Protein 2NDD (pdb70)

Secondary structure (DSSP, 8-state):
--STTT--SS--HHHHHHHHHHTT-

Radius of gyration: 8.46 Å; Cα contacts (8 Å, |Δi|>4): 11; chains: 1; bounding box: 10×15×26 Å

Foldseek 3Di:
DQPCDVDDPPDRCPVNVVCVVVVVD

Nearest PDB structures (foldseek):
  2ndd-assembly1_A  TM=7.634E-01  e=2.029E-03  Heterometrus laoticus
  2ndd-assembly1_A  TM=1.042E+00  e=1.179E-03  Heterometrus laoticus
  2ndd-assembly1_A  TM=6.884E-01  e=2.073E-03  Heterometrus laoticus

Structure (mmCIF, N/CA/C/O backbone):
data_2NDD
#
_entry.id   2NDD
#
loop_
_atom_site.group_PDB
_atom_site.id
_atom_site.type_symbol
_atom_site.label_atom_id
_atom_site.label_alt_id
_atom_site.label_comp_id
_atom_site.label_asym_id
_atom_site.label_entity_id
_atom_site.label_seq_id
_atom_site.pdbx_PDB_ins_code
_atom_site.Cartn_x
_atom_site.Cartn_y
_atom_site.Cartn_z
_atom_site.occupancy
_atom_site.B_iso_or_equiv
_atom_site.auth_seq_id
_atom_site.auth_comp_id
_atom_site.auth_asym_id
_atom_site.auth_atom_id
_atom_site.pdbx_PDB_model_num
ATOM 1 N N . SER A 1 1 ? -2.326 8.607 -1.472 1.00 0.00 1 SER A N 1
ATOM 2 C CA . SER A 1 1 ? -1.170 9.396 -1.059 1.00 0.00 1 SER A CA 1
ATOM 3 C C . SER A 1 1 ? -0.133 8.508 -0.378 1.00 0.00 1 SER A C 1
ATOM 4 O O . SER A 1 1 ? 0.794 9.001 0.266 1.00 0.00 1 SER A O 1
ATOM 12 N N . CYS A 1 2 ? -0.295 7.198 -0.524 1.00 0.00 2 CYS A N 1
ATOM 13 C CA . CYS A 1 2 ? 0.633 6.251 0.082 1.00 0.00 2 CYS A CA 1
ATOM 14 C C . CYS A 1 2 ? 0.627 4.931 -0.683 1.00 0.00 2 CYS A C 1
ATOM 15 O O . CYS A 1 2 ? 1.624 4.210 -0.703 1.00 0.00 2 CYS A O 1
ATOM 22 N N . LYS A 1 3 ? -0.503 4.624 -1.312 1.00 0.00 3 LYS A N 1
ATOM 23 C CA . LYS A 1 3 ? -0.627 3.388 -2.076 1.00 0.00 3 LYS A CA 1
ATOM 24 C C . LYS A 1 3 ? -0.203 3.610 -3.525 1.00 0.00 3 LYS A C 1
ATOM 25 O O . LYS A 1 3 ? 0.599 2.851 -4.069 1.00 0.00 3 LYS A O 1
ATOM 44 N N . LYS A 1 4 ? -0.745 4.654 -4.141 1.00 0.00 4 LYS A N 1
ATOM 45 C CA . LYS A 1 4 ? -0.416 4.968 -5.527 1.00 0.00 4 LYS A CA 1
ATOM 46 C C . LYS A 1 4 ? 0.925 5.693 -5.611 1.00 0.00 4 LYS A C 1
ATOM 47 O O . LYS A 1 4 ? 1.571 5.704 -6.658 1.00 0.00 4 LYS A O 1
ATOM 66 N N . GLU A 1 5 ? 1.335 6.299 -4.501 1.00 0.00 5 GLU A N 1
ATOM 67 C CA . GLU A 1 5 ? 2.599 7.026 -4.462 1.00 0.00 5 GLU A CA 1
ATOM 68 C C . GLU A 1 5 ? 3.763 6.066 -4.240 1.00 0.00 5 GLU A C 1
ATOM 69 O O . GLU A 1 5 ? 4.872 6.486 -3.906 1.00 0.00 5 GLU A O 1
ATOM 81 N N . CYS A 1 6 ? 3.505 4.776 -4.428 1.00 0.00 6 CYS A N 1
ATOM 82 C CA . CYS A 1 6 ? 4.542 3.768 -4.246 1.00 0.00 6 CYS A CA 1
ATOM 83 C C . CYS A 1 6 ? 4.341 2.613 -5.223 1.00 0.00 6 CYS A C 1
ATOM 84 O O . CYS A 1 6 ? 5.304 2.088 -5.784 1.00 0.00 6 CYS A O 1
ATOM 91 N N . SER A 1 7 ? 3.086 2.224 -5.422 1.00 0.00 7 SER A N 1
ATOM 92 C CA . SER A 1 7 ? 2.770 1.132 -6.334 1.00 0.00 7 SER A CA 1
ATOM 93 C C . SER A 1 7 ? 3.599 1.242 -7.610 1.00 0.00 7 SER A C 1
ATOM 94 O O . SER A 1 7 ? 3.738 2.326 -8.178 1.00 0.00 7 SER A O 1
ATOM 102 N N . GLY A 1 8 ? 4.144 0.114 -8.054 1.00 0.00 8 GLY A N 1
ATOM 103 C CA . GLY A 1 8 ? 4.956 0.094 -9.265 1.00 0.00 8 GLY A CA 1
ATOM 104 C C . GLY A 1 8 ? 4.184 -0.521 -10.427 1.00 0.00 8 GLY A C 1
ATOM 105 O O . GLY A 1 8 ? 3.241 0.079 -10.944 1.00 0.00 8 GLY A O 1
ATOM 109 N N . SER A 1 9 ? 4.591 -1.722 -10.830 1.00 0.00 9 SER A N 1
ATOM 110 C CA . SER A 1 9 ? 3.930 -2.415 -11.932 1.00 0.00 9 SER A CA 1
ATOM 111 C C . SER A 1 9 ? 3.092 -3.577 -11.410 1.00 0.00 9 SER A C 1
ATOM 112 O O . SER A 1 9 ? 1.956 -3.777 -11.840 1.00 0.00 9 SER A O 1
ATOM 120 N N . ARG A 1 10 ? 3.659 -4.339 -10.481 1.00 0.00 10 ARG A N 1
ATOM 121 C CA . ARG A 1 10 ? 2.954 -5.479 -9.906 1.00 0.00 10 ARG A CA 1
ATOM 122 C C . ARG A 1 10 ? 3.145 -5.520 -8.394 1.00 0.00 10 ARG A C 1
ATOM 123 O O . ARG A 1 10 ? 2.641 -6.418 -7.719 1.00 0.00 10 ARG A O 1
ATOM 144 N N . ARG A 1 11 ? 3.876 -4.541 -7.868 1.00 0.00 11 ARG A N 1
ATOM 145 C CA . ARG A 1 11 ? 4.128 -4.474 -6.432 1.00 0.00 11 ARG A CA 1
ATOM 146 C C . ARG A 1 11 ? 3.265 -3.395 -5.787 1.00 0.00 11 ARG A C 1
ATOM 147 O O . ARG A 1 11 ? 3.133 -2.291 -6.317 1.00 0.00 11 ARG A O 1
ATOM 168 N N . THR A 1 12 ? 2.682 -3.724 -4.639 1.00 0.00 12 THR A N 1
ATOM 169 C CA . THR A 1 12 ? 1.834 -2.776 -3.924 1.00 0.00 12 THR A CA 1
ATOM 170 C C . THR A 1 12 ? 1.525 -3.286 -2.522 1.00 0.00 12 THR A C 1
ATOM 171 O O . THR A 1 12 ? 1.207 -2.505 -1.626 1.00 0.00 12 THR A O 1
ATOM 182 N N . LYS A 1 13 ? 1.623 -4.598 -2.340 1.00 0.00 13 LYS A N 1
ATOM 183 C CA . LYS A 1 13 ? 1.349 -5.200 -1.040 1.00 0.00 13 LYS A CA 1
ATOM 184 C C . LYS A 1 13 ? 2.295 -4.645 0.020 1.00 0.00 13 LYS A C 1
ATOM 185 O O . LYS A 1 13 ? 2.010 -4.713 1.215 1.00 0.00 13 LYS A O 1
ATOM 204 N N . LYS A 1 14 ? 3.419 -4.096 -0.424 1.00 0.00 14 LYS A N 1
ATOM 205 C CA . LYS A 1 14 ? 4.398 -3.534 0.499 1.00 0.00 14 LYS A CA 1
ATOM 206 C C . LYS A 1 14 ? 3.932 -2.177 1.015 1.00 0.00 14 LYS A C 1
ATOM 207 O O . LYS A 1 14 ? 3.678 -2.008 2.209 1.00 0.00 14 LYS A O 1
ATOM 226 N N . CYS A 1 15 ? 3.819 -1.213 0.109 1.00 0.00 15 CYS A N 1
ATOM 227 C CA . CYS A 1 15 ? 3.383 0.127 0.483 1.00 0.00 15 CYS A CA 1
ATOM 228 C C . CYS A 1 15 ? 1.947 0.097 0.997 1.00 0.00 15 CYS A C 1
ATOM 229 O O . CYS A 1 15 ? 1.577 0.875 1.877 1.00 0.00 15 CYS A O 1
ATOM 236 N N . MET A 1 16 ? 1.142 -0.805 0.444 1.00 0.00 16 MET A N 1
ATOM 237 C CA . MET A 1 16 ? -0.250 -0.926 0.856 1.00 0.00 16 MET A CA 1
ATOM 238 C C . MET A 1 16 ? -0.340 -1.331 2.324 1.00 0.00 16 MET A C 1
ATOM 239 O O . MET A 1 16 ? -1.006 -0.670 3.120 1.00 0.00 16 MET A O 1
ATOM 253 N N . GLN A 1 17 ? 0.335 -2.418 2.675 1.00 0.00 17 GLN A N 1
ATOM 254 C CA . GLN A 1 17 ? 0.322 -2.897 4.050 1.00 0.00 17 GLN A CA 1
ATOM 255 C C . GLN A 1 17 ? 0.810 -1.809 5.000 1.00 0.00 17 GLN A C 1
ATOM 256 O O . GLN A 1 17 ? 0.273 -1.640 6.094 1.00 0.00 17 GLN A O 1
ATOM 270 N N . LYS A 1 18 ? 1.831 -1.075 4.573 1.00 0.00 18 LYS A N 1
ATOM 271 C CA . LYS A 1 18 ? 2.385 -0.007 5.399 1.00 0.00 18 LYS A CA 1
ATOM 272 C C . LYS A 1 18 ? 1.336 1.070 5.658 1.00 0.00 18 LYS A C 1
ATOM 273 O O . LYS A 1 18 ? 1.203 1.562 6.778 1.00 0.00 18 LYS A O 1
ATOM 292 N N . CYS A 1 19 ? 0.593 1.432 4.620 1.00 0.00 19 CYS A N 1
ATOM 293 C CA . CYS A 1 19 ? -0.437 2.451 4.754 1.00 0.00 19 CYS A CA 1
ATOM 294 C C . CYS A 1 19 ? -1.625 1.904 5.535 1.00 0.00 19 CYS A C 1
ATOM 295 O O . CYS A 1 19 ? -2.294 2.638 6.263 1.00 0.00 19 CYS A O 1
ATOM 302 N N . ASN A 1 20 ? -1.877 0.611 5.378 1.00 0.00 20 ASN A N 1
ATOM 303 C CA . ASN A 1 20 ? -2.987 -0.029 6.074 1.00 0.00 20 ASN A CA 1
ATOM 304 C C . ASN A 1 20 ? -2.745 -0.034 7.579 1.00 0.00 20 ASN A C 1
ATOM 305 O O . ASN A 1 20 ? -3.666 0.185 8.365 1.00 0.00 20 ASN A O 1
ATOM 316 N N . ARG A 1 21 ? -1.502 -0.287 7.975 1.00 0.00 21 ARG A N 1
ATOM 317 C CA . ARG A 1 21 ? -1.154 -0.318 9.389 1.00 0.00 21 ARG A CA 1
ATOM 318 C C . ARG A 1 21 ? -1.137 1.092 9.969 1.00 0.00 21 ARG A C 1
ATOM 319 O O . ARG A 1 21 ? -1.638 1.327 11.069 1.00 0.00 21 ARG A O 1
ATOM 340 N N . GLU A 1 22 ? -0.559 2.028 9.225 1.00 0.00 22 GLU A N 1
ATOM 341 C CA . GLU A 1 22 ? -0.484 3.411 9.679 1.00 0.00 22 GLU A CA 1
ATOM 342 C C . GLU A 1 22 ? -1.883 4.001 9.838 1.00 0.00 22 GLU A C 1
ATOM 343 O O . GLU A 1 22 ? -2.133 4.797 10.743 1.00 0.00 22 GLU A O 1
ATOM 355 N N . HIS A 1 23 ? -2.790 3.603 8.952 1.00 0.00 23 HIS A N 1
ATOM 356 C CA . HIS A 1 23 ? -4.161 4.099 9.004 1.00 0.00 23 HIS A CA 1
ATOM 357 C C . HIS A 1 23 ? -4.972 3.319 10.032 1.00 0.00 23 HIS A C 1
ATOM 358 O O . HIS A 1 23 ? -6.183 3.504 10.154 1.00 0.00 23 HIS A O 1
ATOM 373 N N . GLY A 1 24 ? -4.297 2.445 10.771 1.00 0.00 24 GLY A N 1
ATOM 374 C CA . GLY A 1 24 ? -4.965 1.642 11.787 1.00 0.00 24 GLY A CA 1
ATOM 375 C C . GLY A 1 24 ? -5.113 2.425 13.087 1.00 0.00 24 GLY A C 1
ATOM 376 O O . GLY A 1 24 ? -5.456 1.861 14.127 1.00 0.00 24 GLY A O 1
ATOM 380 N N . HIS A 1 25 ? -4.851 3.726 13.020 1.00 0.00 25 HIS A N 1
ATOM 381 C CA . HIS A 1 25 ? -4.957 4.578 14.198 1.00 0.00 25 HIS A CA 1
ATOM 382 C C . HIS A 1 25 ? -6.368 4.520 14.776 1.00 0.00 25 HIS A C 1
ATOM 383 O O . HIS A 1 25 ? -6.743 3.535 15.412 1.00 0.00 25 HIS A O 1
ATOM 401 N N . SER A 1 1 ? -0.518 10.028 -0.009 1.00 0.00 1 SER A N 2
ATOM 402 C CA . SER A 1 1 ? 0.880 10.100 0.395 1.00 0.00 1 SER A CA 2
ATOM 403 C C . SER A 1 1 ? 1.595 8.787 0.090 1.00 0.00 1 SER A C 2
ATOM 404 O O . SER A 1 1 ? 2.743 8.781 -0.350 1.00 0.00 1 SER A O 2
ATOM 412 N N . CYS A 1 2 ? 0.905 7.676 0.330 1.00 0.00 2 CYS A N 2
ATOM 413 C CA . CYS A 1 2 ? 1.483 6.362 0.076 1.00 0.00 2 CYS A CA 2
ATOM 414 C C . CYS A 1 2 ? 0.415 5.393 -0.422 1.00 0.00 2 CYS A C 2
ATOM 415 O O . CYS A 1 2 ? 0.728 4.310 -0.915 1.00 0.00 2 CYS A O 2
ATOM 422 N N . LYS A 1 3 ? -0.846 5.790 -0.287 1.00 0.00 3 LYS A N 2
ATOM 423 C CA . LYS A 1 3 ? -1.953 4.948 -0.726 1.00 0.00 3 LYS A CA 2
ATOM 424 C C . LYS A 1 3 ? -1.975 4.844 -2.246 1.00 0.00 3 LYS A C 2
ATOM 425 O O . LYS A 1 3 ? -2.406 5.768 -2.936 1.00 0.00 3 LYS A O 2
ATOM 444 N N . LYS A 1 4 ? -1.511 3.711 -2.765 1.00 0.00 4 LYS A N 2
ATOM 445 C CA . LYS A 1 4 ? -1.483 3.497 -4.207 1.00 0.00 4 LYS A CA 2
ATOM 446 C C . LYS A 1 4 ? -0.379 4.330 -4.849 1.00 0.00 4 LYS A C 2
ATOM 447 O O . LYS A 1 4 ? 0.023 4.076 -5.986 1.00 0.00 4 LYS A O 2
ATOM 466 N N . GLU A 1 5 ? 0.111 5.321 -4.114 1.00 0.00 5 GLU A N 2
ATOM 467 C CA . GLU A 1 5 ? 1.173 6.183 -4.621 1.00 0.00 5 GLU A CA 2
ATOM 468 C C . GLU A 1 5 ? 2.515 5.460 -4.580 1.00 0.00 5 GLU A C 2
ATOM 469 O O . GLU A 1 5 ? 3.572 6.087 -4.636 1.00 0.00 5 GLU A O 2
ATOM 481 N N . CYS A 1 6 ? 2.464 4.135 -4.489 1.00 0.00 6 CYS A N 2
ATOM 482 C CA . CYS A 1 6 ? 3.683 3.335 -4.445 1.00 0.00 6 CYS A CA 2
ATOM 483 C C . CYS A 1 6 ? 3.533 2.086 -5.309 1.00 0.00 6 CYS A C 2
ATOM 484 O O . CYS A 1 6 ? 4.360 1.176 -5.253 1.00 0.00 6 CYS A O 2
ATOM 491 N N . SER A 1 7 ? 2.471 2.048 -6.107 1.00 0.00 7 SER A N 2
ATOM 492 C CA . SER A 1 7 ? 2.221 0.905 -6.977 1.00 0.00 7 SER A CA 2
ATOM 493 C C . SER A 1 7 ? 2.981 1.053 -8.289 1.00 0.00 7 SER A C 2
ATOM 494 O O . SER A 1 7 ? 2.983 2.125 -8.895 1.00 0.00 7 SER A O 2
ATOM 502 N N . GLY A 1 8 ? 3.623 -0.029 -8.722 1.00 0.00 8 GLY A N 2
ATOM 503 C CA . GLY A 1 8 ? 4.383 -0.009 -9.968 1.00 0.00 8 GLY A CA 2
ATOM 504 C C . GLY A 1 8 ? 3.837 -1.037 -10.952 1.00 0.00 8 GLY A C 2
ATOM 505 O O . GLY A 1 8 ? 2.860 -0.775 -11.655 1.00 0.00 8 GLY A O 2
ATOM 509 N N . SER A 1 9 ? 4.475 -2.204 -10.996 1.00 0.00 9 SER A N 2
ATOM 510 C CA . SER A 1 9 ? 4.044 -3.267 -11.898 1.00 0.00 9 SER A CA 2
ATOM 511 C C . SER A 1 9 ? 3.557 -4.476 -11.107 1.00 0.00 9 SER A C 2
ATOM 512 O O . SER A 1 9 ? 2.412 -4.901 -11.252 1.00 0.00 9 SER A O 2
ATOM 520 N N . ARG A 1 10 ? 4.434 -5.023 -10.272 1.00 0.00 10 ARG A N 2
ATOM 521 C CA . ARG A 1 10 ? 4.084 -6.184 -9.460 1.00 0.00 10 ARG A CA 2
ATOM 522 C C . ARG A 1 10 ? 4.438 -5.942 -7.997 1.00 0.00 10 ARG A C 2
ATOM 523 O O . ARG A 1 10 ? 4.691 -6.882 -7.246 1.00 0.00 10 ARG A O 2
ATOM 544 N N . ARG A 1 11 ? 4.454 -4.673 -7.600 1.00 0.00 11 ARG A N 2
ATOM 545 C CA . ARG A 1 11 ? 4.780 -4.317 -6.225 1.00 0.00 11 ARG A CA 2
ATOM 546 C C . ARG A 1 11 ? 3.900 -3.168 -5.746 1.00 0.00 11 ARG A C 2
ATOM 547 O O . ARG A 1 11 ? 3.825 -2.121 -6.389 1.00 0.00 11 ARG A O 2
ATOM 568 N N . THR A 1 12 ? 3.240 -3.369 -4.610 1.00 0.00 12 THR A N 2
ATOM 569 C CA . THR A 1 12 ? 2.369 -2.343 -4.053 1.00 0.00 12 THR A CA 2
ATOM 570 C C . THR A 1 12 ? 2.125 -2.592 -2.568 1.00 0.00 12 THR A C 2
ATOM 571 O O . THR A 1 12 ? 1.807 -1.670 -1.820 1.00 0.00 12 THR A O 2
ATOM 582 N N . LYS A 1 13 ? 2.277 -3.844 -2.151 1.00 0.00 13 LYS A N 2
ATOM 583 C CA . LYS A 1 13 ? 2.065 -4.203 -0.752 1.00 0.00 13 LYS A CA 2
ATOM 584 C C . LYS A 1 13 ? 3.240 -3.747 0.104 1.00 0.00 13 LYS A C 2
ATOM 585 O O . LYS A 1 13 ? 3.135 -3.674 1.329 1.00 0.00 13 LYS A O 2
ATOM 604 N N . LYS A 1 14 ? 4.356 -3.440 -0.547 1.00 0.00 14 LYS A N 2
ATOM 605 C CA . LYS A 1 14 ? 5.546 -2.990 0.166 1.00 0.00 14 LYS A CA 2
ATOM 606 C C . LYS A 1 14 ? 5.259 -1.696 0.920 1.00 0.00 14 LYS A C 2
ATOM 607 O O . LYS A 1 14 ? 5.925 -1.382 1.906 1.00 0.00 14 LYS A O 2
ATOM 626 N N . CYS A 1 15 ? 4.264 -0.950 0.449 1.00 0.00 15 CYS A N 2
ATOM 627 C CA . CYS A 1 15 ? 3.898 0.309 1.087 1.00 0.00 15 CYS A CA 2
ATOM 628 C C . CYS A 1 15 ? 2.411 0.326 1.426 1.00 0.00 15 CYS A C 2
ATOM 629 O O . CYS A 1 15 ? 2.008 0.835 2.471 1.00 0.00 15 CYS A O 2
ATOM 636 N N . MET A 1 16 ? 1.599 -0.231 0.533 1.00 0.00 16 MET A N 2
ATOM 637 C CA . MET A 1 16 ? 0.157 -0.271 0.747 1.00 0.00 16 MET A CA 2
ATOM 638 C C . MET A 1 16 ? -0.179 -1.077 1.996 1.00 0.00 16 MET A C 2
ATOM 639 O O . MET A 1 16 ? -1.160 -0.793 2.682 1.00 0.00 16 MET A O 2
ATOM 653 N N . GLN A 1 17 ? 0.644 -2.078 2.290 1.00 0.00 17 GLN A N 2
ATOM 654 C CA . GLN A 1 17 ? 0.423 -2.915 3.462 1.00 0.00 17 GLN A CA 2
ATOM 655 C C . GLN A 1 17 ? 0.869 -2.192 4.728 1.00 0.00 17 GLN A C 2
ATOM 656 O O . GLN A 1 17 ? 0.321 -2.416 5.807 1.00 0.00 17 GLN A O 2
ATOM 670 N N . LYS A 1 18 ? 1.868 -1.326 4.588 1.00 0.00 18 LYS A N 2
ATOM 671 C CA . LYS A 1 18 ? 2.382 -0.577 5.729 1.00 0.00 18 LYS A CA 2
ATOM 672 C C . LYS A 1 18 ? 1.460 0.591 6.062 1.00 0.00 18 LYS A C 2
ATOM 673 O O . LYS A 1 18 ? 1.313 0.966 7.226 1.00 0.00 18 LYS A O 2
ATOM 692 N N . CYS A 1 19 ? 0.837 1.158 5.035 1.00 0.00 19 CYS A N 2
ATOM 693 C CA . CYS A 1 19 ? -0.073 2.281 5.230 1.00 0.00 19 CYS A CA 2
ATOM 694 C C . CYS A 1 19 ? -1.448 1.783 5.666 1.00 0.00 19 CYS A C 2
ATOM 695 O O . CYS A 1 19 ? -2.103 2.397 6.507 1.00 0.00 19 CYS A O 2
ATOM 702 N N . ASN A 1 20 ? -1.880 0.667 5.088 1.00 0.00 20 ASN A N 2
ATOM 703 C CA . ASN A 1 20 ? -3.179 0.097 5.425 1.00 0.00 20 ASN A CA 2
ATOM 704 C C . ASN A 1 20 ? -3.343 -0.005 6.938 1.00 0.00 20 ASN A C 2
ATOM 705 O O . ASN A 1 20 ? -4.444 0.157 7.465 1.00 0.00 20 ASN A O 2
ATOM 716 N N . ARG A 1 21 ? -2.241 -0.276 7.631 1.00 0.00 21 ARG A N 2
ATOM 717 C CA . ARG A 1 21 ? -2.275 -0.397 9.084 1.00 0.00 21 ARG A CA 2
ATOM 718 C C . ARG A 1 21 ? -2.089 0.965 9.741 1.00 0.00 21 ARG A C 2
ATOM 719 O O . ARG A 1 21 ? -2.923 1.404 10.532 1.00 0.00 21 ARG A O 2
ATOM 740 N N . GLU A 1 22 ? -0.989 1.631 9.409 1.00 0.00 22 GLU A N 2
ATOM 741 C CA . GLU A 1 22 ? -0.703 2.946 9.972 1.00 0.00 22 GLU A CA 2
ATOM 742 C C . GLU A 1 22 ? -1.902 3.873 9.804 1.00 0.00 22 GLU A C 2
ATOM 743 O O . GLU A 1 22 ? -2.228 4.651 10.700 1.00 0.00 22 GLU A O 2
ATOM 755 N N . HIS A 1 23 ? -2.553 3.786 8.650 1.00 0.00 23 HIS A N 2
ATOM 756 C CA . HIS A 1 23 ? -3.713 4.624 8.372 1.00 0.00 23 HIS A CA 2
ATOM 757 C C . HIS A 1 23 ? -4.986 3.976 8.908 1.00 0.00 23 HIS A C 2
ATOM 758 O O . HIS A 1 23 ? -6.088 4.477 8.689 1.00 0.00 23 HIS A O 2
ATOM 773 N N . GLY A 1 24 ? -4.824 2.860 9.609 1.00 0.00 24 GLY A N 2
ATOM 774 C CA . GLY A 1 24 ? -5.967 2.150 10.171 1.00 0.00 24 GLY A CA 2
ATOM 775 C C . GLY A 1 24 ? -6.342 2.713 11.536 1.00 0.00 24 GLY A C 2
ATOM 776 O O . GLY A 1 24 ? -7.454 2.501 12.021 1.00 0.00 24 GLY A O 2
ATOM 780 N N . HIS A 1 25 ? -5.407 3.428 12.154 1.00 0.00 25 HIS A N 2
ATOM 781 C CA . HIS A 1 25 ? -5.650 4.014 13.467 1.00 0.00 25 HIS A CA 2
ATOM 782 C C . HIS A 1 25 ? -7.057 4.595 13.544 1.00 0.00 25 HIS A C 2
ATOM 783 O O . HIS A 1 25 ? -7.568 5.127 12.559 1.00 0.00 25 HIS A O 2
ATOM 801 N N . SER A 1 1 ? -2.454 8.403 -2.444 1.00 0.00 1 SER A N 3
ATOM 802 C CA . SER A 1 1 ? -2.007 9.142 -1.269 1.00 0.00 1 SER A CA 3
ATOM 803 C C . SER A 1 1 ? -0.877 8.398 -0.566 1.00 0.00 1 SER A C 3
ATOM 804 O O . SER A 1 1 ? -0.030 9.009 0.087 1.00 0.00 1 SER A O 3
ATOM 812 N N . CYS A 1 2 ? -0.869 7.077 -0.704 1.00 0.00 2 CYS A N 3
ATOM 813 C CA . CYS A 1 2 ? 0.164 6.260 -0.078 1.00 0.00 2 CYS A CA 3
ATOM 814 C C . CYS A 1 2 ? 0.284 4.914 -0.787 1.00 0.00 2 CYS A C 3
ATOM 815 O O . CYS A 1 2 ? 1.312 4.242 -0.694 1.00 0.00 2 CYS A O 3
ATOM 822 N N . LYS A 1 3 ? -0.772 4.527 -1.495 1.00 0.00 3 LYS A N 3
ATOM 823 C CA . LYS A 1 3 ? -0.773 3.258 -2.214 1.00 0.00 3 LYS A CA 3
ATOM 824 C C . LYS A 1 3 ? -0.066 3.402 -3.556 1.00 0.00 3 LYS A C 3
ATOM 825 O O . LYS A 1 3 ? 0.895 2.687 -3.844 1.00 0.00 3 LYS A O 3
ATOM 844 N N . LYS A 1 4 ? -0.547 4.330 -4.377 1.00 0.00 4 LYS A N 3
ATOM 845 C CA . LYS A 1 4 ? 0.048 4.559 -5.689 1.00 0.00 4 LYS A CA 3
ATOM 846 C C . LYS A 1 4 ? 1.284 5.443 -5.571 1.00 0.00 4 LYS A C 3
ATOM 847 O O . LYS A 1 4 ? 2.021 5.628 -6.539 1.00 0.00 4 LYS A O 3
ATOM 866 N N . GLU A 1 5 ? 1.504 5.987 -4.378 1.00 0.00 5 GLU A N 3
ATOM 867 C CA . GLU A 1 5 ? 2.657 6.850 -4.145 1.00 0.00 5 GLU A CA 3
ATOM 868 C C . GLU A 1 5 ? 3.839 6.037 -3.628 1.00 0.00 5 GLU A C 3
ATOM 869 O O . GLU A 1 5 ? 4.795 6.590 -3.086 1.00 0.00 5 GLU A O 3
ATOM 881 N N . CYS A 1 6 ? 3.767 4.721 -3.802 1.00 0.00 6 CYS A N 3
ATOM 882 C CA . CYS A 1 6 ? 4.837 3.840 -3.346 1.00 0.00 6 CYS A CA 3
ATOM 883 C C . CYS A 1 6 ? 4.903 2.586 -4.210 1.00 0.00 6 CYS A C 3
ATOM 884 O O . CYS A 1 6 ? 5.964 1.980 -4.360 1.00 0.00 6 CYS A O 3
ATOM 891 N N . SER A 1 7 ? 3.764 2.203 -4.777 1.00 0.00 7 SER A N 3
ATOM 892 C CA . SER A 1 7 ? 3.706 1.020 -5.628 1.00 0.00 7 SER A CA 3
ATOM 893 C C . SER A 1 7 ? 4.926 0.958 -6.544 1.00 0.00 7 SER A C 3
ATOM 894 O O . SER A 1 7 ? 5.542 1.981 -6.842 1.00 0.00 7 SER A O 3
ATOM 902 N N . GLY A 1 8 ? 5.267 -0.248 -6.985 1.00 0.00 8 GLY A N 3
ATOM 903 C CA . GLY A 1 8 ? 6.415 -0.431 -7.866 1.00 0.00 8 GLY A CA 3
ATOM 904 C C . GLY A 1 8 ? 6.007 -0.282 -9.328 1.00 0.00 8 GLY A C 3
ATOM 905 O O . GLY A 1 8 ? 5.909 0.831 -9.844 1.00 0.00 8 GLY A O 3
ATOM 909 N N . SER A 1 9 ? 5.773 -1.410 -9.990 1.00 0.00 9 SER A N 3
ATOM 910 C CA . SER A 1 9 ? 5.376 -1.393 -11.394 1.00 0.00 9 SER A CA 3
ATOM 911 C C . SER A 1 9 ? 4.044 -2.112 -11.583 1.00 0.00 9 SER A C 3
ATOM 912 O O . SER A 1 9 ? 3.375 -1.941 -12.602 1.00 0.00 9 SER A O 3
ATOM 920 N N . ARG A 1 10 ? 3.666 -2.916 -10.594 1.00 0.00 10 ARG A N 3
ATOM 921 C CA . ARG A 1 10 ? 2.410 -3.655 -10.662 1.00 0.00 10 ARG A CA 3
ATOM 922 C C . ARG A 1 10 ? 2.043 -4.212 -9.290 1.00 0.00 10 ARG A C 3
ATOM 923 O O . ARG A 1 10 ? 0.918 -4.667 -9.075 1.00 0.00 10 ARG A O 3
ATOM 944 N N . ARG A 1 11 ? 2.997 -4.173 -8.365 1.00 0.00 11 ARG A N 3
ATOM 945 C CA . ARG A 1 11 ? 2.759 -4.673 -7.017 1.00 0.00 11 ARG A CA 3
ATOM 946 C C . ARG A 1 11 ? 2.511 -3.517 -6.053 1.00 0.00 11 ARG A C 3
ATOM 947 O O . ARG A 1 11 ? 3.118 -2.453 -6.175 1.00 0.00 11 ARG A O 3
ATOM 968 N N . THR A 1 12 ? 1.615 -3.734 -5.095 1.00 0.00 12 THR A N 3
ATOM 969 C CA . THR A 1 12 ? 1.300 -2.704 -4.112 1.00 0.00 12 THR A CA 3
ATOM 970 C C . THR A 1 12 ? 0.950 -3.336 -2.768 1.00 0.00 12 THR A C 3
ATOM 971 O O . THR A 1 12 ? 1.169 -2.737 -1.715 1.00 0.00 12 THR A O 3
ATOM 982 N N . LYS A 1 13 ? 0.405 -4.547 -2.813 1.00 0.00 13 LYS A N 3
ATOM 983 C CA . LYS A 1 13 ? 0.027 -5.248 -1.592 1.00 0.00 13 LYS A CA 3
ATOM 984 C C . LYS A 1 13 ? 1.077 -5.041 -0.506 1.00 0.00 13 LYS A C 3
ATOM 985 O O . LYS A 1 13 ? 0.782 -5.146 0.684 1.00 0.00 13 LYS A O 3
ATOM 1004 N N . LYS A 1 14 ? 2.303 -4.747 -0.925 1.00 0.00 14 LYS A N 3
ATOM 1005 C CA . LYS A 1 14 ? 3.391 -4.531 0.021 1.00 0.00 14 LYS A CA 3
ATOM 1006 C C . LYS A 1 14 ? 3.206 -3.211 0.761 1.00 0.00 14 LYS A C 3
ATOM 1007 O O . LYS A 1 14 ? 2.948 -3.192 1.964 1.00 0.00 14 LYS A O 3
ATOM 1026 N N . CYS A 1 15 ? 3.337 -2.107 0.033 1.00 0.00 15 CYS A N 3
ATOM 1027 C CA . CYS A 1 15 ? 3.184 -0.786 0.631 1.00 0.00 15 CYS A CA 3
ATOM 1028 C C . CYS A 1 15 ? 1.756 -0.585 1.129 1.00 0.00 15 CYS A C 3
ATOM 1029 O O . CYS A 1 15 ? 1.530 0.067 2.149 1.00 0.00 15 CYS A O 3
ATOM 1036 N N . MET A 1 16 ? 0.797 -1.149 0.402 1.00 0.00 16 MET A N 3
ATOM 1037 C CA . MET A 1 16 ? -0.606 -1.022 0.778 1.00 0.00 16 MET A CA 3
ATOM 1038 C C . MET A 1 16 ? -0.824 -1.504 2.209 1.00 0.00 16 MET A C 3
ATOM 1039 O O . MET A 1 16 ? -1.259 -0.741 3.071 1.00 0.00 16 MET A O 3
ATOM 1053 N N . GLN A 1 17 ? -0.518 -2.774 2.453 1.00 0.00 17 GLN A N 3
ATOM 1054 C CA . GLN A 1 17 ? -0.690 -3.348 3.782 1.00 0.00 17 GLN A CA 3
ATOM 1055 C C . GLN A 1 17 ? 0.020 -2.500 4.830 1.00 0.00 17 GLN A C 3
ATOM 1056 O O . GLN A 1 17 ? -0.539 -2.206 5.887 1.00 0.00 17 GLN A O 3
ATOM 1070 N N . LYS A 1 18 ? 1.253 -2.110 4.530 1.00 0.00 18 LYS A N 3
ATOM 1071 C CA . LYS A 1 18 ? 2.032 -1.295 5.456 1.00 0.00 18 LYS A CA 3
ATOM 1072 C C . LYS A 1 18 ? 1.342 0.040 5.708 1.00 0.00 18 LYS A C 3
ATOM 1073 O O . LYS A 1 18 ? 1.244 0.495 6.847 1.00 0.00 18 LYS A O 3
ATOM 1092 N N . CYS A 1 19 ? 0.864 0.664 4.636 1.00 0.00 19 CYS A N 3
ATOM 1093 C CA . CYS A 1 19 ? 0.187 1.950 4.753 1.00 0.00 19 CYS A CA 3
ATOM 1094 C C . CYS A 1 19 ? -1.207 1.773 5.344 1.00 0.00 19 CYS A C 3
ATOM 1095 O O . CYS A 1 19 ? -1.784 2.711 5.894 1.00 0.00 19 CYS A O 3
ATOM 1102 N N . ASN A 1 20 ? -1.743 0.562 5.228 1.00 0.00 20 ASN A N 3
ATOM 1103 C CA . ASN A 1 20 ? -3.074 0.273 5.751 1.00 0.00 20 ASN A CA 3
ATOM 1104 C C . ASN A 1 20 ? -3.036 0.132 7.268 1.00 0.00 20 ASN A C 3
ATOM 1105 O O . ASN A 1 20 ? -3.921 0.620 7.970 1.00 0.00 20 ASN A O 3
ATOM 1116 N N . ARG A 1 21 ? -2.004 -0.538 7.769 1.00 0.00 21 ARG A N 3
ATOM 1117 C CA . ARG A 1 21 ? -1.859 -0.736 9.207 1.00 0.00 21 ARG A CA 3
ATOM 1118 C C . ARG A 1 21 ? -1.454 0.569 9.888 1.00 0.00 21 ARG A C 3
ATOM 1119 O O . ARG A 1 21 ? -1.944 0.892 10.970 1.00 0.00 21 ARG A O 3
ATOM 1140 N N . GLU A 1 22 ? -0.559 1.312 9.247 1.00 0.00 22 GLU A N 3
ATOM 1141 C CA . GLU A 1 22 ? -0.094 2.579 9.801 1.00 0.00 22 GLU A CA 3
ATOM 1142 C C . GLU A 1 22 ? -1.175 3.647 9.678 1.00 0.00 22 GLU A C 3
ATOM 1143 O O . GLU A 1 22 ? -0.988 4.785 10.109 1.00 0.00 22 GLU A O 3
ATOM 1155 N N . HIS A 1 23 ? -2.304 3.274 9.085 1.00 0.00 23 HIS A N 3
ATOM 1156 C CA . HIS A 1 23 ? -3.410 4.208 8.914 1.00 0.00 23 HIS A CA 3
ATOM 1157 C C . HIS A 1 23 ? -4.217 4.323 10.204 1.00 0.00 23 HIS A C 3
ATOM 1158 O O . HIS A 1 23 ? -5.111 5.161 10.316 1.00 0.00 23 HIS A O 3
ATOM 1173 N N . GLY A 1 24 ? -3.893 3.477 11.176 1.00 0.00 24 GLY A N 3
ATOM 1174 C CA . GLY A 1 24 ? -4.597 3.490 12.454 1.00 0.00 24 GLY A CA 3
ATOM 1175 C C . GLY A 1 24 ? -4.073 4.605 13.353 1.00 0.00 24 GLY A C 3
ATOM 1176 O O . GLY A 1 24 ? -4.313 4.606 14.560 1.00 0.00 24 GLY A O 3
ATOM 1180 N N . HIS A 1 25 ? -3.357 5.552 12.756 1.00 0.00 25 HIS A N 3
ATOM 1181 C CA . HIS A 1 25 ? -2.807 6.670 13.513 1.00 0.00 25 HIS A CA 3
ATOM 1182 C C . HIS A 1 25 ? -3.919 7.619 13.951 1.00 0.00 25 HIS A C 3
ATOM 1183 O O . HIS A 1 25 ? -4.941 7.738 13.275 1.00 0.00 25 HIS A O 3
ATOM 1201 N N . SER A 1 1 ? 0.193 10.115 -0.534 1.00 0.00 1 SER A N 4
ATOM 1202 C CA . SER A 1 1 ? 1.629 9.886 -0.414 1.00 0.00 1 SER A CA 4
ATOM 1203 C C . SER A 1 1 ? 1.930 8.391 -0.375 1.00 0.00 1 SER A C 4
ATOM 1204 O O . SER A 1 1 ? 3.081 7.977 -0.516 1.00 0.00 1 SER A O 4
ATOM 1212 N N . CYS A 1 2 ? 0.890 7.587 -0.181 1.00 0.00 2 CYS A N 4
ATOM 1213 C CA . CYS A 1 2 ? 1.056 6.139 -0.123 1.00 0.00 2 CYS A CA 4
ATOM 1214 C C . CYS A 1 2 ? -0.263 5.435 -0.421 1.00 0.00 2 CYS A C 4
ATOM 1215 O O . CYS A 1 2 ? -0.284 4.255 -0.770 1.00 0.00 2 CYS A O 4
ATOM 1222 N N . LYS A 1 3 ? -1.364 6.168 -0.281 1.00 0.00 3 LYS A N 4
ATOM 1223 C CA . LYS A 1 3 ? -2.683 5.602 -0.538 1.00 0.00 3 LYS A CA 4
ATOM 1224 C C . LYS A 1 3 ? -2.876 5.346 -2.029 1.00 0.00 3 LYS A C 4
ATOM 1225 O O . LYS A 1 3 ? -2.838 6.274 -2.838 1.00 0.00 3 LYS A O 4
ATOM 1244 N N . LYS A 1 4 ? -3.081 4.082 -2.385 1.00 0.00 4 LYS A N 4
ATOM 1245 C CA . LYS A 1 4 ? -3.277 3.716 -3.783 1.00 0.00 4 LYS A CA 4
ATOM 1246 C C . LYS A 1 4 ? -2.058 4.097 -4.615 1.00 0.00 4 LYS A C 4
ATOM 1247 O O . LYS A 1 4 ? -2.041 3.905 -5.831 1.00 0.00 4 LYS A O 4
ATOM 1266 N N . GLU A 1 5 ? -1.039 4.635 -3.950 1.00 0.00 5 GLU A N 4
ATOM 1267 C CA . GLU A 1 5 ? 0.182 5.040 -4.638 1.00 0.00 5 GLU A CA 4
ATOM 1268 C C . GLU A 1 5 ? 1.309 4.051 -4.352 1.00 0.00 5 GLU A C 4
ATOM 1269 O O . GLU A 1 5 ? 1.082 2.844 -4.277 1.00 0.00 5 GLU A O 4
ATOM 1281 N N . CYS A 1 6 ? 2.523 4.570 -4.192 1.00 0.00 6 CYS A N 4
ATOM 1282 C CA . CYS A 1 6 ? 3.675 3.723 -3.914 1.00 0.00 6 CYS A CA 4
ATOM 1283 C C . CYS A 1 6 ? 3.661 2.490 -4.811 1.00 0.00 6 CYS A C 4
ATOM 1284 O O . CYS A 1 6 ? 4.297 1.482 -4.505 1.00 0.00 6 CYS A O 4
ATOM 1291 N N . SER A 1 7 ? 2.930 2.577 -5.918 1.00 0.00 7 SER A N 4
ATOM 1292 C CA . SER A 1 7 ? 2.841 1.462 -6.852 1.00 0.00 7 SER A CA 4
ATOM 1293 C C . SER A 1 7 ? 4.060 1.430 -7.765 1.00 0.00 7 SER A C 4
ATOM 1294 O O . SER A 1 7 ? 4.523 2.473 -8.228 1.00 0.00 7 SER A O 4
ATOM 1302 N N . GLY A 1 8 ? 4.574 0.227 -8.021 1.00 0.00 8 GLY A N 4
ATOM 1303 C CA . GLY A 1 8 ? 5.741 0.070 -8.884 1.00 0.00 8 GLY A CA 4
ATOM 1304 C C . GLY A 1 8 ? 5.446 -0.897 -10.023 1.00 0.00 8 GLY A C 4
ATOM 1305 O O . GLY A 1 8 ? 4.546 -0.663 -10.828 1.00 0.00 8 GLY A O 4
ATOM 1309 N N . SER A 1 9 ? 6.209 -1.984 -10.082 1.00 0.00 9 SER A N 4
ATOM 1310 C CA . SER A 1 9 ? 6.021 -2.983 -11.127 1.00 0.00 9 SER A CA 4
ATOM 1311 C C . SER A 1 9 ? 5.332 -4.223 -10.566 1.00 0.00 9 SER A C 4
ATOM 1312 O O . SER A 1 9 ? 5.977 -5.087 -9.970 1.00 0.00 9 SER A O 4
ATOM 1320 N N . ARG A 1 10 ? 4.022 -4.304 -10.759 1.00 0.00 10 ARG A N 4
ATOM 1321 C CA . ARG A 1 10 ? 3.256 -5.444 -10.269 1.00 0.00 10 ARG A CA 4
ATOM 1322 C C . ARG A 1 10 ? 3.464 -5.626 -8.769 1.00 0.00 10 ARG A C 4
ATOM 1323 O O . ARG A 1 10 ? 3.315 -6.727 -8.239 1.00 0.00 10 ARG A O 4
ATOM 1344 N N . ARG A 1 11 ? 3.809 -4.537 -8.088 1.00 0.00 11 ARG A N 4
ATOM 1345 C CA . ARG A 1 11 ? 4.032 -4.587 -6.647 1.00 0.00 11 ARG A CA 4
ATOM 1346 C C . ARG A 1 11 ? 3.546 -3.302 -5.986 1.00 0.00 11 ARG A C 4
ATOM 1347 O O . ARG A 1 11 ? 3.847 -2.202 -6.450 1.00 0.00 11 ARG A O 4
ATOM 1368 N N . THR A 1 12 ? 2.796 -3.452 -4.900 1.00 0.00 12 THR A N 4
ATOM 1369 C CA . THR A 1 12 ? 2.274 -2.297 -4.181 1.00 0.00 12 THR A CA 4
ATOM 1370 C C . THR A 1 12 ? 1.843 -2.689 -2.773 1.00 0.00 12 THR A C 4
ATOM 1371 O O . THR A 1 12 ? 1.839 -1.860 -1.862 1.00 0.00 12 THR A O 4
ATOM 1382 N N . LYS A 1 13 ? 1.480 -3.957 -2.603 1.00 0.00 13 LYS A N 4
ATOM 1383 C CA . LYS A 1 13 ? 1.044 -4.448 -1.299 1.00 0.00 13 LYS A CA 4
ATOM 1384 C C . LYS A 1 13 ? 2.224 -4.541 -0.338 1.00 0.00 13 LYS A C 4
ATOM 1385 O O . LYS A 1 13 ? 2.071 -4.956 0.811 1.00 0.00 13 LYS A O 4
ATOM 1404 N N . LYS A 1 14 ? 3.399 -4.152 -0.815 1.00 0.00 14 LYS A N 4
ATOM 1405 C CA . LYS A 1 14 ? 4.601 -4.195 0.011 1.00 0.00 14 LYS A CA 4
ATOM 1406 C C . LYS A 1 14 ? 4.656 -2.989 0.943 1.00 0.00 14 LYS A C 4
ATOM 1407 O O . LYS A 1 14 ? 4.781 -3.136 2.159 1.00 0.00 14 LYS A O 4
ATOM 1426 N N . CYS A 1 15 ? 4.565 -1.797 0.365 1.00 0.00 15 CYS A N 4
ATOM 1427 C CA . CYS A 1 15 ? 4.608 -0.571 1.154 1.00 0.00 15 CYS A CA 4
ATOM 1428 C C . CYS A 1 15 ? 3.203 -0.151 1.572 1.00 0.00 15 CYS A C 4
ATOM 1429 O O . CYS A 1 15 ? 3.006 0.418 2.646 1.00 0.00 15 CYS A O 4
ATOM 1436 N N . MET A 1 16 ? 2.227 -0.435 0.717 1.00 0.00 16 MET A N 4
ATOM 1437 C CA . MET A 1 16 ? 0.845 -0.082 1.010 1.00 0.00 16 MET A CA 4
ATOM 1438 C C . MET A 1 16 ? 0.373 -0.782 2.280 1.00 0.00 16 MET A C 4
ATOM 1439 O O . MET A 1 16 ? -0.285 -0.179 3.125 1.00 0.00 16 MET A O 4
ATOM 1453 N N . GLN A 1 17 ? 0.719 -2.059 2.411 1.00 0.00 17 GLN A N 4
ATOM 1454 C CA . GLN A 1 17 ? 0.326 -2.830 3.585 1.00 0.00 17 GLN A CA 4
ATOM 1455 C C . GLN A 1 17 ? 0.628 -2.051 4.861 1.00 0.00 17 GLN A C 4
ATOM 1456 O O . GLN A 1 17 ? -0.279 -1.662 5.595 1.00 0.00 17 GLN A O 4
ATOM 1470 N N . LYS A 1 18 ? 1.908 -1.828 5.115 1.00 0.00 18 LYS A N 4
ATOM 1471 C CA . LYS A 1 18 ? 2.331 -1.093 6.304 1.00 0.00 18 LYS A CA 4
ATOM 1472 C C . LYS A 1 18 ? 1.606 0.246 6.386 1.00 0.00 18 LYS A C 4
ATOM 1473 O O . LYS A 1 18 ? 1.227 0.689 7.470 1.00 0.00 18 LYS A O 4
ATOM 1492 N N . CYS A 1 19 ? 1.418 0.881 5.237 1.00 0.00 19 CYS A N 4
ATOM 1493 C CA . CYS A 1 19 ? 0.739 2.171 5.190 1.00 0.00 19 CYS A CA 4
ATOM 1494 C C . CYS A 1 19 ? -0.755 1.998 5.433 1.00 0.00 19 CYS A C 4
ATOM 1495 O O . CYS A 1 19 ? -1.431 2.921 5.888 1.00 0.00 19 CYS A O 4
ATOM 1502 N N . ASN A 1 20 ? -1.266 0.811 5.124 1.00 0.00 20 ASN A N 4
ATOM 1503 C CA . ASN A 1 20 ? -2.687 0.530 5.310 1.00 0.00 20 ASN A CA 4
ATOM 1504 C C . ASN A 1 20 ? -3.007 0.328 6.787 1.00 0.00 20 ASN A C 4
ATOM 1505 O O . ASN A 1 20 ? -4.118 0.610 7.237 1.00 0.00 20 ASN A O 4
ATOM 1516 N N . ARG A 1 21 ? -2.028 -0.165 7.535 1.00 0.00 21 ARG A N 4
ATOM 1517 C CA . ARG A 1 21 ? -2.215 -0.402 8.963 1.00 0.00 21 ARG A CA 4
ATOM 1518 C C . ARG A 1 21 ? -1.917 0.862 9.762 1.00 0.00 21 ARG A C 4
ATOM 1519 O O . ARG A 1 21 ? -2.586 1.155 10.753 1.00 0.00 21 ARG A O 4
ATOM 1540 N N . GLU A 1 22 ? -0.908 1.607 9.324 1.00 0.00 22 GLU A N 4
ATOM 1541 C CA . GLU A 1 22 ? -0.528 2.839 10.007 1.00 0.00 22 GLU A CA 4
ATOM 1542 C C . GLU A 1 22 ? -1.622 3.892 9.867 1.00 0.00 22 GLU A C 4
ATOM 1543 O O . GLU A 1 22 ? -1.938 4.603 10.820 1.00 0.00 22 GLU A O 4
ATOM 1555 N N . HIS A 1 23 ? -2.197 3.984 8.674 1.00 0.00 23 HIS A N 4
ATOM 1556 C CA . HIS A 1 23 ? -3.255 4.955 8.419 1.00 0.00 23 HIS A CA 4
ATOM 1557 C C . HIS A 1 23 ? -4.623 4.349 8.717 1.00 0.00 23 HIS A C 4
ATOM 1558 O O . HIS A 1 23 ? -5.654 4.891 8.319 1.00 0.00 23 HIS A O 4
ATOM 1573 N N . GLY A 1 24 ? -4.624 3.221 9.419 1.00 0.00 24 GLY A N 4
ATOM 1574 C CA . GLY A 1 24 ? -5.872 2.549 9.765 1.00 0.00 24 GLY A CA 4
ATOM 1575 C C . GLY A 1 24 ? -6.368 2.993 11.137 1.00 0.00 24 GLY A C 4
ATOM 1576 O O . GLY A 1 24 ? -7.317 2.424 11.679 1.00 0.00 24 GLY A O 4
ATOM 1580 N N . HIS A 1 25 ? -5.722 4.013 11.693 1.00 0.00 25 HIS A N 4
ATOM 1581 C CA . HIS A 1 25 ? -6.109 4.526 13.002 1.00 0.00 25 HIS A CA 4
ATOM 1582 C C . HIS A 1 25 ? -7.599 4.850 13.029 1.00 0.00 25 HIS A C 4
ATOM 1583 O O . HIS A 1 25 ? -8.342 4.308 13.846 1.00 0.00 25 HIS A O 4
ATOM 1601 N N . SER A 1 1 ? -2.485 9.639 -0.522 1.00 0.00 1 SER A N 5
ATOM 1602 C CA . SER A 1 1 ? -1.296 9.808 -1.349 1.00 0.00 1 SER A CA 5
ATOM 1603 C C . SER A 1 1 ? -0.147 8.953 -0.820 1.00 0.00 1 SER A C 5
ATOM 1604 O O . SER A 1 1 ? 0.879 9.473 -0.383 1.00 0.00 1 SER A O 5
ATOM 1612 N N . CYS A 1 2 ? -0.327 7.638 -0.865 1.00 0.00 2 CYS A N 5
ATOM 1613 C CA . CYS A 1 2 ? 0.702 6.722 -0.388 1.00 0.00 2 CYS A CA 5
ATOM 1614 C C . CYS A 1 2 ? 0.563 5.365 -1.070 1.00 0.00 2 CYS A C 5
ATOM 1615 O O . CYS A 1 2 ? 1.537 4.622 -1.199 1.00 0.00 2 CYS A O 5
ATOM 1622 N N . LYS A 1 3 ? -0.653 5.047 -1.503 1.00 0.00 3 LYS A N 5
ATOM 1623 C CA . LYS A 1 3 ? -0.907 3.775 -2.170 1.00 0.00 3 LYS A CA 5
ATOM 1624 C C . LYS A 1 3 ? -0.455 3.830 -3.624 1.00 0.00 3 LYS A C 5
ATOM 1625 O O . LYS A 1 3 ? 0.344 3.004 -4.066 1.00 0.00 3 LYS A O 5
ATOM 1644 N N . LYS A 1 4 ? -0.973 4.806 -4.363 1.00 0.00 4 LYS A N 5
ATOM 1645 C CA . LYS A 1 4 ? -0.620 4.961 -5.770 1.00 0.00 4 LYS A CA 5
ATOM 1646 C C . LYS A 1 4 ? 0.646 5.799 -5.922 1.00 0.00 4 LYS A C 5
ATOM 1647 O O . LYS A 1 4 ? 1.091 6.070 -7.037 1.00 0.00 4 LYS A O 5
ATOM 1666 N N . GLU A 1 5 ? 1.219 6.208 -4.794 1.00 0.00 5 GLU A N 5
ATOM 1667 C CA . GLU A 1 5 ? 2.433 7.018 -4.815 1.00 0.00 5 GLU A CA 5
ATOM 1668 C C . GLU A 1 5 ? 3.652 6.175 -4.453 1.00 0.00 5 GLU A C 5
ATOM 1669 O O . GLU A 1 5 ? 4.766 6.689 -4.360 1.00 0.00 5 GLU A O 5
ATOM 1681 N N . CYS A 1 6 ? 3.431 4.878 -4.252 1.00 0.00 6 CYS A N 5
ATOM 1682 C CA . CYS A 1 6 ? 4.519 3.972 -3.901 1.00 0.00 6 CYS A CA 5
ATOM 1683 C C . CYS A 1 6 ? 4.453 2.704 -4.747 1.00 0.00 6 CYS A C 5
ATOM 1684 O O . CYS A 1 6 ? 5.482 2.165 -5.156 1.00 0.00 6 CYS A O 5
ATOM 1691 N N . SER A 1 7 ? 3.237 2.235 -5.007 1.00 0.00 7 SER A N 5
ATOM 1692 C CA . SER A 1 7 ? 3.050 1.029 -5.805 1.00 0.00 7 SER A CA 5
ATOM 1693 C C . SER A 1 7 ? 3.796 1.148 -7.131 1.00 0.00 7 SER A C 5
ATOM 1694 O O . SER A 1 7 ? 4.338 2.205 -7.453 1.00 0.00 7 SER A O 5
ATOM 1702 N N . GLY A 1 8 ? 3.816 0.057 -7.892 1.00 0.00 8 GLY A N 5
ATOM 1703 C CA . GLY A 1 8 ? 4.497 0.046 -9.183 1.00 0.00 8 GLY A CA 5
ATOM 1704 C C . GLY A 1 8 ? 3.572 -0.461 -10.283 1.00 0.00 8 GLY A C 5
ATOM 1705 O O . GLY A 1 8 ? 2.885 0.322 -10.940 1.00 0.00 8 GLY A O 5
ATOM 1709 N N . SER A 1 9 ? 3.558 -1.775 -10.479 1.00 0.00 9 SER A N 5
ATOM 1710 C CA . SER A 1 9 ? 2.713 -2.374 -11.504 1.00 0.00 9 SER A CA 5
ATOM 1711 C C . SER A 1 9 ? 2.314 -3.791 -11.107 1.00 0.00 9 SER A C 5
ATOM 1712 O O . SER A 1 9 ? 1.161 -4.188 -11.276 1.00 0.00 9 SER A O 5
ATOM 1720 N N . ARG A 1 10 ? 3.274 -4.546 -10.578 1.00 0.00 10 ARG A N 5
ATOM 1721 C CA . ARG A 1 10 ? 3.017 -5.920 -10.157 1.00 0.00 10 ARG A CA 5
ATOM 1722 C C . ARG A 1 10 ? 3.201 -6.059 -8.649 1.00 0.00 10 ARG A C 5
ATOM 1723 O O . ARG A 1 10 ? 3.181 -7.167 -8.112 1.00 0.00 10 ARG A O 5
ATOM 1744 N N . ARG A 1 11 ? 3.378 -4.929 -7.972 1.00 0.00 11 ARG A N 5
ATOM 1745 C CA . ARG A 1 11 ? 3.561 -4.937 -6.525 1.00 0.00 11 ARG A CA 5
ATOM 1746 C C . ARG A 1 11 ? 2.892 -3.719 -5.894 1.00 0.00 11 ARG A C 5
ATOM 1747 O O . ARG A 1 11 ? 2.709 -2.691 -6.547 1.00 0.00 11 ARG A O 5
ATOM 1768 N N . THR A 1 12 ? 2.532 -3.841 -4.622 1.00 0.00 12 THR A N 5
ATOM 1769 C CA . THR A 1 12 ? 1.886 -2.745 -3.909 1.00 0.00 12 THR A CA 5
ATOM 1770 C C . THR A 1 12 ? 1.846 -3.027 -2.411 1.00 0.00 12 THR A C 5
ATOM 1771 O O . THR A 1 12 ? 1.731 -2.107 -1.601 1.00 0.00 12 THR A O 5
ATOM 1782 N N . LYS A 1 13 ? 1.944 -4.303 -2.050 1.00 0.00 13 LYS A N 5
ATOM 1783 C CA . LYS A 1 13 ? 1.917 -4.696 -0.646 1.00 0.00 13 LYS A CA 5
ATOM 1784 C C . LYS A 1 13 ? 3.254 -4.392 0.023 1.00 0.00 13 LYS A C 5
ATOM 1785 O O . LYS A 1 13 ? 3.437 -4.654 1.212 1.00 0.00 13 LYS A O 5
ATOM 1804 N N . LYS A 1 14 ? 4.184 -3.840 -0.749 1.00 0.00 14 LYS A N 5
ATOM 1805 C CA . LYS A 1 14 ? 5.502 -3.508 -0.221 1.00 0.00 14 LYS A CA 5
ATOM 1806 C C . LYS A 1 14 ? 5.441 -2.247 0.634 1.00 0.00 14 LYS A C 5
ATOM 1807 O O . LYS A 1 14 ? 6.233 -2.078 1.562 1.00 0.00 14 LYS A O 5
ATOM 1826 N N . CYS A 1 15 ? 4.499 -1.368 0.311 1.00 0.00 15 CYS A N 5
ATOM 1827 C CA . CYS A 1 15 ? 4.337 -0.119 1.053 1.00 0.00 15 CYS A CA 5
ATOM 1828 C C . CYS A 1 15 ? 2.910 0.018 1.574 1.00 0.00 15 CYS A C 5
ATOM 1829 O O . CYS A 1 15 ? 2.679 0.586 2.640 1.00 0.00 15 CYS A O 5
ATOM 1836 N N . MET A 1 16 ? 1.955 -0.507 0.815 1.00 0.00 16 MET A N 5
ATOM 1837 C CA . MET A 1 16 ? 0.555 -0.437 1.214 1.00 0.00 16 MET A CA 5
ATOM 1838 C C . MET A 1 16 ? 0.360 -1.059 2.593 1.00 0.00 16 MET A C 5
ATOM 1839 O O . MET A 1 16 ? -0.429 -0.569 3.400 1.00 0.00 16 MET A O 5
ATOM 1853 N N . GLN A 1 17 ? 1.083 -2.142 2.858 1.00 0.00 17 GLN A N 5
ATOM 1854 C CA . GLN A 1 17 ? 0.979 -2.823 4.145 1.00 0.00 17 GLN A CA 5
ATOM 1855 C C . GLN A 1 17 ? 1.163 -1.834 5.293 1.00 0.00 17 GLN A C 5
ATOM 1856 O O . GLN A 1 17 ? 0.264 -1.647 6.113 1.00 0.00 17 GLN A O 5
ATOM 1870 N N . LYS A 1 18 ? 2.333 -1.207 5.347 1.00 0.00 18 LYS A N 5
ATOM 1871 C CA . LYS A 1 18 ? 2.621 -0.242 6.400 1.00 0.00 18 LYS A CA 5
ATOM 1872 C C . LYS A 1 18 ? 1.628 0.915 6.348 1.00 0.00 18 LYS A C 5
ATOM 1873 O O . LYS A 1 18 ? 1.248 1.465 7.382 1.00 0.00 18 LYS A O 5
ATOM 1892 N N . CYS A 1 19 ? 1.211 1.274 5.140 1.00 0.00 19 CYS A N 5
ATOM 1893 C CA . CYS A 1 19 ? 0.260 2.366 4.963 1.00 0.00 19 CYS A CA 5
ATOM 1894 C C . CYS A 1 19 ? -1.141 1.922 5.369 1.00 0.00 19 CYS A C 5
ATOM 1895 O O . CYS A 1 19 ? -2.005 2.748 5.661 1.00 0.00 19 CYS A O 5
ATOM 1902 N N . ASN A 1 20 ? -1.356 0.611 5.388 1.00 0.00 20 ASN A N 5
ATOM 1903 C CA . ASN A 1 20 ? -2.656 0.065 5.762 1.00 0.00 20 ASN A CA 5
ATOM 1904 C C . ASN A 1 20 ? -2.838 0.113 7.275 1.00 0.00 20 ASN A C 5
ATOM 1905 O O . ASN A 1 20 ? -3.931 0.384 7.771 1.00 0.00 20 ASN A O 5
ATOM 1916 N N . ARG A 1 21 ? -1.758 -0.150 8.005 1.00 0.00 21 ARG A N 5
ATOM 1917 C CA . ARG A 1 21 ? -1.812 -0.131 9.461 1.00 0.00 21 ARG A CA 5
ATOM 1918 C C . ARG A 1 21 ? -1.908 1.303 9.971 1.00 0.00 21 ARG A C 5
ATOM 1919 O O . ARG A 1 21 ? -2.594 1.575 10.957 1.00 0.00 21 ARG A O 5
ATOM 1940 N N . GLU A 1 22 ? -1.220 2.215 9.292 1.00 0.00 22 GLU A N 5
ATOM 1941 C CA . GLU A 1 22 ? -1.239 3.618 9.685 1.00 0.00 22 GLU A CA 5
ATOM 1942 C C . GLU A 1 22 ? -2.661 4.168 9.624 1.00 0.00 22 GLU A C 5
ATOM 1943 O O . GLU A 1 22 ? -3.016 5.083 10.366 1.00 0.00 22 GLU A O 5
ATOM 1955 N N . HIS A 1 23 ? -3.470 3.602 8.733 1.00 0.00 23 HIS A N 5
ATOM 1956 C CA . HIS A 1 23 ? -4.852 4.044 8.582 1.00 0.00 23 HIS A CA 5
ATOM 1957 C C . HIS A 1 23 ? -5.768 3.267 9.521 1.00 0.00 23 HIS A C 5
ATOM 1958 O O . HIS A 1 23 ? -6.947 3.590 9.662 1.00 0.00 23 HIS A O 5
ATOM 1973 N N . GLY A 1 24 ? -5.218 2.241 10.163 1.00 0.00 24 GLY A N 5
ATOM 1974 C CA . GLY A 1 24 ? -5.995 1.424 11.087 1.00 0.00 24 GLY A CA 5
ATOM 1975 C C . GLY A 1 24 ? -5.778 1.876 12.527 1.00 0.00 24 GLY A C 5
ATOM 1976 O O . GLY A 1 24 ? -6.402 1.355 13.452 1.00 0.00 24 GLY A O 5
ATOM 1980 N N . HIS A 1 25 ? -4.890 2.847 12.710 1.00 0.00 25 HIS A N 5
ATOM 1981 C CA . HIS A 1 25 ? -4.598 3.361 14.042 1.00 0.00 25 HIS A CA 5
ATOM 1982 C C . HIS A 1 25 ? -5.890 3.646 14.803 1.00 0.00 25 HIS A C 5
ATOM 1983 O O . HIS A 1 25 ? -6.157 3.029 15.835 1.00 0.00 25 HIS A O 5
ATOM 2001 N N . SER A 1 1 ? 0.345 11.146 0.274 1.00 0.00 1 SER A N 6
ATOM 2002 C CA . SER A 1 1 ? 0.239 10.047 -0.678 1.00 0.00 1 SER A CA 6
ATOM 2003 C C . SER A 1 1 ? 1.180 8.911 -0.291 1.00 0.00 1 SER A C 6
ATOM 2004 O O . SER A 1 1 ? 2.399 9.085 -0.268 1.00 0.00 1 SER A O 6
ATOM 2012 N N . CYS A 1 2 ? 0.607 7.752 0.015 1.00 0.00 2 CYS A N 6
ATOM 2013 C CA . CYS A 1 2 ? 1.404 6.593 0.403 1.00 0.00 2 CYS A CA 6
ATOM 2014 C C . CYS A 1 2 ? 0.917 5.341 -0.321 1.00 0.00 2 CYS A C 6
ATOM 2015 O O . CYS A 1 2 ? 1.715 4.486 -0.705 1.00 0.00 2 CYS A O 6
ATOM 2022 N N . LYS A 1 3 ? -0.395 5.241 -0.505 1.00 0.00 3 LYS A N 6
ATOM 2023 C CA . LYS A 1 3 ? -0.975 4.090 -1.185 1.00 0.00 3 LYS A CA 6
ATOM 2024 C C . LYS A 1 3 ? -0.596 4.094 -2.663 1.00 0.00 3 LYS A C 6
ATOM 2025 O O . LYS A 1 3 ? 0.131 3.218 -3.130 1.00 0.00 3 LYS A O 6
ATOM 2044 N N . LYS A 1 4 ? -1.095 5.087 -3.394 1.00 0.00 4 LYS A N 6
ATOM 2045 C CA . LYS A 1 4 ? -0.805 5.196 -4.818 1.00 0.00 4 LYS A CA 6
ATOM 2046 C C . LYS A 1 4 ? 0.686 5.427 -5.044 1.00 0.00 4 LYS A C 6
ATOM 2047 O O . LYS A 1 4 ? 1.242 5.014 -6.061 1.00 0.00 4 LYS A O 6
ATOM 2066 N N . GLU A 1 5 ? 1.327 6.091 -4.088 1.00 0.00 5 GLU A N 6
ATOM 2067 C CA . GLU A 1 5 ? 2.754 6.373 -4.195 1.00 0.00 5 GLU A CA 6
ATOM 2068 C C . GLU A 1 5 ? 3.557 5.077 -4.228 1.00 0.00 5 GLU A C 6
ATOM 2069 O O . GLU A 1 5 ? 4.387 4.872 -5.114 1.00 0.00 5 GLU A O 6
ATOM 2081 N N . CYS A 1 6 ? 3.304 4.205 -3.259 1.00 0.00 6 CYS A N 6
ATOM 2082 C CA . CYS A 1 6 ? 4.011 2.931 -3.187 1.00 0.00 6 CYS A CA 6
ATOM 2083 C C . CYS A 1 6 ? 3.655 2.052 -4.381 1.00 0.00 6 CYS A C 6
ATOM 2084 O O . CYS A 1 6 ? 4.528 1.446 -5.002 1.00 0.00 6 CYS A O 6
ATOM 2091 N N . SER A 1 7 ? 2.366 1.987 -4.696 1.00 0.00 7 SER A N 6
ATOM 2092 C CA . SER A 1 7 ? 1.904 1.177 -5.819 1.00 0.00 7 SER A CA 6
ATOM 2093 C C . SER A 1 7 ? 2.790 1.399 -7.041 1.00 0.00 7 SER A C 6
ATOM 2094 O O . SER A 1 7 ? 2.815 2.489 -7.611 1.00 0.00 7 SER A O 6
ATOM 2102 N N . GLY A 1 8 ? 3.514 0.356 -7.440 1.00 0.00 8 GLY A N 6
ATOM 2103 C CA . GLY A 1 8 ? 4.395 0.450 -8.598 1.00 0.00 8 GLY A CA 6
ATOM 2104 C C . GLY A 1 8 ? 3.680 -0.022 -9.858 1.00 0.00 8 GLY A C 6
ATOM 2105 O O . GLY A 1 8 ? 2.849 0.697 -10.413 1.00 0.00 8 GLY A O 6
ATOM 2109 N N . SER A 1 9 ? 4.004 -1.234 -10.299 1.00 0.00 9 SER A N 6
ATOM 2110 C CA . SER A 1 9 ? 3.384 -1.799 -11.494 1.00 0.00 9 SER A CA 6
ATOM 2111 C C . SER A 1 9 ? 2.846 -3.197 -11.209 1.00 0.00 9 SER A C 6
ATOM 2112 O O . SER A 1 9 ? 1.640 -3.428 -11.270 1.00 0.00 9 SER A O 6
ATOM 2120 N N . ARG A 1 10 ? 3.750 -4.122 -10.896 1.00 0.00 10 ARG A N 6
ATOM 2121 C CA . ARG A 1 10 ? 3.356 -5.495 -10.603 1.00 0.00 10 ARG A CA 6
ATOM 2122 C C . ARG A 1 10 ? 3.461 -5.774 -9.107 1.00 0.00 10 ARG A C 6
ATOM 2123 O O . ARG A 1 10 ? 3.528 -6.928 -8.685 1.00 0.00 10 ARG A O 6
ATOM 2144 N N . ARG A 1 11 ? 3.480 -4.710 -8.312 1.00 0.00 11 ARG A N 6
ATOM 2145 C CA . ARG A 1 11 ? 3.581 -4.853 -6.865 1.00 0.00 11 ARG A CA 6
ATOM 2146 C C . ARG A 1 11 ? 2.969 -3.649 -6.158 1.00 0.00 11 ARG A C 6
ATOM 2147 O O . ARG A 1 11 ? 2.869 -2.564 -6.733 1.00 0.00 11 ARG A O 6
ATOM 2168 N N . THR A 1 12 ? 2.563 -3.847 -4.907 1.00 0.00 12 THR A N 6
ATOM 2169 C CA . THR A 1 12 ? 1.965 -2.769 -4.131 1.00 0.00 12 THR A CA 6
ATOM 2170 C C . THR A 1 12 ? 1.866 -3.160 -2.660 1.00 0.00 12 THR A C 6
ATOM 2171 O O . THR A 1 12 ? 1.856 -2.301 -1.779 1.00 0.00 12 THR A O 6
ATOM 2182 N N . LYS A 1 13 ? 1.798 -4.461 -2.403 1.00 0.00 13 LYS A N 6
ATOM 2183 C CA . LYS A 1 13 ? 1.701 -4.954 -1.033 1.00 0.00 13 LYS A CA 6
ATOM 2184 C C . LYS A 1 13 ? 3.057 -4.878 -0.340 1.00 0.00 13 LYS A C 6
ATOM 2185 O O . LYS A 1 13 ? 3.213 -5.328 0.795 1.00 0.00 13 LYS A O 6
ATOM 2204 N N . LYS A 1 14 ? 4.036 -4.312 -1.035 1.00 0.00 14 LYS A N 6
ATOM 2205 C CA . LYS A 1 14 ? 5.380 -4.182 -0.480 1.00 0.00 14 LYS A CA 6
ATOM 2206 C C . LYS A 1 14 ? 5.422 -3.094 0.587 1.00 0.00 14 LYS A C 6
ATOM 2207 O O . LYS A 1 14 ? 6.190 -3.183 1.545 1.00 0.00 14 LYS A O 6
ATOM 2226 N N . CYS A 1 15 ? 4.595 -2.070 0.411 1.00 0.00 15 CYS A N 6
ATOM 2227 C CA . CYS A 1 15 ? 4.544 -0.965 1.364 1.00 0.00 15 CYS A CA 6
ATOM 2228 C C . CYS A 1 15 ? 3.100 -0.634 1.728 1.00 0.00 15 CYS A C 6
ATOM 2229 O O . CYS A 1 15 ? 2.827 -0.089 2.797 1.00 0.00 15 CYS A O 6
ATOM 2236 N N . MET A 1 16 ? 2.178 -0.965 0.830 1.00 0.00 16 MET A N 6
ATOM 2237 C CA . MET A 1 16 ? 0.766 -0.696 1.070 1.00 0.00 16 MET A CA 6
ATOM 2238 C C . MET A 1 16 ? 0.288 -1.421 2.325 1.00 0.00 16 MET A C 6
ATOM 2239 O O . MET A 1 16 ? -0.587 -0.933 3.040 1.00 0.00 16 MET A O 6
ATOM 2253 N N . GLN A 1 17 ? 0.871 -2.585 2.590 1.00 0.00 17 GLN A N 6
ATOM 2254 C CA . GLN A 1 17 ? 0.497 -3.365 3.765 1.00 0.00 17 GLN A CA 6
ATOM 2255 C C . GLN A 1 17 ? 0.620 -2.517 5.028 1.00 0.00 17 GLN A C 6
ATOM 2256 O O . GLN A 1 17 ? -0.345 -2.344 5.772 1.00 0.00 17 GLN A O 6
ATOM 2270 N N . LYS A 1 18 ? 1.814 -1.990 5.266 1.00 0.00 18 LYS A N 6
ATOM 2271 C CA . LYS A 1 18 ? 2.048 -1.161 6.443 1.00 0.00 18 LYS A CA 6
ATOM 2272 C C . LYS A 1 18 ? 1.149 0.072 6.416 1.00 0.00 18 LYS A C 6
ATOM 2273 O O . LYS A 1 18 ? 0.627 0.493 7.447 1.00 0.00 18 LYS A O 6
ATOM 2292 N N . CYS A 1 19 ? 0.974 0.643 5.230 1.00 0.00 19 CYS A N 6
ATOM 2293 C CA . CYS A 1 19 ? 0.137 1.828 5.079 1.00 0.00 19 CYS A CA 6
ATOM 2294 C C . CYS A 1 19 ? -1.339 1.458 5.169 1.00 0.00 19 CYS A C 6
ATOM 2295 O O . CYS A 1 19 ? -2.189 2.309 5.427 1.00 0.00 19 CYS A O 6
ATOM 2302 N N . ASN A 1 20 ? -1.635 0.181 4.954 1.00 0.00 20 ASN A N 6
ATOM 2303 C CA . ASN A 1 20 ? -3.014 -0.294 5.012 1.00 0.00 20 ASN A CA 6
ATOM 2304 C C . ASN A 1 20 ? -3.465 -0.458 6.461 1.00 0.00 20 ASN A C 6
ATOM 2305 O O . ASN A 1 20 ? -4.638 -0.272 6.782 1.00 0.00 20 ASN A O 6
ATOM 2316 N N . ARG A 1 21 ? -2.524 -0.807 7.330 1.00 0.00 21 ARG A N 6
ATOM 2317 C CA . ARG A 1 21 ? -2.834 -0.994 8.743 1.00 0.00 21 ARG A CA 6
ATOM 2318 C C . ARG A 1 21 ? -2.763 0.337 9.490 1.00 0.00 21 ARG A C 6
ATOM 2319 O O . ARG A 1 21 ? -3.549 0.589 10.402 1.00 0.00 21 ARG A O 6
ATOM 2340 N N . GLU A 1 22 ? -1.818 1.183 9.093 1.00 0.00 22 GLU A N 6
ATOM 2341 C CA . GLU A 1 22 ? -1.655 2.484 9.732 1.00 0.00 22 GLU A CA 6
ATOM 2342 C C . GLU A 1 22 ? -2.690 3.474 9.207 1.00 0.00 22 GLU A C 6
ATOM 2343 O O . GLU A 1 22 ? -2.647 4.661 9.528 1.00 0.00 22 GLU A O 6
ATOM 2355 N N . HIS A 1 23 ? -3.620 2.977 8.398 1.00 0.00 23 HIS A N 6
ATOM 2356 C CA . HIS A 1 23 ? -4.663 3.827 7.835 1.00 0.00 23 HIS A CA 6
ATOM 2357 C C . HIS A 1 23 ? -5.499 4.457 8.943 1.00 0.00 23 HIS A C 6
ATOM 2358 O O . HIS A 1 23 ? -6.152 5.479 8.736 1.00 0.00 23 HIS A O 6
ATOM 2373 N N . GLY A 1 24 ? -5.476 3.839 10.119 1.00 0.00 24 GLY A N 6
ATOM 2374 C CA . GLY A 1 24 ? -6.238 4.348 11.254 1.00 0.00 24 GLY A CA 6
ATOM 2375 C C . GLY A 1 24 ? -5.353 5.175 12.180 1.00 0.00 24 GLY A C 6
ATOM 2376 O O . GLY A 1 24 ? -5.677 5.373 13.351 1.00 0.00 24 GLY A O 6
ATOM 2380 N N . HIS A 1 25 ? -4.233 5.654 11.648 1.00 0.00 25 HIS A N 6
ATOM 2381 C CA . HIS A 1 25 ? -3.309 6.459 12.437 1.00 0.00 25 HIS A CA 6
ATOM 2382 C C . HIS A 1 25 ? -4.001 7.713 12.962 1.00 0.00 25 HIS A C 6
ATOM 2383 O O . HIS A 1 25 ? -4.126 7.897 14.173 1.00 0.00 25 HIS A O 6
ATOM 2401 N N . SER A 1 1 ? 0.860 10.922 -1.870 1.00 0.00 1 SER A N 7
ATOM 2402 C CA . SER A 1 1 ? 0.898 10.395 -0.511 1.00 0.00 1 SER A CA 7
ATOM 2403 C C . SER A 1 1 ? 1.625 9.055 -0.477 1.00 0.00 1 SER A C 7
ATOM 2404 O O . SER A 1 1 ? 2.818 8.977 -0.769 1.00 0.00 1 SER A O 7
ATOM 2412 N N . CYS A 1 2 ? 0.897 8.002 -0.119 1.00 0.00 2 CYS A N 7
ATOM 2413 C CA . CYS A 1 2 ? 1.484 6.668 -0.052 1.00 0.00 2 CYS A CA 7
ATOM 2414 C C . CYS A 1 2 ? 0.402 5.600 -0.179 1.00 0.00 2 CYS A C 7
ATOM 2415 O O . CYS A 1 2 ? 0.697 4.406 -0.229 1.00 0.00 2 CYS A O 7
ATOM 2422 N N . LYS A 1 3 ? -0.852 6.039 -0.230 1.00 0.00 3 LYS A N 7
ATOM 2423 C CA . LYS A 1 3 ? -1.970 5.111 -0.354 1.00 0.00 3 LYS A CA 7
ATOM 2424 C C . LYS A 1 3 ? -2.062 4.575 -1.778 1.00 0.00 3 LYS A C 7
ATOM 2425 O O . LYS A 1 3 ? -2.799 5.109 -2.607 1.00 0.00 3 LYS A O 7
ATOM 2444 N N . LYS A 1 4 ? -1.304 3.518 -2.058 1.00 0.00 4 LYS A N 7
ATOM 2445 C CA . LYS A 1 4 ? -1.307 2.921 -3.388 1.00 0.00 4 LYS A CA 7
ATOM 2446 C C . LYS A 1 4 ? -0.591 3.828 -4.384 1.00 0.00 4 LYS A C 7
ATOM 2447 O O . LYS A 1 4 ? -0.352 3.445 -5.529 1.00 0.00 4 LYS A O 7
ATOM 2466 N N . GLU A 1 5 ? -0.254 5.034 -3.941 1.00 0.00 5 GLU A N 7
ATOM 2467 C CA . GLU A 1 5 ? 0.433 5.989 -4.804 1.00 0.00 5 GLU A CA 7
ATOM 2468 C C . GLU A 1 5 ? 1.889 5.583 -5.005 1.00 0.00 5 GLU A C 7
ATOM 2469 O O . GLU A 1 5 ? 2.649 6.285 -5.671 1.00 0.00 5 GLU A O 7
ATOM 2481 N N . CYS A 1 6 ? 2.266 4.445 -4.426 1.00 0.00 6 CYS A N 7
ATOM 2482 C CA . CYS A 1 6 ? 3.633 3.949 -4.547 1.00 0.00 6 CYS A CA 7
ATOM 2483 C C . CYS A 1 6 ? 3.661 2.644 -5.334 1.00 0.00 6 CYS A C 7
ATOM 2484 O O . CYS A 1 6 ? 4.714 2.022 -5.487 1.00 0.00 6 CYS A O 7
ATOM 2491 N N . SER A 1 7 ? 2.500 2.233 -5.833 1.00 0.00 7 SER A N 7
ATOM 2492 C CA . SER A 1 7 ? 2.405 0.999 -6.605 1.00 0.00 7 SER A CA 7
ATOM 2493 C C . SER A 1 7 ? 3.490 0.951 -7.677 1.00 0.00 7 SER A C 7
ATOM 2494 O O . SER A 1 7 ? 3.768 1.952 -8.338 1.00 0.00 7 SER A O 7
ATOM 2502 N N . GLY A 1 8 ? 4.099 -0.219 -7.843 1.00 0.00 8 GLY A N 7
ATOM 2503 C CA . GLY A 1 8 ? 5.150 -0.386 -8.838 1.00 0.00 8 GLY A CA 7
ATOM 2504 C C . GLY A 1 8 ? 4.589 -0.972 -10.126 1.00 0.00 8 GLY A C 7
ATOM 2505 O O . GLY A 1 8 ? 3.682 -0.402 -10.735 1.00 0.00 8 GLY A O 7
ATOM 2509 N N . SER A 1 9 ? 5.132 -2.113 -10.535 1.00 0.00 9 SER A N 7
ATOM 2510 C CA . SER A 1 9 ? 4.678 -2.773 -11.757 1.00 0.00 9 SER A CA 7
ATOM 2511 C C . SER A 1 9 ? 3.837 -3.999 -11.425 1.00 0.00 9 SER A C 7
ATOM 2512 O O . SER A 1 9 ? 2.673 -4.083 -11.816 1.00 0.00 9 SER A O 7
ATOM 2520 N N . ARG A 1 10 ? 4.435 -4.943 -10.704 1.00 0.00 10 ARG A N 7
ATOM 2521 C CA . ARG A 1 10 ? 3.734 -6.166 -10.320 1.00 0.00 10 ARG A CA 7
ATOM 2522 C C . ARG A 1 10 ? 3.669 -6.297 -8.803 1.00 0.00 10 ARG A C 7
ATOM 2523 O O . ARG A 1 10 ? 3.320 -7.354 -8.277 1.00 0.00 10 ARG A O 7
ATOM 2544 N N . ARG A 1 11 ? 3.999 -5.215 -8.105 1.00 0.00 11 ARG A N 7
ATOM 2545 C CA . ARG A 1 11 ? 3.969 -5.217 -6.646 1.00 0.00 11 ARG A CA 7
ATOM 2546 C C . ARG A 1 11 ? 3.291 -3.954 -6.127 1.00 0.00 11 ARG A C 7
ATOM 2547 O O . ARG A 1 11 ? 3.289 -2.920 -6.796 1.00 0.00 11 ARG A O 7
ATOM 2568 N N . THR A 1 12 ? 2.712 -4.045 -4.935 1.00 0.00 12 THR A N 7
ATOM 2569 C CA . THR A 1 12 ? 2.029 -2.904 -4.337 1.00 0.00 12 THR A CA 7
ATOM 2570 C C . THR A 1 12 ? 2.049 -3.000 -2.816 1.00 0.00 12 THR A C 7
ATOM 2571 O O . THR A 1 12 ? 2.043 -1.985 -2.119 1.00 0.00 12 THR A O 7
ATOM 2582 N N . LYS A 1 13 ? 2.078 -4.228 -2.307 1.00 0.00 13 LYS A N 7
ATOM 2583 C CA . LYS A 1 13 ? 2.101 -4.446 -0.864 1.00 0.00 13 LYS A CA 7
ATOM 2584 C C . LYS A 1 13 ? 3.386 -3.890 -0.256 1.00 0.00 13 LYS A C 7
ATOM 2585 O O . LYS A 1 13 ? 3.647 -4.062 0.934 1.00 0.00 13 LYS A O 7
ATOM 2604 N N . LYS A 1 14 ? 4.183 -3.225 -1.085 1.00 0.00 14 LYS A N 7
ATOM 2605 C CA . LYS A 1 14 ? 5.440 -2.646 -0.623 1.00 0.00 14 LYS A CA 7
ATOM 2606 C C . LYS A 1 14 ? 5.181 -1.571 0.427 1.00 0.00 14 LYS A C 7
ATOM 2607 O O . LYS A 1 14 ? 5.682 -1.659 1.548 1.00 0.00 14 LYS A O 7
ATOM 2626 N N . CYS A 1 15 ? 4.398 -0.560 0.056 1.00 0.00 15 CYS A N 7
ATOM 2627 C CA . CYS A 1 15 ? 4.077 0.529 0.975 1.00 0.00 15 CYS A CA 7
ATOM 2628 C C . CYS A 1 15 ? 2.582 0.556 1.274 1.00 0.00 15 CYS A C 7
ATOM 2629 O O . CYS A 1 15 ? 2.143 1.194 2.230 1.00 0.00 15 CYS A O 7
ATOM 2636 N N . MET A 1 16 ? 1.803 -0.141 0.452 1.00 0.00 16 MET A N 7
ATOM 2637 C CA . MET A 1 16 ? 0.359 -0.186 0.645 1.00 0.00 16 MET A CA 7
ATOM 2638 C C . MET A 1 16 ? 0.020 -0.808 1.996 1.00 0.00 16 MET A C 7
ATOM 2639 O O . MET A 1 16 ? -0.771 -0.260 2.763 1.00 0.00 16 MET A O 7
ATOM 2653 N N . GLN A 1 17 ? 0.625 -1.954 2.282 1.00 0.00 17 GLN A N 7
ATOM 2654 C CA . GLN A 1 17 ? 0.379 -2.639 3.546 1.00 0.00 17 GLN A CA 7
ATOM 2655 C C . GLN A 1 17 ? 0.633 -1.701 4.722 1.00 0.00 17 GLN A C 7
ATOM 2656 O O . GLN A 1 17 ? -0.220 -1.536 5.593 1.00 0.00 17 GLN A O 7
ATOM 2670 N N . LYS A 1 18 ? 1.810 -1.089 4.740 1.00 0.00 18 LYS A N 7
ATOM 2671 C CA . LYS A 1 18 ? 2.163 -0.169 5.816 1.00 0.00 18 LYS A CA 7
ATOM 2672 C C . LYS A 1 18 ? 1.179 0.993 5.874 1.00 0.00 18 LYS A C 7
ATOM 2673 O O . LYS A 1 18 ? 0.750 1.400 6.955 1.00 0.00 18 LYS A O 7
ATOM 2692 N N . CYS A 1 19 ? 0.825 1.525 4.709 1.00 0.00 19 CYS A N 7
ATOM 2693 C CA . CYS A 1 19 ? -0.110 2.641 4.641 1.00 0.00 19 CYS A CA 7
ATOM 2694 C C . CYS A 1 19 ? -1.535 2.157 4.885 1.00 0.00 19 CYS A C 7
ATOM 2695 O O . CYS A 1 19 ? -2.440 2.956 5.132 1.00 0.00 19 CYS A O 7
ATOM 2702 N N . ASN A 1 20 ? -1.728 0.845 4.814 1.00 0.00 20 ASN A N 7
ATOM 2703 C CA . ASN A 1 20 ? -3.049 0.262 5.028 1.00 0.00 20 ASN A CA 7
ATOM 2704 C C . ASN A 1 20 ? -3.256 -0.079 6.502 1.00 0.00 20 ASN A C 7
ATOM 2705 O O . ASN A 1 20 ? -4.370 0.002 7.018 1.00 0.00 20 ASN A O 7
ATOM 2716 N N . ARG A 1 21 ? -2.174 -0.462 7.172 1.00 0.00 21 ARG A N 7
ATOM 2717 C CA . ARG A 1 21 ? -2.247 -0.817 8.585 1.00 0.00 21 ARG A CA 7
ATOM 2718 C C . ARG A 1 21 ? -2.187 0.432 9.458 1.00 0.00 21 ARG A C 7
ATOM 2719 O O . ARG A 1 21 ? -3.006 0.609 10.359 1.00 0.00 21 ARG A O 7
ATOM 2740 N N . GLU A 1 22 ? -1.210 1.290 9.188 1.00 0.00 22 GLU A N 7
ATOM 2741 C CA . GLU A 1 22 ? -1.052 2.518 9.958 1.00 0.00 22 GLU A CA 7
ATOM 2742 C C . GLU A 1 22 ? -2.301 3.388 9.849 1.00 0.00 22 GLU A C 7
ATOM 2743 O O . GLU A 1 22 ? -2.458 4.360 10.588 1.00 0.00 22 GLU A O 7
ATOM 2755 N N . HIS A 1 23 ? -3.184 3.033 8.922 1.00 0.00 23 HIS A N 7
ATOM 2756 C CA . HIS A 1 23 ? -4.415 3.790 8.724 1.00 0.00 23 HIS A CA 7
ATOM 2757 C C . HIS A 1 23 ? -5.398 3.533 9.862 1.00 0.00 23 HIS A C 7
ATOM 2758 O O . HIS A 1 23 ? -6.388 4.247 10.012 1.00 0.00 23 HIS A O 7
ATOM 2773 N N . GLY A 1 24 ? -5.118 2.506 10.658 1.00 0.00 24 GLY A N 7
ATOM 2774 C CA . GLY A 1 24 ? -5.987 2.164 11.778 1.00 0.00 24 GLY A CA 7
ATOM 2775 C C . GLY A 1 24 ? -5.60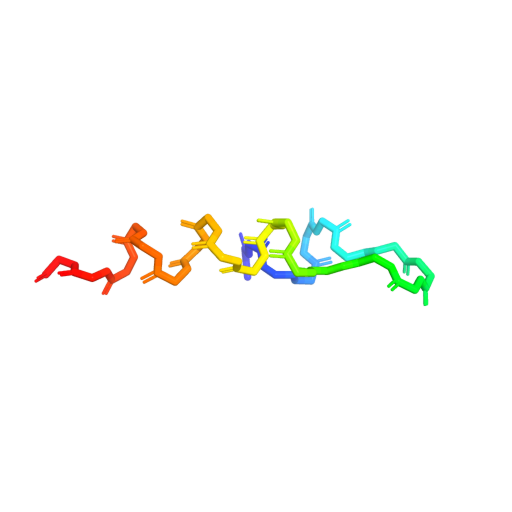6 2.949 13.028 1.00 0.00 24 GLY A C 7
ATOM 2776 O O . GLY A 1 24 ? -6.153 2.720 14.106 1.00 0.00 24 GLY A O 7
ATOM 2780 N N . HIS A 1 25 ? -4.667 3.876 12.876 1.00 0.00 25 HIS A N 7
ATOM 2781 C CA . HIS A 1 25 ? -4.222 4.689 14.002 1.00 0.00 25 HIS A CA 7
ATOM 2782 C C . HIS A 1 25 ? -5.409 5.120 14.856 1.00 0.00 25 HIS A C 7
ATOM 2783 O O . HIS A 1 25 ? -5.340 5.088 16.085 1.00 0.00 25 HIS A O 7
ATOM 2801 N N . SER A 1 1 ? -2.829 8.358 -1.916 1.00 0.00 1 SER A N 8
ATOM 2802 C CA . SER A 1 1 ? -1.819 8.950 -1.047 1.00 0.00 1 SER A CA 8
ATOM 2803 C C . SER A 1 1 ? -0.858 7.881 -0.537 1.00 0.00 1 SER A C 8
ATOM 2804 O O . SER A 1 1 ? 0.153 8.191 0.093 1.00 0.00 1 SER A O 8
ATOM 2812 N N . CYS A 1 2 ? -1.181 6.622 -0.815 1.00 0.00 2 CYS A N 8
ATOM 2813 C CA . CYS A 1 2 ? -0.336 5.515 -0.381 1.00 0.00 2 CYS A CA 8
ATOM 2814 C C . CYS A 1 2 ? -0.517 4.311 -1.300 1.00 0.00 2 CYS A C 8
ATOM 2815 O O . CYS A 1 2 ? 0.127 3.277 -1.120 1.00 0.00 2 CYS A O 8
ATOM 2822 N N . LYS A 1 3 ? -1.398 4.453 -2.286 1.00 0.00 3 LYS A N 8
ATOM 2823 C CA . LYS A 1 3 ? -1.659 3.367 -3.225 1.00 0.00 3 LYS A CA 8
ATOM 2824 C C . LYS A 1 3 ? -0.939 3.617 -4.546 1.00 0.00 3 LYS A C 8
ATOM 2825 O O . LYS A 1 3 ? 0.030 2.933 -4.875 1.00 0.00 3 LYS A O 8
ATOM 2844 N N . LYS A 1 4 ? -1.419 4.602 -5.298 1.00 0.00 4 LYS A N 8
ATOM 2845 C CA . LYS A 1 4 ? -0.813 4.933 -6.584 1.00 0.00 4 LYS A CA 8
ATOM 2846 C C . LYS A 1 4 ? 0.475 5.725 -6.380 1.00 0.00 4 LYS A C 8
ATOM 2847 O O . LYS A 1 4 ? 1.147 6.094 -7.343 1.00 0.00 4 LYS A O 8
ATOM 2866 N N . GLU A 1 5 ? 0.814 5.981 -5.122 1.00 0.00 5 GLU A N 8
ATOM 2867 C CA . GLU A 1 5 ? 2.025 6.728 -4.803 1.00 0.00 5 GLU A CA 8
ATOM 2868 C C . GLU A 1 5 ? 3.134 5.783 -4.349 1.00 0.00 5 GLU A C 8
ATOM 2869 O O . GLU A 1 5 ? 4.277 6.198 -4.158 1.00 0.00 5 GLU A O 8
ATOM 2881 N N . CYS A 1 6 ? 2.787 4.510 -4.181 1.00 0.00 6 CYS A N 8
ATOM 2882 C CA . CYS A 1 6 ? 3.763 3.515 -3.753 1.00 0.00 6 CYS A CA 8
ATOM 2883 C C . CYS A 1 6 ? 3.895 2.411 -4.796 1.00 0.00 6 CYS A C 8
ATOM 2884 O O . CYS A 1 6 ? 4.946 1.780 -4.918 1.00 0.00 6 CYS A O 8
ATOM 2891 N N . SER A 1 7 ? 2.824 2.184 -5.549 1.00 0.00 7 SER A N 8
ATOM 2892 C CA . SER A 1 7 ? 2.831 1.150 -6.578 1.00 0.00 7 SER A CA 8
ATOM 2893 C C . SER A 1 7 ? 4.169 1.132 -7.311 1.00 0.00 7 SER A C 8
ATOM 2894 O O . SER A 1 7 ? 4.801 2.172 -7.493 1.00 0.00 7 SER A O 8
ATOM 2902 N N . GLY A 1 8 ? 4.592 -0.056 -7.730 1.00 0.00 8 GLY A N 8
ATOM 2903 C CA . GLY A 1 8 ? 5.859 -0.197 -8.438 1.00 0.00 8 GLY A CA 8
ATOM 2904 C C . GLY A 1 8 ? 5.734 -1.196 -9.583 1.00 0.00 8 GLY A C 8
ATOM 2905 O O . GLY A 1 8 ? 5.238 -0.862 -10.660 1.00 0.00 8 GLY A O 8
ATOM 2909 N N . SER A 1 9 ? 6.187 -2.422 -9.344 1.00 0.00 9 SER A N 8
ATOM 2910 C CA . SER A 1 9 ? 6.123 -3.462 -10.366 1.00 0.00 9 SER A CA 8
ATOM 2911 C C . SER A 1 9 ? 4.921 -4.370 -10.131 1.00 0.00 9 SER A C 8
ATOM 2912 O O . SER A 1 9 ? 5.019 -5.377 -9.430 1.00 0.00 9 SER A O 8
ATOM 2920 N N . ARG A 1 10 ? 3.788 -4.008 -10.724 1.00 0.00 10 ARG A N 8
ATOM 2921 C CA . ARG A 1 10 ? 2.571 -4.798 -10.570 1.00 0.00 10 ARG A CA 8
ATOM 2922 C C . ARG A 1 10 ? 2.292 -5.071 -9.096 1.00 0.00 10 ARG A C 8
ATOM 2923 O O . ARG A 1 10 ? 1.429 -5.882 -8.757 1.00 0.00 10 ARG A O 8
ATOM 2944 N N . ARG A 1 11 ? 3.026 -4.389 -8.223 1.00 0.00 11 ARG A N 8
ATOM 2945 C CA . ARG A 1 11 ? 2.847 -4.565 -6.786 1.00 0.00 11 ARG A CA 8
ATOM 2946 C C . ARG A 1 11 ? 2.438 -3.249 -6.132 1.00 0.00 11 ARG A C 8
ATOM 2947 O O . ARG A 1 11 ? 2.538 -2.184 -6.742 1.00 0.00 11 ARG A O 8
ATOM 2968 N N . THR A 1 12 ? 1.979 -3.330 -4.888 1.00 0.00 12 THR A N 8
ATOM 2969 C CA . THR A 1 12 ? 1.556 -2.138 -4.161 1.00 0.00 12 THR A CA 8
ATOM 2970 C C . THR A 1 12 ? 1.431 -2.436 -2.670 1.00 0.00 12 THR A C 8
ATOM 2971 O O . THR A 1 12 ? 1.591 -1.547 -1.834 1.00 0.00 12 THR A O 8
ATOM 2982 N N . LYS A 1 13 ? 1.145 -3.692 -2.344 1.00 0.00 13 LYS A N 8
ATOM 2983 C CA . LYS A 1 13 ? 0.999 -4.096 -0.950 1.00 0.00 13 LYS A CA 8
ATOM 2984 C C . LYS A 1 13 ? 2.353 -4.094 -0.248 1.00 0.00 13 LYS A C 8
ATOM 2985 O O . LYS A 1 13 ? 2.452 -4.433 0.931 1.00 0.00 13 LYS A O 8
ATOM 3004 N N . LYS A 1 14 ? 3.393 -3.710 -0.980 1.00 0.00 14 LYS A N 8
ATOM 3005 C CA . LYS A 1 14 ? 4.738 -3.667 -0.415 1.00 0.00 14 LYS A CA 8
ATOM 3006 C C . LYS A 1 14 ? 4.875 -2.497 0.553 1.00 0.00 14 LYS A C 8
ATOM 3007 O O . LYS A 1 14 ? 5.569 -2.595 1.565 1.00 0.00 14 LYS A O 8
ATOM 3026 N N . CYS A 1 15 ? 4.209 -1.392 0.237 1.00 0.00 15 CYS A N 8
ATOM 3027 C CA . CYS A 1 15 ? 4.264 -0.208 1.086 1.00 0.00 15 CYS A CA 8
ATOM 3028 C C . CYS A 1 15 ? 2.863 0.197 1.533 1.00 0.00 15 CYS A C 8
ATOM 3029 O O . CYS A 1 15 ? 2.678 0.721 2.631 1.00 0.00 15 CYS A O 8
ATOM 3036 N N . MET A 1 16 ? 1.880 -0.049 0.673 1.00 0.00 16 MET A N 8
ATOM 3037 C CA . MET A 1 16 ? 0.499 0.306 0.985 1.00 0.00 16 MET A CA 8
ATOM 3038 C C . MET A 1 16 ? 0.044 -0.388 2.265 1.00 0.00 16 MET A C 8
ATOM 3039 O O . MET A 1 16 ? -0.807 0.125 2.990 1.00 0.00 16 MET A O 8
ATOM 3053 N N . GLN A 1 17 ? 0.617 -1.556 2.535 1.00 0.00 17 GLN A N 8
ATOM 3054 C CA . GLN A 1 17 ? 0.258 -2.315 3.727 1.00 0.00 17 GLN A CA 8
ATOM 3055 C C . GLN A 1 17 ? 0.636 -1.543 4.988 1.00 0.00 17 GLN A C 8
ATOM 3056 O O . GLN A 1 17 ? -0.206 -1.295 5.851 1.00 0.00 17 GLN A O 8
ATOM 3070 N N . LYS A 1 18 ? 1.906 -1.168 5.086 1.00 0.00 18 LYS A N 8
ATOM 3071 C CA . LYS A 1 18 ? 2.385 -0.422 6.245 1.00 0.00 18 LYS A CA 8
ATOM 3072 C C . LYS A 1 18 ? 1.621 0.892 6.389 1.00 0.00 18 LYS A C 8
ATOM 3073 O O . LYS A 1 18 ? 1.364 1.352 7.502 1.00 0.00 18 LYS A O 8
ATOM 3092 N N . CYS A 1 19 ? 1.260 1.487 5.257 1.00 0.00 19 CYS A N 8
ATOM 3093 C CA . CYS A 1 19 ? 0.523 2.746 5.270 1.00 0.00 19 CYS A CA 8
ATOM 3094 C C . CYS A 1 19 ? -0.924 2.515 5.694 1.00 0.00 19 CYS A C 8
ATOM 3095 O O . CYS A 1 19 ? -1.556 3.391 6.285 1.00 0.00 19 CYS A O 8
ATOM 3102 N N . ASN A 1 20 ? -1.443 1.330 5.389 1.00 0.00 20 ASN A N 8
ATOM 3103 C CA . ASN A 1 20 ? -2.817 0.994 5.746 1.00 0.00 20 ASN A CA 8
ATOM 3104 C C . ASN A 1 20 ? -2.957 0.847 7.257 1.00 0.00 20 ASN A C 8
ATOM 3105 O O . ASN A 1 20 ? -3.950 1.277 7.843 1.00 0.00 20 ASN A O 8
ATOM 3116 N N . ARG A 1 21 ? -1.956 0.234 7.883 1.00 0.00 21 ARG A N 8
ATOM 3117 C CA . ARG A 1 21 ? -1.979 0.034 9.327 1.00 0.00 21 ARG A CA 8
ATOM 3118 C C . ARG A 1 21 ? -1.716 1.349 10.056 1.00 0.00 21 ARG A C 8
ATOM 3119 O O . ARG A 1 21 ? -2.379 1.665 11.043 1.00 0.00 21 ARG A O 8
ATOM 3140 N N . GLU A 1 22 ? -0.745 2.110 9.561 1.00 0.00 22 GLU A N 8
ATOM 3141 C CA . GLU A 1 22 ? -0.402 3.388 10.173 1.00 0.00 22 GLU A CA 8
ATOM 3142 C C . GLU A 1 22 ? -1.663 4.170 10.523 1.00 0.00 22 GLU A C 8
ATOM 3143 O O . GLU A 1 22 ? -1.722 4.845 11.551 1.00 0.00 22 GLU A O 8
ATOM 3155 N N . HIS A 1 23 ? -2.671 4.074 9.662 1.00 0.00 23 HIS A N 8
ATOM 3156 C CA . HIS A 1 23 ? -3.929 4.776 9.892 1.00 0.00 23 HIS A CA 8
ATOM 3157 C C . HIS A 1 23 ? -4.805 3.997 10.866 1.00 0.00 23 HIS A C 8
ATOM 3158 O O . HIS A 1 23 ? -5.323 4.557 11.834 1.00 0.00 23 HIS A O 8
ATOM 3173 N N . GLY A 1 24 ? -4.968 2.704 10.606 1.00 0.00 24 GLY A N 8
ATOM 3174 C CA . GLY A 1 24 ? -5.784 1.858 11.469 1.00 0.00 24 GLY A CA 8
ATOM 3175 C C . GLY A 1 24 ? -5.011 1.446 12.717 1.00 0.00 24 GLY A C 8
ATOM 3176 O O . GLY A 1 24 ? -5.370 0.481 13.391 1.00 0.00 24 GLY A O 8
ATOM 3180 N N . HIS A 1 25 ? -3.946 2.182 13.017 1.00 0.00 25 HIS A N 8
ATOM 3181 C CA . HIS A 1 25 ? -3.129 1.885 14.188 1.00 0.00 25 HIS A CA 8
ATOM 3182 C C . HIS A 1 25 ? -4.006 1.732 15.428 1.00 0.00 25 HIS A C 8
ATOM 3183 O O . HIS A 1 25 ? -3.772 0.848 16.253 1.00 0.00 25 HIS A O 8
ATOM 3201 N N . SER A 1 1 ? -1.626 9.141 -3.023 1.00 0.00 1 SER A N 9
ATOM 3202 C CA . SER A 1 1 ? -0.904 9.866 -1.984 1.00 0.00 1 SER A CA 9
ATOM 3203 C C . SER A 1 1 ? 0.112 8.954 -1.301 1.00 0.00 1 SER A C 9
ATOM 3204 O O . SER A 1 1 ? 1.144 9.414 -0.816 1.00 0.00 1 SER A O 9
ATOM 3212 N N . CYS A 1 2 ? -0.190 7.660 -1.269 1.00 0.00 2 CYS A N 9
ATOM 3213 C CA . CYS A 1 2 ? 0.704 6.693 -0.643 1.00 0.00 2 CYS A CA 9
ATOM 3214 C C . CYS A 1 2 ? 0.562 5.326 -1.304 1.00 0.00 2 CYS A C 9
ATOM 3215 O O . CYS A 1 2 ? 1.547 4.736 -1.746 1.00 0.00 2 CYS A O 9
ATOM 3222 N N . LYS A 1 3 ? -0.669 4.829 -1.367 1.00 0.00 3 LYS A N 9
ATOM 3223 C CA . LYS A 1 3 ? -0.927 3.529 -1.975 1.00 0.00 3 LYS A CA 9
ATOM 3224 C C . LYS A 1 3 ? -0.400 3.493 -3.406 1.00 0.00 3 LYS A C 9
ATOM 3225 O O . LYS A 1 3 ? 0.704 3.012 -3.658 1.00 0.00 3 LYS A O 9
ATOM 3244 N N . LYS A 1 4 ? -1.198 4.004 -4.338 1.00 0.00 4 LYS A N 9
ATOM 3245 C CA . LYS A 1 4 ? -0.800 4.023 -5.740 1.00 0.00 4 LYS A CA 9
ATOM 3246 C C . LYS A 1 4 ? 0.334 5.018 -5.963 1.00 0.00 4 LYS A C 9
ATOM 3247 O O . LYS A 1 4 ? 0.877 5.121 -7.063 1.00 0.00 4 LYS A O 9
ATOM 3266 N N . GLU A 1 5 ? 0.688 5.749 -4.911 1.00 0.00 5 GLU A N 9
ATOM 3267 C CA . GLU A 1 5 ? 1.760 6.734 -5.003 1.00 0.00 5 GLU A CA 9
ATOM 3268 C C . GLU A 1 5 ? 3.119 6.068 -4.824 1.00 0.00 5 GLU A C 9
ATOM 3269 O O . GLU A 1 5 ? 4.103 6.468 -5.445 1.00 0.00 5 GLU A O 9
ATOM 3281 N N . CYS A 1 6 ? 3.166 5.052 -3.970 1.00 0.00 6 CYS A N 9
ATOM 3282 C CA . CYS A 1 6 ? 4.412 4.338 -3.716 1.00 0.00 6 CYS A CA 9
ATOM 3283 C C . CYS A 1 6 ? 4.465 3.045 -4.523 1.00 0.00 6 CYS A C 9
ATOM 3284 O O . CYS A 1 6 ? 5.542 2.571 -4.885 1.00 0.00 6 CYS A O 9
ATOM 3291 N N . SER A 1 7 ? 3.295 2.480 -4.802 1.00 0.00 7 SER A N 9
ATOM 3292 C CA . SER A 1 7 ? 3.220 1.240 -5.568 1.00 0.00 7 SER A CA 9
ATOM 3293 C C . SER A 1 7 ? 4.186 1.279 -6.747 1.00 0.00 7 SER A C 9
ATOM 3294 O O . SER A 1 7 ? 4.626 2.349 -7.166 1.00 0.00 7 SER A O 9
ATOM 3302 N N . GLY A 1 8 ? 4.514 0.105 -7.276 1.00 0.00 8 GLY A N 9
ATOM 3303 C CA . GLY A 1 8 ? 5.429 0.016 -8.407 1.00 0.00 8 GLY A CA 9
ATOM 3304 C C . GLY A 1 8 ? 4.673 -0.268 -9.700 1.00 0.00 8 GLY A C 9
ATOM 3305 O O . GLY A 1 8 ? 4.124 0.643 -10.320 1.00 0.00 8 GLY A O 9
ATOM 3309 N N . SER A 1 9 ? 4.650 -1.535 -10.099 1.00 0.00 9 SER A N 9
ATOM 3310 C CA . SER A 1 9 ? 3.957 -1.928 -11.321 1.00 0.00 9 SER A CA 9
ATOM 3311 C C . SER A 1 9 ? 2.998 -3.081 -11.046 1.00 0.00 9 SER A C 9
ATOM 3312 O O . SER A 1 9 ? 1.790 -2.957 -11.248 1.00 0.00 9 SER A O 9
ATOM 3320 N N . ARG A 1 10 ? 3.544 -4.201 -10.584 1.00 0.00 10 ARG A N 9
ATOM 3321 C CA . ARG A 1 10 ? 2.726 -5.372 -10.284 1.00 0.00 10 ARG A CA 9
ATOM 3322 C C . ARG A 1 10 ? 2.619 -5.579 -8.777 1.00 0.00 10 ARG A C 9
ATOM 3323 O O . ARG A 1 10 ? 1.795 -6.364 -8.308 1.00 0.00 10 ARG A O 9
ATOM 3344 N N . ARG A 1 11 ? 3.456 -4.870 -8.026 1.00 0.00 11 ARG A N 9
ATOM 3345 C CA . ARG A 1 11 ? 3.444 -4.983 -6.572 1.00 0.00 11 ARG A CA 9
ATOM 3346 C C . ARG A 1 11 ? 2.828 -3.737 -5.944 1.00 0.00 11 ARG A C 9
ATOM 3347 O O . ARG A 1 11 ? 2.996 -2.627 -6.448 1.00 0.00 11 ARG A O 9
ATOM 3368 N N . THR A 1 12 ? 2.114 -3.929 -4.838 1.00 0.00 12 THR A N 9
ATOM 3369 C CA . THR A 1 12 ? 1.476 -2.814 -4.149 1.00 0.00 12 THR A CA 9
ATOM 3370 C C . THR A 1 12 ? 1.420 -3.075 -2.647 1.00 0.00 12 THR A C 9
ATOM 3371 O O . THR A 1 12 ? 1.521 -2.146 -1.846 1.00 0.00 12 THR A O 9
ATOM 3382 N N . LYS A 1 13 ? 1.257 -4.338 -2.277 1.00 0.00 13 LYS A N 9
ATOM 3383 C CA . LYS A 1 13 ? 1.187 -4.706 -0.867 1.00 0.00 13 LYS A CA 9
ATOM 3384 C C . LYS A 1 13 ? 2.466 -4.296 -0.142 1.00 0.00 13 LYS A C 9
ATOM 3385 O O . LYS A 1 13 ? 2.501 -4.235 1.086 1.00 0.00 13 LYS A O 9
ATOM 3404 N N . LYS A 1 14 ? 3.513 -4.019 -0.911 1.00 0.00 14 LYS A N 9
ATOM 3405 C CA . LYS A 1 14 ? 4.789 -3.620 -0.330 1.00 0.00 14 LYS A CA 9
ATOM 3406 C C . LYS A 1 14 ? 4.655 -2.292 0.406 1.00 0.00 14 LYS A C 9
ATOM 3407 O O . LYS A 1 14 ? 5.259 -2.094 1.461 1.00 0.00 14 LYS A O 9
ATOM 3426 N N . CYS A 1 15 ? 3.862 -1.387 -0.156 1.00 0.00 15 CYS A N 9
ATOM 3427 C CA . CYS A 1 15 ? 3.659 -0.080 0.454 1.00 0.00 15 CYS A CA 9
ATOM 3428 C C . CYS A 1 15 ? 2.260 0.025 1.051 1.00 0.00 15 CYS A C 9
ATOM 3429 O O . CYS A 1 15 ? 2.059 0.679 2.074 1.00 0.00 15 CYS A O 9
ATOM 3436 N N . MET A 1 16 ? 1.297 -0.624 0.406 1.00 0.00 16 MET A N 9
ATOM 3437 C CA . MET A 1 16 ? -0.080 -0.596 0.882 1.00 0.00 16 MET A CA 9
ATOM 3438 C C . MET A 1 16 ? -0.163 -1.108 2.317 1.00 0.00 16 MET A C 9
ATOM 3439 O O . MET A 1 16 ? -0.840 -0.518 3.158 1.00 0.00 16 MET A O 9
ATOM 3453 N N . GLN A 1 17 ? 0.531 -2.208 2.587 1.00 0.00 17 GLN A N 9
ATOM 3454 C CA . GLN A 1 17 ? 0.527 -2.790 3.924 1.00 0.00 17 GLN A CA 9
ATOM 3455 C C . GLN A 1 17 ? 0.936 -1.753 4.964 1.00 0.00 17 GLN A C 9
ATOM 3456 O O . GLN A 1 17 ? 0.265 -1.581 5.981 1.00 0.00 17 GLN A O 9
ATOM 3470 N N . LYS A 1 18 ? 2.043 -1.065 4.702 1.00 0.00 18 LYS A N 9
ATOM 3471 C CA . LYS A 1 18 ? 2.535 -0.048 5.624 1.00 0.00 18 LYS A CA 9
ATOM 3472 C C . LYS A 1 18 ? 1.503 1.061 5.800 1.00 0.00 18 LYS A C 9
ATOM 3473 O O . LYS A 1 18 ? 1.293 1.554 6.908 1.00 0.00 18 LYS A O 9
ATOM 3492 N N . CYS A 1 19 ? 0.863 1.447 4.702 1.00 0.00 19 CYS A N 9
ATOM 3493 C CA . CYS A 1 19 ? -0.145 2.499 4.745 1.00 0.00 19 CYS A CA 9
ATOM 3494 C C . CYS A 1 19 ? -1.397 2.012 5.468 1.00 0.00 19 CYS A C 9
ATOM 3495 O O . CYS A 1 19 ? -2.115 2.798 6.085 1.00 0.00 19 CYS A O 9
ATOM 3502 N N . ASN A 1 20 ? -1.652 0.710 5.386 1.00 0.00 20 ASN A N 9
ATOM 3503 C CA . ASN A 1 20 ? -2.819 0.129 6.037 1.00 0.00 20 ASN A CA 9
ATOM 3504 C C . ASN A 1 20 ? -2.600 0.032 7.544 1.00 0.00 20 ASN A C 9
ATOM 3505 O O . ASN A 1 20 ? -3.467 0.409 8.333 1.00 0.00 20 ASN A O 9
ATOM 3516 N N . ARG A 1 21 ? -1.436 -0.476 7.935 1.00 0.00 21 ARG A N 9
ATOM 3517 C CA . ARG A 1 21 ? -1.114 -0.617 9.350 1.00 0.00 21 ARG A CA 9
ATOM 3518 C C . ARG A 1 21 ? -1.118 0.741 10.041 1.00 0.00 21 ARG A C 9
ATOM 3519 O O . ARG A 1 21 ? -1.910 0.984 10.952 1.00 0.00 21 ARG A O 9
ATOM 3540 N N . GLU A 1 22 ? -0.228 1.626 9.603 1.00 0.00 22 GLU A N 9
ATOM 3541 C CA . GLU A 1 22 ? -0.135 2.958 10.189 1.00 0.00 22 GLU A CA 9
ATOM 3542 C C . GLU A 1 22 ? -1.510 3.617 10.242 1.00 0.00 22 GLU A C 9
ATOM 3543 O O . GLU A 1 22 ? -1.766 4.471 11.090 1.00 0.00 22 GLU A O 9
ATOM 3555 N N . HIS A 1 23 ? -2.388 3.214 9.331 1.00 0.00 23 HIS A N 9
ATOM 3556 C CA . HIS A 1 23 ? -3.734 3.773 9.281 1.00 0.00 23 HIS A CA 9
ATOM 3557 C C . HIS A 1 23 ? -4.664 3.012 10.221 1.00 0.00 23 HIS A C 9
ATOM 3558 O O . HIS A 1 23 ? -5.886 3.135 10.135 1.00 0.00 23 HIS A O 9
ATOM 3573 N N . GLY A 1 24 ? -4.077 2.229 11.121 1.00 0.00 24 GLY A N 9
ATOM 3574 C CA . GLY A 1 24 ? -4.864 1.452 12.072 1.00 0.00 24 GLY A CA 9
ATOM 3575 C C . GLY A 1 24 ? -5.339 2.329 13.226 1.00 0.00 24 GLY A C 9
ATOM 3576 O O . GLY A 1 24 ? -5.736 1.826 14.278 1.00 0.00 24 GLY A O 9
ATOM 3580 N N . HIS A 1 25 ? -5.297 3.642 13.022 1.00 0.00 25 HIS A N 9
ATOM 3581 C CA . HIS A 1 25 ? -5.727 4.580 14.053 1.00 0.00 25 HIS A CA 9
ATOM 3582 C C . HIS A 1 25 ? -7.241 4.532 14.222 1.00 0.00 25 HIS A C 9
ATOM 3583 O O . HIS A 1 25 ? -7.860 5.526 14.604 1.00 0.00 25 HIS A O 9
ATOM 3601 N N . SER A 1 1 ? -2.387 9.983 0.952 1.00 0.00 1 SER A N 10
ATOM 3602 C CA . SER A 1 1 ? -1.851 9.261 -0.197 1.00 0.00 1 SER A CA 10
ATOM 3603 C C . SER A 1 1 ? -0.883 8.174 0.257 1.00 0.00 1 SER A C 10
ATOM 3604 O O . SER A 1 1 ? 0.050 8.437 1.014 1.00 0.00 1 SER A O 10
ATOM 3612 N N . CYS A 1 2 ? -1.110 6.952 -0.213 1.00 0.00 2 CYS A N 10
ATOM 3613 C CA . CYS A 1 2 ? -0.250 5.830 0.150 1.00 0.00 2 CYS A CA 10
ATOM 3614 C C . CYS A 1 2 ? -0.349 4.721 -0.892 1.00 0.00 2 CYS A C 10
ATOM 3615 O O . CYS A 1 2 ? 0.445 3.780 -0.887 1.00 0.00 2 CYS A O 10
ATOM 3622 N N . LYS A 1 3 ? -1.327 4.838 -1.782 1.00 0.00 3 LYS A N 10
ATOM 3623 C CA . LYS A 1 3 ? -1.522 3.838 -2.824 1.00 0.00 3 LYS A CA 10
ATOM 3624 C C . LYS A 1 3 ? -0.732 4.204 -4.076 1.00 0.00 3 LYS A C 10
ATOM 3625 O O . LYS A 1 3 ? 0.141 3.454 -4.513 1.00 0.00 3 LYS A O 10
ATOM 3644 N N . LYS A 1 4 ? -1.047 5.360 -4.652 1.00 0.00 4 LYS A N 10
ATOM 3645 C CA . LYS A 1 4 ? -0.361 5.811 -5.857 1.00 0.00 4 LYS A CA 10
ATOM 3646 C C . LYS A 1 4 ? 1.035 6.326 -5.521 1.00 0.00 4 LYS A C 10
ATOM 3647 O O . LYS A 1 4 ? 1.782 6.741 -6.409 1.00 0.00 4 LYS A O 10
ATOM 3666 N N . GLU A 1 5 ? 1.378 6.293 -4.237 1.00 0.00 5 GLU A N 10
ATOM 3667 C CA . GLU A 1 5 ? 2.687 6.755 -3.788 1.00 0.00 5 GLU A CA 10
ATOM 3668 C C . GLU A 1 5 ? 3.535 5.578 -3.319 1.00 0.00 5 GLU A C 10
ATOM 3669 O O . GLU A 1 5 ? 4.523 5.756 -2.606 1.00 0.00 5 GLU A O 10
ATOM 3681 N N . CYS A 1 6 ? 3.142 4.374 -3.724 1.00 0.00 6 CYS A N 10
ATOM 3682 C CA . CYS A 1 6 ? 3.873 3.172 -3.338 1.00 0.00 6 CYS A CA 10
ATOM 3683 C C . CYS A 1 6 ? 3.918 2.176 -4.491 1.00 0.00 6 CYS A C 10
ATOM 3684 O O . CYS A 1 6 ? 4.871 1.408 -4.624 1.00 0.00 6 CYS A O 10
ATOM 3691 N N . SER A 1 7 ? 2.881 2.191 -5.323 1.00 0.00 7 SER A N 10
ATOM 3692 C CA . SER A 1 7 ? 2.815 1.282 -6.462 1.00 0.00 7 SER A CA 10
ATOM 3693 C C . SER A 1 7 ? 4.174 1.181 -7.148 1.00 0.00 7 SER A C 10
ATOM 3694 O O . SER A 1 7 ? 4.881 2.178 -7.292 1.00 0.00 7 SER A O 10
ATOM 3702 N N . GLY A 1 8 ? 4.532 -0.029 -7.567 1.00 0.00 8 GLY A N 10
ATOM 3703 C CA . GLY A 1 8 ? 5.809 -0.250 -8.236 1.00 0.00 8 GLY A CA 10
ATOM 3704 C C . GLY A 1 8 ? 5.637 -1.144 -9.460 1.00 0.00 8 GLY A C 10
ATOM 3705 O O . GLY A 1 8 ? 4.906 -0.806 -10.391 1.00 0.00 8 GLY A O 10
ATOM 3709 N N . SER A 1 9 ? 6.316 -2.287 -9.449 1.00 0.00 9 SER A N 10
ATOM 3710 C CA . SER A 1 9 ? 6.233 -3.223 -10.564 1.00 0.00 9 SER A CA 10
ATOM 3711 C C . SER A 1 9 ? 5.003 -4.115 -10.426 1.00 0.00 9 SER A C 10
ATOM 3712 O O . SER A 1 9 ? 5.080 -5.213 -9.876 1.00 0.00 9 SER A O 10
ATOM 3720 N N . ARG A 1 10 ? 3.872 -3.636 -10.931 1.00 0.00 10 ARG A N 10
ATOM 3721 C CA . ARG A 1 10 ? 2.632 -4.399 -10.861 1.00 0.00 10 ARG A CA 10
ATOM 3722 C C . ARG A 1 10 ? 2.359 -4.849 -9.430 1.00 0.00 10 ARG A C 10
ATOM 3723 O O . ARG A 1 10 ? 1.634 -5.818 -9.202 1.00 0.00 10 ARG A O 10
ATOM 3744 N N . ARG A 1 11 ? 2.945 -4.140 -8.471 1.00 0.00 11 ARG A N 10
ATOM 3745 C CA . ARG A 1 11 ? 2.761 -4.473 -7.062 1.00 0.00 11 ARG A CA 10
ATOM 3746 C C . ARG A 1 11 ? 2.440 -3.221 -6.253 1.00 0.00 11 ARG A C 10
ATOM 3747 O O . ARG A 1 11 ? 2.781 -2.108 -6.652 1.00 0.00 11 ARG A O 10
ATOM 3768 N N . THR A 1 12 ? 1.781 -3.413 -5.116 1.00 0.00 12 THR A N 10
ATOM 3769 C CA . THR A 1 12 ? 1.417 -2.292 -4.258 1.00 0.00 12 THR A CA 10
ATOM 3770 C C . THR A 1 12 ? 1.243 -2.755 -2.814 1.00 0.00 12 THR A C 10
ATOM 3771 O O . THR A 1 12 ? 1.446 -1.985 -1.876 1.00 0.00 12 THR A O 10
ATOM 3782 N N . LYS A 1 13 ? 0.863 -4.018 -2.644 1.00 0.00 13 LYS A N 10
ATOM 3783 C CA . LYS A 1 13 ? 0.662 -4.575 -1.310 1.00 0.00 13 LYS A CA 10
ATOM 3784 C C . LYS A 1 13 ? 1.999 -4.777 -0.607 1.00 0.00 13 LYS A C 10
ATOM 3785 O O . LYS A 1 13 ? 2.055 -5.286 0.513 1.00 0.00 13 LYS A O 10
ATOM 3804 N N . LYS A 1 14 ? 3.074 -4.377 -1.276 1.00 0.00 14 LYS A N 10
ATOM 3805 C CA . LYS A 1 14 ? 4.412 -4.517 -0.711 1.00 0.00 14 LYS A CA 10
ATOM 3806 C C . LYS A 1 14 ? 4.595 -3.580 0.480 1.00 0.00 14 LYS A C 10
ATOM 3807 O O . LYS A 1 14 ? 5.221 -3.943 1.476 1.00 0.00 14 LYS A O 10
ATOM 3826 N N . CYS A 1 15 ? 4.046 -2.373 0.364 1.00 0.00 15 CYS A N 10
ATOM 3827 C CA . CYS A 1 15 ? 4.154 -1.381 1.429 1.00 0.00 15 CYS A CA 10
ATOM 3828 C C . CYS A 1 15 ? 2.778 -0.824 1.782 1.00 0.00 15 CYS A C 10
ATOM 3829 O O . CYS A 1 15 ? 2.539 -0.402 2.912 1.00 0.00 15 CYS A O 10
ATOM 3836 N N . MET A 1 16 ? 1.877 -0.822 0.808 1.00 0.00 16 MET A N 10
ATOM 3837 C CA . MET A 1 16 ? 0.530 -0.311 1.035 1.00 0.00 16 MET A CA 10
ATOM 3838 C C . MET A 1 16 ? -0.094 -0.975 2.257 1.00 0.00 16 MET A C 10
ATOM 3839 O O . MET A 1 16 ? -0.707 -0.312 3.091 1.00 0.00 16 MET A O 10
ATOM 3853 N N . GLN A 1 17 ? 0.069 -2.290 2.359 1.00 0.00 17 GLN A N 10
ATOM 3854 C CA . GLN A 1 17 ? -0.484 -3.031 3.486 1.00 0.00 17 GLN A CA 10
ATOM 3855 C C . GLN A 1 17 ? -0.006 -2.439 4.807 1.00 0.00 17 GLN A C 10
ATOM 3856 O O . GLN A 1 17 ? -0.812 -2.015 5.638 1.00 0.00 17 GLN A O 10
ATOM 3870 N N . LYS A 1 18 ? 1.309 -2.413 4.996 1.00 0.00 18 LYS A N 10
ATOM 3871 C CA . LYS A 1 18 ? 1.884 -1.872 6.222 1.00 0.00 18 LYS A CA 10
ATOM 3872 C C . LYS A 1 18 ? 1.414 -0.438 6.445 1.00 0.00 18 LYS A C 10
ATOM 3873 O O . LYS A 1 18 ? 1.252 0.002 7.583 1.00 0.00 18 LYS A O 10
ATOM 3892 N N . CYS A 1 19 ? 1.197 0.287 5.353 1.00 0.00 19 CYS A N 10
ATOM 3893 C CA . CYS A 1 19 ? 0.746 1.671 5.444 1.00 0.00 19 CYS A CA 10
ATOM 3894 C C . CYS A 1 19 ? -0.729 1.730 5.825 1.00 0.00 19 CYS A C 10
ATOM 3895 O O . CYS A 1 19 ? -1.154 2.614 6.569 1.00 0.00 19 CYS A O 10
ATOM 3902 N N . ASN A 1 20 ? -1.505 0.783 5.310 1.00 0.00 20 ASN A N 10
ATOM 3903 C CA . ASN A 1 20 ? -2.933 0.736 5.603 1.00 0.00 20 ASN A CA 10
ATOM 3904 C C . ASN A 1 20 ? -3.165 0.552 7.099 1.00 0.00 20 ASN A C 10
ATOM 3905 O O . ASN A 1 20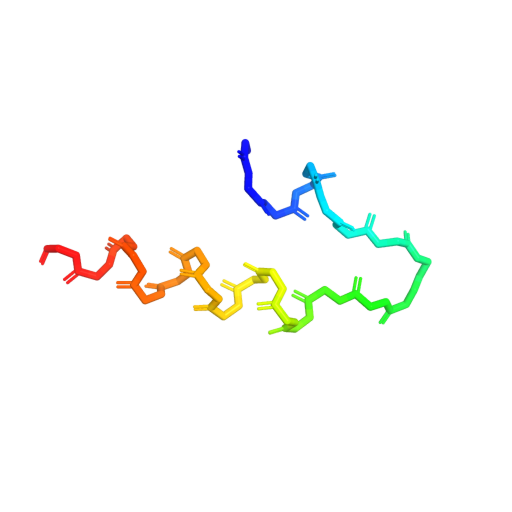 ? -4.095 1.124 7.667 1.00 0.00 20 ASN A O 10
ATOM 3916 N N . ARG A 1 21 ? -2.314 -0.249 7.730 1.00 0.00 21 ARG A N 10
ATOM 3917 C CA . ARG A 1 21 ? -2.435 -0.501 9.161 1.00 0.00 21 ARG A CA 10
ATOM 3918 C C . ARG A 1 21 ? -1.931 0.695 9.961 1.00 0.00 21 ARG A C 10
ATOM 3919 O O . ARG A 1 21 ? -2.530 1.079 10.965 1.00 0.00 21 ARG A O 10
ATOM 3940 N N . GLU A 1 22 ? -0.826 1.280 9.509 1.00 0.00 22 GLU A N 10
ATOM 3941 C CA . GLU A 1 22 ? -0.249 2.432 10.190 1.00 0.00 22 GLU A CA 10
ATOM 3942 C C . GLU A 1 22 ? -1.149 3.654 10.036 1.00 0.00 22 GLU A C 10
ATOM 3943 O O . GLU A 1 22 ? -1.367 4.401 10.990 1.00 0.00 22 GLU A O 10
ATOM 3955 N N . HIS A 1 23 ? -1.668 3.850 8.830 1.00 0.00 23 HIS A N 10
ATOM 3956 C CA . HIS A 1 23 ? -2.543 4.985 8.562 1.00 0.00 23 HIS A CA 10
ATOM 3957 C C . HIS A 1 23 ? -3.866 4.831 9.305 1.00 0.00 23 HIS A C 10
ATOM 3958 O O . HIS A 1 23 ? -4.727 5.709 9.249 1.00 0.00 23 HIS A O 10
ATOM 3973 N N . GLY A 1 24 ? -4.019 3.710 10.003 1.00 0.00 24 GLY A N 10
ATOM 3974 C CA . GLY A 1 24 ? -5.242 3.453 10.756 1.00 0.00 24 GLY A CA 10
ATOM 3975 C C . GLY A 1 24 ? -5.209 4.166 12.102 1.00 0.00 24 GLY A C 10
ATOM 3976 O O . GLY A 1 24 ? -5.992 3.855 13.000 1.00 0.00 24 GLY A O 10
ATOM 3980 N N . HIS A 1 25 ? -4.296 5.123 12.236 1.00 0.00 25 HIS A N 10
ATOM 3981 C CA . HIS A 1 25 ? -4.169 5.876 13.479 1.00 0.00 25 HIS A CA 10
ATOM 3982 C C . HIS A 1 25 ? -5.409 6.731 13.719 1.00 0.00 25 HIS A C 10
ATOM 3983 O O . HIS A 1 25 ? -6.084 6.581 14.737 1.00 0.00 25 HIS A O 10
ATOM 4001 N N . SER A 1 1 ? -0.019 10.306 0.066 1.00 0.00 1 SER A N 11
ATOM 4002 C CA . SER A 1 1 ? 1.150 10.125 -0.785 1.00 0.00 1 SER A CA 11
ATOM 4003 C C . SER A 1 1 ? 1.798 8.769 -0.523 1.00 0.00 1 SER A C 11
ATOM 4004 O O . SER A 1 1 ? 3.008 8.607 -0.684 1.00 0.00 1 SER A O 11
ATOM 4012 N N . CYS A 1 2 ? 0.985 7.798 -0.119 1.00 0.00 2 CYS A N 11
ATOM 4013 C CA . CYS A 1 2 ? 1.490 6.458 0.158 1.00 0.00 2 CYS A CA 11
ATOM 4014 C C . CYS A 1 2 ? 0.435 5.409 -0.179 1.00 0.00 2 CYS A C 11
ATOM 4015 O O . CYS A 1 2 ? 0.752 4.345 -0.711 1.00 0.00 2 CYS A O 11
ATOM 4022 N N . LYS A 1 3 ? -0.819 5.716 0.136 1.00 0.00 3 LYS A N 11
ATOM 4023 C CA . LYS A 1 3 ? -1.913 4.792 -0.143 1.00 0.00 3 LYS A CA 11
ATOM 4024 C C . LYS A 1 3 ? -1.798 4.235 -1.558 1.00 0.00 3 LYS A C 11
ATOM 4025 O O . LYS A 1 3 ? -1.066 3.275 -1.799 1.00 0.00 3 LYS A O 11
ATOM 4044 N N . LYS A 1 4 ? -2.525 4.843 -2.489 1.00 0.00 4 LYS A N 11
ATOM 4045 C CA . LYS A 1 4 ? -2.500 4.395 -3.877 1.00 0.00 4 LYS A CA 11
ATOM 4046 C C . LYS A 1 4 ? -1.277 4.953 -4.597 1.00 0.00 4 LYS A C 11
ATOM 4047 O O . LYS A 1 4 ? -1.106 4.747 -5.799 1.00 0.00 4 LYS A O 11
ATOM 4066 N N . GLU A 1 5 ? -0.429 5.658 -3.856 1.00 0.00 5 GLU A N 11
ATOM 4067 C CA . GLU A 1 5 ? 0.775 6.241 -4.436 1.00 0.00 5 GLU A CA 11
ATOM 4068 C C . GLU A 1 5 ? 2.013 5.475 -3.980 1.00 0.00 5 GLU A C 11
ATOM 4069 O O . GLU A 1 5 ? 2.728 5.913 -3.078 1.00 0.00 5 GLU A O 11
ATOM 4081 N N . CYS A 1 6 ? 2.260 4.332 -4.609 1.00 0.00 6 CYS A N 11
ATOM 4082 C CA . CYS A 1 6 ? 3.417 3.514 -4.261 1.00 0.00 6 CYS A CA 11
ATOM 4083 C C . CYS A 1 6 ? 3.571 2.357 -5.243 1.00 0.00 6 CYS A C 11
ATOM 4084 O O . CYS A 1 6 ? 4.686 1.981 -5.604 1.00 0.00 6 CYS A O 11
ATOM 4091 N N . SER A 1 7 ? 2.444 1.798 -5.672 1.00 0.00 7 SER A N 11
ATOM 4092 C CA . SER A 1 7 ? 2.466 0.683 -6.612 1.00 0.00 7 SER A CA 11
ATOM 4093 C C . SER A 1 7 ? 3.531 0.904 -7.682 1.00 0.00 7 SER A C 11
ATOM 4094 O O . SER A 1 7 ? 3.733 2.026 -8.148 1.00 0.00 7 SER A O 11
ATOM 4102 N N . GLY A 1 8 ? 4.209 -0.172 -8.067 1.00 0.00 8 GLY A N 11
ATOM 4103 C CA . GLY A 1 8 ? 5.247 -0.085 -9.087 1.00 0.00 8 GLY A CA 11
ATOM 4104 C C . GLY A 1 8 ? 4.818 -0.797 -10.364 1.00 0.00 8 GLY A C 11
ATOM 4105 O O . GLY A 1 8 ? 5.007 -0.284 -11.466 1.00 0.00 8 GLY A O 11
ATOM 4109 N N . SER A 1 9 ? 4.239 -1.983 -10.208 1.00 0.00 9 SER A N 11
ATOM 4110 C CA . SER A 1 9 ? 3.787 -2.759 -11.357 1.00 0.00 9 SER A CA 11
ATOM 4111 C C . SER A 1 9 ? 3.376 -4.164 -10.927 1.00 0.00 9 SER A C 11
ATOM 4112 O O . SER A 1 9 ? 2.221 -4.559 -11.083 1.00 0.00 9 SER A O 11
ATOM 4120 N N . ARG A 1 10 ? 4.331 -4.914 -10.386 1.00 0.00 10 ARG A N 11
ATOM 4121 C CA . ARG A 1 10 ? 4.056 -6.274 -9.935 1.00 0.00 10 ARG A CA 11
ATOM 4122 C C . ARG A 1 10 ? 4.097 -6.353 -8.413 1.00 0.00 10 ARG A C 11
ATOM 4123 O O . ARG A 1 10 ? 3.956 -7.429 -7.834 1.00 0.00 10 ARG A O 11
ATOM 4144 N N . ARG A 1 11 ? 4.292 -5.205 -7.771 1.00 0.00 11 ARG A N 11
ATOM 4145 C CA . ARG A 1 11 ? 4.344 -5.155 -6.314 1.00 0.00 11 ARG A CA 11
ATOM 4146 C C . ARG A 1 11 ? 3.612 -3.921 -5.795 1.00 0.00 11 ARG A C 11
ATOM 4147 O O . ARG A 1 11 ? 3.732 -2.834 -6.359 1.00 0.00 11 ARG A O 11
ATOM 4168 N N . THR A 1 12 ? 2.856 -4.099 -4.716 1.00 0.00 12 THR A N 11
ATOM 4169 C CA . THR A 1 12 ? 2.114 -2.992 -4.125 1.00 0.00 12 THR A CA 11
ATOM 4170 C C . THR A 1 12 ? 2.098 -3.109 -2.604 1.00 0.00 12 THR A C 11
ATOM 4171 O O . THR A 1 12 ? 1.927 -2.116 -1.897 1.00 0.00 12 THR A O 11
ATOM 4182 N N . LYS A 1 13 ? 2.276 -4.329 -2.108 1.00 0.00 13 LYS A N 11
ATOM 4183 C CA . LYS A 1 13 ? 2.277 -4.565 -0.668 1.00 0.00 13 LYS A CA 11
ATOM 4184 C C . LYS A 1 13 ? 3.543 -3.998 -0.034 1.00 0.00 13 LYS A C 11
ATOM 4185 O O . LYS A 1 13 ? 3.736 -4.090 1.178 1.00 0.00 13 LYS A O 11
ATOM 4204 N N . LYS A 1 14 ? 4.403 -3.411 -0.862 1.00 0.00 14 LYS A N 11
ATOM 4205 C CA . LYS A 1 14 ? 5.650 -2.838 -0.370 1.00 0.00 14 LYS A CA 11
ATOM 4206 C C . LYS A 1 14 ? 5.372 -1.656 0.552 1.00 0.00 14 LYS A C 11
ATOM 4207 O O . LYS A 1 14 ? 5.983 -1.526 1.613 1.00 0.00 14 LYS A O 11
ATOM 4226 N N . CYS A 1 15 ? 4.445 -0.797 0.140 1.00 0.00 15 CYS A N 11
ATOM 4227 C CA . CYS A 1 15 ? 4.101 0.378 0.933 1.00 0.00 15 CYS A CA 11
ATOM 4228 C C . CYS A 1 15 ? 2.630 0.343 1.332 1.00 0.00 15 CYS A C 11
ATOM 4229 O O . CYS A 1 15 ? 2.252 0.848 2.390 1.00 0.00 15 CYS A O 11
ATOM 4236 N N . MET A 1 16 ? 1.804 -0.255 0.480 1.00 0.00 16 MET A N 11
ATOM 4237 C CA . MET A 1 16 ? 0.374 -0.343 0.752 1.00 0.00 16 MET A CA 11
ATOM 4238 C C . MET A 1 16 ? 0.126 -0.917 2.142 1.00 0.00 16 MET A C 11
ATOM 4239 O O . MET A 1 16 ? -0.732 -0.433 2.880 1.00 0.00 16 MET A O 11
ATOM 4253 N N . GLN A 1 17 ? 0.883 -1.951 2.493 1.00 0.00 17 GLN A N 11
ATOM 4254 C CA . GLN A 1 17 ? 0.739 -2.583 3.800 1.00 0.00 17 GLN A CA 11
ATOM 4255 C C . GLN A 1 17 ? 0.997 -1.572 4.913 1.00 0.00 17 GLN A C 11
ATOM 4256 O O . GLN A 1 17 ? 0.160 -1.378 5.794 1.00 0.00 17 GLN A O 11
ATOM 4270 N N . LYS A 1 18 ? 2.161 -0.932 4.868 1.00 0.00 18 LYS A N 11
ATOM 4271 C CA . LYS A 1 18 ? 2.517 0.058 5.877 1.00 0.00 18 LYS A CA 11
ATOM 4272 C C . LYS A 1 18 ? 1.430 1.121 5.992 1.00 0.00 18 LYS A C 11
ATOM 4273 O O . LYS A 1 18 ? 1.145 1.616 7.082 1.00 0.00 18 LYS A O 11
ATOM 4292 N N . CYS A 1 19 ? 0.828 1.469 4.859 1.00 0.00 19 CYS A N 11
ATOM 4293 C CA . CYS A 1 19 ? -0.229 2.472 4.845 1.00 0.00 19 CYS A CA 11
ATOM 4294 C C . CYS A 1 19 ? -1.507 1.914 5.463 1.00 0.00 19 CYS A C 11
ATOM 4295 O O . CYS A 1 19 ? -2.217 2.614 6.185 1.00 0.00 19 CYS A O 11
ATOM 4302 N N . ASN A 1 20 ? -1.794 0.650 5.173 1.00 0.00 20 ASN A N 11
ATOM 4303 C CA . ASN A 1 20 ? -2.988 0.006 5.708 1.00 0.00 20 ASN A CA 11
ATOM 4304 C C . ASN A 1 20 ? -2.945 -0.019 7.233 1.00 0.00 20 ASN A C 11
ATOM 4305 O O . ASN A 1 20 ? -3.983 0.043 7.894 1.00 0.00 20 ASN A O 11
ATOM 4316 N N . ARG A 1 21 ? -1.740 -0.109 7.785 1.00 0.00 21 ARG A N 11
ATOM 4317 C CA . ARG A 1 21 ? -1.574 -0.143 9.234 1.00 0.00 21 ARG A CA 11
ATOM 4318 C C . ARG A 1 21 ? -1.678 1.263 9.817 1.00 0.00 21 ARG A C 11
ATOM 4319 O O . ARG A 1 21 ? -2.310 1.470 10.853 1.00 0.00 21 ARG A O 11
ATOM 4340 N N . GLU A 1 22 ? -1.052 2.224 9.146 1.00 0.00 22 GLU A N 11
ATOM 4341 C CA . GLU A 1 22 ? -1.078 3.607 9.609 1.00 0.00 22 GLU A CA 11
ATOM 4342 C C . GLU A 1 22 ? -2.475 4.200 9.444 1.00 0.00 22 GLU A C 11
ATOM 4343 O O . GLU A 1 22 ? -2.992 4.853 10.350 1.00 0.00 22 GLU A O 11
ATOM 4355 N N . HIS A 1 23 ? -3.078 3.968 8.283 1.00 0.00 23 HIS A N 11
ATOM 4356 C CA . HIS A 1 23 ? -4.414 4.486 8.011 1.00 0.00 23 HIS A CA 11
ATOM 4357 C C . HIS A 1 23 ? -5.468 3.656 8.736 1.00 0.00 23 HIS A C 11
ATOM 4358 O O . HIS A 1 23 ? -6.607 4.092 8.905 1.00 0.00 23 HIS A O 11
ATOM 4373 N N . GLY A 1 24 ? -5.081 2.459 9.164 1.00 0.00 24 GLY A N 11
ATOM 4374 C CA . GLY A 1 24 ? -6.000 1.580 9.876 1.00 0.00 24 GLY A CA 11
ATOM 4375 C C . GLY A 1 24 ? -5.864 1.755 11.384 1.00 0.00 24 GLY A C 11
ATOM 4376 O O . GLY A 1 24 ? -6.173 0.847 12.156 1.00 0.00 24 GLY A O 11
ATOM 4380 N N . HIS A 1 25 ? -5.402 2.929 11.799 1.00 0.00 25 HIS A N 11
ATOM 4381 C CA . HIS A 1 25 ? -5.233 3.216 13.219 1.00 0.00 25 HIS A CA 11
ATOM 4382 C C . HIS A 1 25 ? -6.507 3.822 13.798 1.00 0.00 25 HIS A C 11
ATOM 4383 O O . HIS A 1 25 ? -7.026 3.342 14.807 1.00 0.00 25 HIS A O 11
ATOM 4401 N N . SER A 1 1 ? 0.341 10.737 -0.166 1.00 0.00 1 SER A N 12
ATOM 4402 C CA . SER A 1 1 ? 1.239 10.013 -1.058 1.00 0.00 1 SER A CA 12
ATOM 4403 C C . SER A 1 1 ? 1.876 8.831 -0.335 1.00 0.00 1 SER A C 12
ATOM 4404 O O . SER A 1 1 ? 3.060 8.861 0.000 1.00 0.00 1 SER A O 12
ATOM 4412 N N . CYS A 1 2 ? 1.083 7.792 -0.096 1.00 0.00 2 CYS A N 12
ATOM 4413 C CA . CYS A 1 2 ? 1.580 6.605 0.589 1.00 0.00 2 CYS A CA 12
ATOM 4414 C C . CYS A 1 2 ? 0.692 5.401 0.287 1.00 0.00 2 CYS A C 12
ATOM 4415 O O . CYS A 1 2 ? 1.181 4.286 0.110 1.00 0.00 2 CYS A O 12
ATOM 4422 N N . LYS A 1 3 ? -0.614 5.636 0.231 1.00 0.00 3 LYS A N 12
ATOM 4423 C CA . LYS A 1 3 ? -1.562 4.562 -0.051 1.00 0.00 3 LYS A CA 12
ATOM 4424 C C . LYS A 1 3 ? -1.328 3.993 -1.446 1.00 0.00 3 LYS A C 12
ATOM 4425 O O . LYS A 1 3 ? -0.331 3.313 -1.692 1.00 0.00 3 LYS A O 12
ATOM 4444 N N . LYS A 1 4 ? -2.253 4.277 -2.358 1.00 0.00 4 LYS A N 12
ATOM 4445 C CA . LYS A 1 4 ? -2.135 3.787 -3.725 1.00 0.00 4 LYS A CA 12
ATOM 4446 C C . LYS A 1 4 ? -0.856 4.309 -4.371 1.00 0.00 4 LYS A C 12
ATOM 4447 O O . LYS A 1 4 ? -0.359 3.733 -5.338 1.00 0.00 4 LYS A O 12
ATOM 4466 N N . GLU A 1 5 ? -0.328 5.401 -3.830 1.00 0.00 5 GLU A N 12
ATOM 4467 C CA . GLU A 1 5 ? 0.895 5.989 -4.365 1.00 0.00 5 GLU A CA 12
ATOM 4468 C C . GLU A 1 5 ? 2.050 4.998 -4.279 1.00 0.00 5 GLU A C 12
ATOM 4469 O O . GLU A 1 5 ? 3.061 5.148 -4.964 1.00 0.00 5 GLU A O 12
ATOM 4481 N N . CYS A 1 6 ? 1.894 3.988 -3.431 1.00 0.00 6 CYS A N 12
ATOM 4482 C CA . CYS A 1 6 ? 2.933 2.980 -3.262 1.00 0.00 6 CYS A CA 12
ATOM 4483 C C . CYS A 1 6 ? 2.911 1.985 -4.421 1.00 0.00 6 CYS A C 12
ATOM 4484 O O . CYS A 1 6 ? 3.880 1.261 -4.649 1.00 0.00 6 CYS A O 12
ATOM 4491 N N . SER A 1 7 ? 1.798 1.958 -5.150 1.00 0.00 7 SER A N 12
ATOM 4492 C CA . SER A 1 7 ? 1.661 1.050 -6.283 1.00 0.00 7 SER A CA 12
ATOM 4493 C C . SER A 1 7 ? 2.810 1.243 -7.266 1.00 0.00 7 SER A C 12
ATOM 4494 O O . SER A 1 7 ? 2.952 2.308 -7.867 1.00 0.00 7 SER A O 12
ATOM 4502 N N . GLY A 1 8 ? 3.627 0.206 -7.427 1.00 0.00 8 GLY A N 12
ATOM 4503 C CA . GLY A 1 8 ? 4.759 0.275 -8.343 1.00 0.00 8 GLY A CA 12
ATOM 4504 C C . GLY A 1 8 ? 4.467 -0.500 -9.624 1.00 0.00 8 GLY A C 12
ATOM 4505 O O . GLY A 1 8 ? 3.511 -0.197 -10.339 1.00 0.00 8 GLY A O 12
ATOM 4509 N N . SER A 1 9 ? 5.297 -1.502 -9.903 1.00 0.00 9 SER A N 12
ATOM 4510 C CA . SER A 1 9 ? 5.126 -2.322 -11.098 1.00 0.00 9 SER A CA 12
ATOM 4511 C C . SER A 1 9 ? 4.931 -3.787 -10.721 1.00 0.00 9 SER A C 12
ATOM 4512 O O . SER A 1 9 ? 5.824 -4.418 -10.155 1.00 0.00 9 SER A O 12
ATOM 4520 N N . ARG A 1 10 ? 3.757 -4.323 -11.040 1.00 0.00 10 ARG A N 12
ATOM 4521 C CA . ARG A 1 10 ? 3.452 -5.715 -10.732 1.00 0.00 10 ARG A CA 12
ATOM 4522 C C . ARG A 1 10 ? 3.608 -5.980 -9.239 1.00 0.00 10 ARG A C 12
ATOM 4523 O O . ARG A 1 10 ? 3.777 -7.122 -8.815 1.00 0.00 10 ARG A O 12
ATOM 4544 N N . ARG A 1 11 ? 3.551 -4.914 -8.446 1.00 0.00 11 ARG A N 12
ATOM 4545 C CA . ARG A 1 11 ? 3.687 -5.044 -7.000 1.00 0.00 11 ARG A CA 12
ATOM 4546 C C . ARG A 1 11 ? 2.933 -3.925 -6.288 1.00 0.00 11 ARG A C 12
ATOM 4547 O O . ARG A 1 11 ? 2.865 -2.798 -6.778 1.00 0.00 11 ARG A O 12
ATOM 4568 N N . THR A 1 12 ? 2.370 -4.245 -5.128 1.00 0.00 12 THR A N 12
ATOM 4569 C CA . THR A 1 12 ? 1.626 -3.260 -4.356 1.00 0.00 12 THR A CA 12
ATOM 4570 C C . THR A 1 12 ? 1.859 -3.463 -2.861 1.00 0.00 12 THR A C 12
ATOM 4571 O O . THR A 1 12 ? 1.852 -2.506 -2.086 1.00 0.00 12 THR A O 12
ATOM 4582 N N . LYS A 1 13 ? 2.064 -4.717 -2.466 1.00 0.00 13 LYS A N 12
ATOM 4583 C CA . LYS A 1 13 ? 2.297 -5.036 -1.061 1.00 0.00 13 LYS A CA 12
ATOM 4584 C C . LYS A 1 13 ? 3.601 -4.411 -0.578 1.00 0.00 13 LYS A C 12
ATOM 4585 O O . LYS A 1 13 ? 3.986 -4.570 0.581 1.00 0.00 13 LYS A O 12
ATOM 4604 N N . LYS A 1 14 ? 4.276 -3.704 -1.475 1.00 0.00 14 LYS A N 12
ATOM 4605 C CA . LYS A 1 14 ? 5.539 -3.060 -1.132 1.00 0.00 14 LYS A CA 12
ATOM 4606 C C . LYS A 1 14 ? 5.377 -2.180 0.102 1.00 0.00 14 LYS A C 12
ATOM 4607 O O . LYS A 1 14 ? 6.114 -2.321 1.078 1.00 0.00 14 LYS A O 12
ATOM 4626 N N . CYS A 1 15 ? 4.409 -1.270 0.049 1.00 0.00 15 CYS A N 12
ATOM 4627 C CA . CYS A 1 15 ? 4.162 -0.367 1.168 1.00 0.00 15 CYS A CA 12
ATOM 4628 C C . CYS A 1 15 ? 2.670 -0.267 1.461 1.00 0.00 15 CYS A C 12
ATOM 4629 O O . CYS A 1 15 ? 2.265 0.295 2.478 1.00 0.00 15 CYS A O 12
ATOM 4636 N N . MET A 1 16 ? 1.858 -0.813 0.564 1.00 0.00 16 MET A N 12
ATOM 4637 C CA . MET A 1 16 ? 0.410 -0.776 0.739 1.00 0.00 16 MET A CA 12
ATOM 4638 C C . MET A 1 16 ? 0.024 -1.170 2.159 1.00 0.00 16 MET A C 12
ATOM 4639 O O . MET A 1 16 ? -0.734 -0.463 2.823 1.00 0.00 16 MET A O 12
ATOM 4653 N N . GLN A 1 17 ? 0.540 -2.304 2.622 1.00 0.00 17 GLN A N 12
ATOM 4654 C CA . GLN A 1 17 ? 0.224 -2.781 3.960 1.00 0.00 17 GLN A CA 12
ATOM 4655 C C . GLN A 1 17 ? 0.976 -1.971 5.005 1.00 0.00 17 GLN A C 12
ATOM 4656 O O . GLN A 1 17 ? 0.412 -1.582 6.027 1.00 0.00 17 GLN A O 12
ATOM 4670 N N . LYS A 1 18 ? 2.251 -1.721 4.733 1.00 0.00 18 LYS A N 12
ATOM 4671 C CA . LYS A 1 18 ? 3.083 -0.954 5.650 1.00 0.00 18 LYS A CA 12
ATOM 4672 C C . LYS A 1 18 ? 2.548 0.464 5.803 1.00 0.00 18 LYS A C 12
ATOM 4673 O O . LYS A 1 18 ? 2.992 1.215 6.673 1.00 0.00 18 LYS A O 12
ATOM 4692 N N . CYS A 1 19 ? 1.590 0.825 4.957 1.00 0.00 19 CYS A N 12
ATOM 4693 C CA . CYS A 1 19 ? 1.001 2.156 5.009 1.00 0.00 19 CYS A CA 12
ATOM 4694 C C . CYS A 1 19 ? -0.385 2.104 5.641 1.00 0.00 19 CYS A C 12
ATOM 4695 O O . CYS A 1 19 ? -0.713 2.912 6.510 1.00 0.00 19 CYS A O 12
ATOM 4702 N N . ASN A 1 20 ? -1.197 1.151 5.200 1.00 0.00 20 ASN A N 12
ATOM 4703 C CA . ASN A 1 20 ? -2.547 1.006 5.734 1.00 0.00 20 ASN A CA 12
ATOM 4704 C C . ASN A 1 20 ? -2.512 0.913 7.255 1.00 0.00 20 ASN A C 12
ATOM 4705 O O . ASN A 1 20 ? -3.447 1.339 7.934 1.00 0.00 20 ASN A O 12
ATOM 4716 N N . ARG A 1 21 ? -1.430 0.355 7.785 1.00 0.00 21 ARG A N 12
ATOM 4717 C CA . ARG A 1 21 ? -1.287 0.214 9.227 1.00 0.00 21 ARG A CA 12
ATOM 4718 C C . ARG A 1 21 ? -1.460 1.564 9.916 1.00 0.00 21 ARG A C 12
ATOM 4719 O O . ARG A 1 21 ? -1.800 1.631 11.097 1.00 0.00 21 ARG A O 12
ATOM 4740 N N . GLU A 1 22 ? -1.223 2.636 9.169 1.00 0.00 22 GLU A N 12
ATOM 4741 C CA . GLU A 1 22 ? -1.357 3.981 9.714 1.00 0.00 22 GLU A CA 12
ATOM 4742 C C . GLU A 1 22 ? -2.773 4.507 9.510 1.00 0.00 22 GLU A C 12
ATOM 4743 O O . GLU A 1 22 ? -3.460 4.859 10.468 1.00 0.00 22 GLU A O 12
ATOM 4755 N N . HIS A 1 23 ? -3.201 4.557 8.253 1.00 0.00 23 HIS A N 12
ATOM 4756 C CA . HIS A 1 23 ? -4.539 5.042 7.930 1.00 0.00 23 HIS A CA 12
ATOM 4757 C C . HIS A 1 23 ? -5.599 4.165 8.586 1.00 0.00 23 HIS A C 12
ATOM 4758 O O . HIS A 1 23 ? -6.774 4.529 8.640 1.00 0.00 23 HIS A O 12
ATOM 4773 N N . GLY A 1 24 ? -5.178 3.007 9.084 1.00 0.00 24 GLY A N 12
ATOM 4774 C CA . GLY A 1 24 ? -6.100 2.086 9.736 1.00 0.00 24 GLY A CA 12
ATOM 4775 C C . GLY A 1 24 ? -6.281 2.449 11.206 1.00 0.00 24 GLY A C 12
ATOM 4776 O O . GLY A 1 24 ? -7.116 1.869 11.901 1.00 0.00 24 GLY A O 12
ATOM 4780 N N . HIS A 1 25 ? -5.492 3.411 11.673 1.00 0.00 25 HIS A N 12
ATOM 4781 C CA . HIS A 1 25 ? -5.573 3.845 13.062 1.00 0.00 25 HIS A CA 12
ATOM 4782 C C . HIS A 1 25 ? -6.676 4.883 13.237 1.00 0.00 25 HIS A C 12
ATOM 4783 O O . HIS A 1 25 ? -7.289 4.972 14.300 1.00 0.00 25 HIS A O 12
ATOM 4801 N N . SER A 1 1 ? 3.028 9.547 0.068 1.00 0.00 1 SER A N 13
ATOM 4802 C CA . SER A 1 1 ? 2.370 8.951 -1.089 1.00 0.00 1 SER A CA 13
ATOM 4803 C C . SER A 1 1 ? 2.221 7.444 -0.904 1.00 0.00 1 SER A C 13
ATOM 4804 O O . SER A 1 1 ? 3.170 6.688 -1.110 1.00 0.00 1 SER A O 13
ATOM 4812 N N . CYS A 1 2 ? 1.024 7.017 -0.512 1.00 0.00 2 CYS A N 13
ATOM 4813 C CA . CYS A 1 2 ? 0.764 5.597 -0.301 1.00 0.00 2 CYS A CA 13
ATOM 4814 C C . CYS A 1 2 ? -0.623 5.225 -0.815 1.00 0.00 2 CYS A C 13
ATOM 4815 O O . CYS A 1 2 ? -0.790 4.214 -1.497 1.00 0.00 2 CYS A O 13
ATOM 4822 N N . LYS A 1 3 ? -1.612 6.047 -0.484 1.00 0.00 3 LYS A N 13
ATOM 4823 C CA . LYS A 1 3 ? -2.980 5.794 -0.919 1.00 0.00 3 LYS A CA 13
ATOM 4824 C C . LYS A 1 3 ? -3.034 5.607 -2.432 1.00 0.00 3 LYS A C 13
ATOM 4825 O O . LYS A 1 3 ? -2.819 6.552 -3.192 1.00 0.00 3 LYS A O 13
ATOM 4844 N N . LYS A 1 4 ? -3.324 4.383 -2.863 1.00 0.00 4 LYS A N 13
ATOM 4845 C CA . LYS A 1 4 ? -3.404 4.084 -4.287 1.00 0.00 4 LYS A CA 13
ATOM 4846 C C . LYS A 1 4 ? -2.014 4.067 -4.913 1.00 0.00 4 LYS A C 13
ATOM 4847 O O . LYS A 1 4 ? -1.701 3.202 -5.730 1.00 0.00 4 LYS A O 13
ATOM 4866 N N . GLU A 1 5 ? -1.185 5.030 -4.524 1.00 0.00 5 GLU A N 13
ATOM 4867 C CA . GLU A 1 5 ? 0.171 5.116 -5.055 1.00 0.00 5 GLU A CA 13
ATOM 4868 C C . GLU A 1 5 ? 1.005 3.926 -4.592 1.00 0.00 5 GLU A C 13
ATOM 4869 O O . GLU A 1 5 ? 0.488 2.821 -4.428 1.00 0.00 5 GLU A O 13
ATOM 4881 N N . CYS A 1 6 ? 2.297 4.159 -4.383 1.00 0.00 6 CYS A N 13
ATOM 4882 C CA . CYS A 1 6 ? 3.192 3.099 -3.937 1.00 0.00 6 CYS A CA 13
ATOM 4883 C C . CYS A 1 6 ? 3.237 1.968 -4.959 1.00 0.00 6 CYS A C 13
ATOM 4884 O O . CYS A 1 6 ? 3.872 0.938 -4.733 1.00 0.00 6 CYS A O 13
ATOM 4891 N N . SER A 1 7 ? 2.557 2.167 -6.084 1.00 0.00 7 SER A N 13
ATOM 4892 C CA . SER A 1 7 ? 2.526 1.156 -7.136 1.00 0.00 7 SER A CA 13
ATOM 4893 C C . SER A 1 7 ? 3.813 1.195 -7.953 1.00 0.00 7 SER A C 13
ATOM 4894 O O . SER A 1 7 ? 4.023 2.105 -8.755 1.00 0.00 7 SER A O 13
ATOM 4902 N N . GLY A 1 8 ? 4.671 0.202 -7.744 1.00 0.00 8 GLY A N 13
ATOM 4903 C CA . GLY A 1 8 ? 5.935 0.134 -8.467 1.00 0.00 8 GLY A CA 13
ATOM 4904 C C . GLY A 1 8 ? 5.826 -0.793 -9.672 1.00 0.00 8 GLY A C 13
ATOM 4905 O O . GLY A 1 8 ? 5.111 -0.499 -10.630 1.00 0.00 8 GLY A O 13
ATOM 4909 N N . SER A 1 9 ? 6.541 -1.912 -9.618 1.00 0.00 9 SER A N 13
ATOM 4910 C CA . SER A 1 9 ? 6.518 -2.874 -10.714 1.00 0.00 9 SER A CA 13
ATOM 4911 C C . SER A 1 9 ? 5.607 -4.050 -10.376 1.00 0.00 9 SER A C 13
ATOM 4912 O O . SER A 1 9 ? 6.043 -5.029 -9.770 1.00 0.00 9 SER A O 13
ATOM 4920 N N . ARG A 1 10 ? 4.344 -3.947 -10.771 1.00 0.00 10 ARG A N 13
ATOM 4921 C CA . ARG A 1 10 ? 3.381 -5.009 -10.505 1.00 0.00 10 ARG A CA 13
ATOM 4922 C C . ARG A 1 10 ? 3.314 -5.309 -9.011 1.00 0.00 10 ARG A C 13
ATOM 4923 O O . ARG A 1 10 ? 2.918 -6.402 -8.605 1.00 0.00 10 ARG A O 13
ATOM 4944 N N . ARG A 1 11 ? 3.704 -4.332 -8.199 1.00 0.00 11 ARG A N 13
ATOM 4945 C CA . ARG A 1 11 ? 3.682 -4.503 -6.751 1.00 0.00 11 ARG A CA 13
ATOM 4946 C C . ARG A 1 11 ? 3.197 -3.228 -6.069 1.00 0.00 11 ARG A C 13
ATOM 4947 O O . ARG A 1 11 ? 3.529 -2.120 -6.491 1.00 0.00 11 ARG A O 13
ATOM 4968 N N . THR A 1 12 ? 2.411 -3.392 -5.009 1.00 0.00 12 THR A N 13
ATOM 4969 C CA . THR A 1 12 ? 1.888 -2.245 -4.275 1.00 0.00 12 THR A CA 13
ATOM 4970 C C . THR A 1 12 ? 1.699 -2.592 -2.802 1.00 0.00 12 THR A C 13
ATOM 4971 O O . THR A 1 12 ? 1.694 -1.710 -1.944 1.00 0.00 12 THR A O 13
ATOM 4982 N N . LYS A 1 13 ? 1.543 -3.881 -2.519 1.00 0.00 13 LYS A N 13
ATOM 4983 C CA . LYS A 1 13 ? 1.349 -4.332 -1.144 1.00 0.00 13 LYS A CA 13
ATOM 4984 C C . LYS A 1 13 ? 2.675 -4.356 -0.395 1.00 0.00 13 LYS A C 13
ATOM 4985 O O . LYS A 1 13 ? 2.736 -4.768 0.763 1.00 0.00 13 LYS A O 13
ATOM 5004 N N . LYS A 1 14 ? 3.734 -3.913 -1.062 1.00 0.00 14 LYS A N 13
ATOM 5005 C CA . LYS A 1 14 ? 5.057 -3.889 -0.448 1.00 0.00 14 LYS A CA 13
ATOM 5006 C C . LYS A 1 14 ? 5.151 -2.769 0.581 1.00 0.00 14 LYS A C 13
ATOM 5007 O O . LYS A 1 14 ? 5.842 -2.899 1.591 1.00 0.00 14 LYS A O 13
ATOM 5026 N N . CYS A 1 15 ? 4.452 -1.670 0.317 1.00 0.00 15 CYS A N 13
ATOM 5027 C CA . CYS A 1 15 ? 4.464 -0.532 1.228 1.00 0.00 15 CYS A CA 13
ATOM 5028 C C . CYS A 1 15 ? 3.041 -0.120 1.593 1.00 0.00 15 CYS A C 13
ATOM 5029 O O . CYS A 1 15 ? 2.786 0.356 2.699 1.00 0.00 15 CYS A O 13
ATOM 5036 N N . MET A 1 16 ? 2.119 -0.304 0.655 1.00 0.00 16 MET A N 13
ATOM 5037 C CA . MET A 1 16 ? 0.725 0.055 0.888 1.00 0.00 16 MET A CA 13
ATOM 5038 C C . MET A 1 16 ? 0.210 -0.595 2.167 1.00 0.00 16 MET A C 13
ATOM 5039 O O . MET A 1 16 ? -0.535 0.019 2.930 1.00 0.00 16 MET A O 13
ATOM 5053 N N . GLN A 1 17 ? 0.610 -1.840 2.394 1.00 0.00 17 GLN A N 13
ATOM 5054 C CA . GLN A 1 17 ? 0.182 -2.563 3.585 1.00 0.00 17 GLN A CA 13
ATOM 5055 C C . GLN A 1 17 ? 0.592 -1.813 4.847 1.00 0.00 17 GLN A C 13
ATOM 5056 O O . GLN A 1 17 ? -0.216 -1.612 5.752 1.00 0.00 17 GLN A O 13
ATOM 5070 N N . LYS A 1 18 ? 1.855 -1.402 4.901 1.00 0.00 18 LYS A N 13
ATOM 5071 C CA . LYS A 1 18 ? 2.364 -0.677 6.059 1.00 0.00 18 LYS A CA 13
ATOM 5072 C C . LYS A 1 18 ? 1.579 0.611 6.273 1.00 0.00 18 LYS A C 13
ATOM 5073 O O . LYS A 1 18 ? 1.324 1.013 7.409 1.00 0.00 18 LYS A O 13
ATOM 5092 N N . CYS A 1 19 ? 1.197 1.255 5.175 1.00 0.00 19 CYS A N 13
ATOM 5093 C CA . CYS A 1 19 ? 0.440 2.500 5.253 1.00 0.00 19 CYS A CA 13
ATOM 5094 C C . CYS A 1 19 ? -0.989 2.229 5.713 1.00 0.00 19 CYS A C 13
ATOM 5095 O O . CYS A 1 19 ? -1.584 3.036 6.426 1.00 0.00 19 CYS A O 13
ATOM 5102 N N . ASN A 1 20 ? -1.531 1.088 5.299 1.00 0.00 20 ASN A N 13
ATOM 5103 C CA . ASN A 1 20 ? -2.893 0.719 5.675 1.00 0.00 20 ASN A CA 13
ATOM 5104 C C . ASN A 1 20 ? -2.985 0.481 7.178 1.00 0.00 20 ASN A C 13
ATOM 5105 O O . ASN A 1 20 ? -3.964 0.865 7.819 1.00 0.00 20 ASN A O 13
ATOM 5116 N N . ARG A 1 21 ? -1.959 -0.154 7.736 1.00 0.00 21 ARG A N 13
ATOM 5117 C CA . ARG A 1 21 ? -1.933 -0.435 9.167 1.00 0.00 21 ARG A CA 13
ATOM 5118 C C . ARG A 1 21 ? -1.789 0.859 9.963 1.00 0.00 21 ARG A C 13
ATOM 5119 O O . ARG A 1 21 ? -2.484 1.070 10.956 1.00 0.00 21 ARG A O 13
ATOM 5140 N N . GLU A 1 22 ? -0.881 1.723 9.519 1.00 0.00 22 GLU A N 13
ATOM 5141 C CA . GLU A 1 22 ? -0.655 2.993 10.197 1.00 0.00 22 GLU A CA 13
ATOM 5142 C C . GLU A 1 22 ? -1.907 3.864 10.137 1.00 0.00 22 GLU A C 13
ATOM 5143 O O . GLU A 1 22 ? -2.424 4.296 11.167 1.00 0.00 22 GLU A O 13
ATOM 5155 N N . HIS A 1 23 ? -2.387 4.117 8.924 1.00 0.00 23 HIS A N 13
ATOM 5156 C CA . HIS A 1 23 ? -3.578 4.940 8.741 1.00 0.00 23 HIS A CA 13
ATOM 5157 C C . HIS A 1 23 ? -4.817 4.211 9.249 1.00 0.00 23 HIS A C 13
ATOM 5158 O O . HIS A 1 23 ? -5.943 4.667 9.050 1.00 0.00 23 HIS A O 13
ATOM 5173 N N . GLY A 1 24 ? -4.602 3.076 9.905 1.00 0.00 24 GLY A N 13
ATOM 5174 C CA . GLY A 1 24 ? -5.710 2.291 10.437 1.00 0.00 24 GLY A CA 13
ATOM 5175 C C . GLY A 1 24 ? -5.976 2.643 11.896 1.00 0.00 24 GLY A C 13
ATOM 5176 O O . GLY A 1 24 ? -6.930 2.149 12.500 1.00 0.00 24 GLY A O 13
ATOM 5180 N N . HIS A 1 25 ? -5.128 3.499 12.458 1.00 0.00 25 HIS A N 13
ATOM 5181 C CA . HIS A 1 25 ? -5.281 3.907 13.849 1.00 0.00 25 HIS A CA 13
ATOM 5182 C C . HIS A 1 25 ? -6.694 4.420 14.106 1.00 0.00 25 HIS A C 13
ATOM 5183 O O . HIS A 1 25 ? -7.161 5.333 13.426 1.00 0.00 25 HIS A O 13
ATOM 5201 N N . SER A 1 1 ? -1.075 10.846 -2.504 1.00 0.00 1 SER A N 14
ATOM 5202 C CA . SER A 1 1 ? -1.709 9.610 -2.060 1.00 0.00 1 SER A CA 14
ATOM 5203 C C . SER A 1 1 ? -0.718 8.746 -1.287 1.00 0.00 1 SER A C 14
ATOM 5204 O O . SER A 1 1 ? 0.338 9.221 -0.868 1.00 0.00 1 SER A O 14
ATOM 5212 N N . CYS A 1 2 ? -1.064 7.476 -1.103 1.00 0.00 2 CYS A N 14
ATOM 5213 C CA . CYS A 1 2 ? -0.195 6.554 -0.380 1.00 0.00 2 CYS A CA 14
ATOM 5214 C C . CYS A 1 2 ? -0.237 5.169 -1.017 1.00 0.00 2 CYS A C 14
ATOM 5215 O O . CYS A 1 2 ? 0.598 4.314 -0.721 1.00 0.00 2 CYS A O 14
ATOM 5222 N N . LYS A 1 3 ? -1.211 4.956 -1.895 1.00 0.00 3 LYS A N 14
ATOM 5223 C CA . LYS A 1 3 ? -1.351 3.670 -2.570 1.00 0.00 3 LYS A CA 14
ATOM 5224 C C . LYS A 1 3 ? -0.578 3.672 -3.885 1.00 0.00 3 LYS A C 14
ATOM 5225 O O . LYS A 1 3 ? 0.358 2.896 -4.068 1.00 0.00 3 LYS A O 14
ATOM 5244 N N . LYS A 1 4 ? -0.978 4.551 -4.800 1.00 0.00 4 LYS A N 14
ATOM 5245 C CA . LYS A 1 4 ? -0.315 4.644 -6.095 1.00 0.00 4 LYS A CA 14
ATOM 5246 C C . LYS A 1 4 ? 1.012 5.383 -5.966 1.00 0.00 4 LYS A C 14
ATOM 5247 O O . LYS A 1 4 ? 1.938 5.158 -6.747 1.00 0.00 4 LYS A O 14
ATOM 5266 N N . GLU A 1 5 ? 1.097 6.271 -4.980 1.00 0.00 5 GLU A N 14
ATOM 5267 C CA . GLU A 1 5 ? 2.314 7.043 -4.763 1.00 0.00 5 GLU A CA 14
ATOM 5268 C C . GLU A 1 5 ? 3.362 6.209 -4.033 1.00 0.00 5 GLU A C 14
ATOM 5269 O O . GLU A 1 5 ? 4.270 6.750 -3.402 1.00 0.00 5 GLU A O 14
ATOM 5281 N N . CYS A 1 6 ? 3.229 4.890 -4.126 1.00 0.00 6 CYS A N 14
ATOM 5282 C CA . CYS A 1 6 ? 4.171 3.991 -3.470 1.00 0.00 6 CYS A CA 14
ATOM 5283 C C . CYS A 1 6 ? 4.346 2.713 -4.285 1.00 0.00 6 CYS A C 14
ATOM 5284 O O . CYS A 1 6 ? 5.453 2.188 -4.404 1.00 0.00 6 CYS A O 14
ATOM 5291 N N . SER A 1 7 ? 3.246 2.218 -4.843 1.00 0.00 7 SER A N 14
ATOM 5292 C CA . SER A 1 7 ? 3.289 1.002 -5.646 1.00 0.00 7 SER A CA 14
ATOM 5293 C C . SER A 1 7 ? 4.436 1.064 -6.650 1.00 0.00 7 SER A C 14
ATOM 5294 O O . SER A 1 7 ? 4.926 2.144 -6.981 1.00 0.00 7 SER A O 14
ATOM 5302 N N . GLY A 1 8 ? 4.861 -0.101 -7.128 1.00 0.00 8 GLY A N 14
ATOM 5303 C CA . GLY A 1 8 ? 5.953 -0.167 -8.093 1.00 0.00 8 GLY A CA 14
ATOM 5304 C C . GLY A 1 8 ? 5.416 -0.253 -9.518 1.00 0.00 8 GLY A C 14
ATOM 5305 O O . GLY A 1 8 ? 5.399 0.741 -10.246 1.00 0.00 8 GLY A O 14
ATOM 5309 N N . SER A 1 9 ? 4.979 -1.444 -9.910 1.00 0.00 9 SER A N 14
ATOM 5310 C CA . SER A 1 9 ? 4.442 -1.648 -11.250 1.00 0.00 9 SER A CA 14
ATOM 5311 C C . SER A 1 9 ? 3.253 -2.603 -11.211 1.00 0.00 9 SER A C 14
ATOM 5312 O O . SER A 1 9 ? 2.189 -2.305 -11.754 1.00 0.00 9 SER A O 14
ATOM 5320 N N . ARG A 1 10 ? 3.442 -3.748 -10.561 1.00 0.00 10 ARG A N 14
ATOM 5321 C CA . ARG A 1 10 ? 2.377 -4.740 -10.452 1.00 0.00 10 ARG A CA 14
ATOM 5322 C C . ARG A 1 10 ? 2.223 -5.200 -9.007 1.00 0.00 10 ARG A C 14
ATOM 5323 O O . ARG A 1 10 ? 1.544 -6.189 -8.731 1.00 0.00 10 ARG A O 14
ATOM 5344 N N . ARG A 1 11 ? 2.856 -4.475 -8.088 1.00 0.00 11 ARG A N 14
ATOM 5345 C CA . ARG A 1 11 ? 2.780 -4.818 -6.672 1.00 0.00 11 ARG A CA 14
ATOM 5346 C C . ARG A 1 11 ? 2.524 -3.571 -5.831 1.00 0.00 11 ARG A C 14
ATOM 5347 O O . ARG A 1 11 ? 2.835 -2.455 -6.247 1.00 0.00 11 ARG A O 14
ATOM 5368 N N . THR A 1 12 ? 1.957 -3.770 -4.645 1.00 0.00 12 THR A N 14
ATOM 5369 C CA . THR A 1 12 ? 1.663 -2.657 -3.753 1.00 0.00 12 THR A CA 14
ATOM 5370 C C . THR A 1 12 ? 1.542 -3.140 -2.313 1.00 0.00 12 THR A C 14
ATOM 5371 O O . THR A 1 12 ? 1.878 -2.418 -1.376 1.00 0.00 12 THR A O 14
ATOM 5382 N N . LYS A 1 13 ? 1.066 -4.368 -2.146 1.00 0.00 13 LYS A N 14
ATOM 5383 C CA . LYS A 1 13 ? 0.908 -4.939 -0.812 1.00 0.00 13 LYS A CA 14
ATOM 5384 C C . LYS A 1 13 ? 2.149 -4.679 0.033 1.00 0.00 13 LYS A C 14
ATOM 5385 O O . LYS A 1 13 ? 2.078 -4.628 1.260 1.00 0.00 13 LYS A O 14
ATOM 5404 N N . LYS A 1 14 ? 3.289 -4.517 -0.632 1.00 0.00 14 LYS A N 14
ATOM 5405 C CA . LYS A 1 14 ? 4.543 -4.266 0.070 1.00 0.00 14 LYS A CA 14
ATOM 5406 C C . LYS A 1 14 ? 4.498 -2.919 0.785 1.00 0.00 14 LYS A C 14
ATOM 5407 O O . LYS A 1 14 ? 4.966 -2.791 1.916 1.00 0.00 14 LYS A O 14
ATOM 5426 N N . CYS A 1 15 ? 3.933 -1.918 0.117 1.00 0.00 15 CYS A N 14
ATOM 5427 C CA . CYS A 1 15 ? 3.834 -0.585 0.697 1.00 0.00 15 CYS A CA 14
ATOM 5428 C C . CYS A 1 15 ? 2.428 -0.338 1.235 1.00 0.00 15 CYS A C 14
ATOM 5429 O O . CYS A 1 15 ? 2.205 0.585 2.020 1.00 0.00 15 CYS A O 14
ATOM 5436 N N . MET A 1 16 ? 1.483 -1.167 0.808 1.00 0.00 16 MET A N 14
ATOM 5437 C CA . MET A 1 16 ? 0.102 -1.029 1.253 1.00 0.00 16 MET A CA 14
ATOM 5438 C C . MET A 1 16 ? -0.037 -1.457 2.711 1.00 0.00 16 MET A C 14
ATOM 5439 O O . MET A 1 16 ? -0.794 -0.857 3.475 1.00 0.00 16 MET A O 14
ATOM 5453 N N . GLN A 1 17 ? 0.700 -2.496 3.093 1.00 0.00 17 GLN A N 14
ATOM 5454 C CA . GLN A 1 17 ? 0.649 -2.995 4.463 1.00 0.00 17 GLN A CA 14
ATOM 5455 C C . GLN A 1 17 ? 1.177 -1.948 5.435 1.00 0.00 17 GLN A C 14
ATOM 545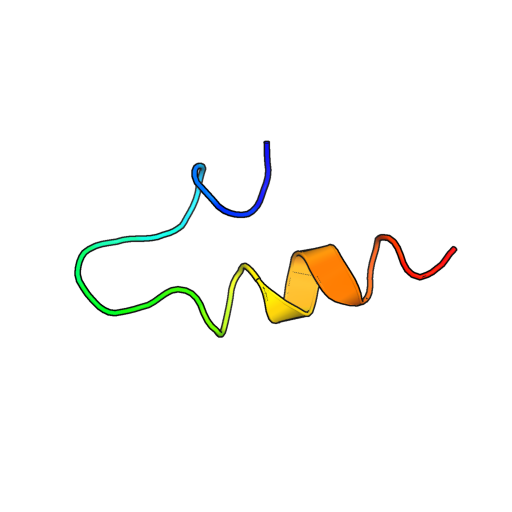6 O O . GLN A 1 17 ? 0.693 -1.833 6.559 1.00 0.00 17 GLN A O 14
ATOM 5470 N N . LYS A 1 18 ? 2.166 -1.185 4.992 1.00 0.00 18 LYS A N 14
ATOM 5471 C CA . LYS A 1 18 ? 2.751 -0.146 5.831 1.00 0.00 18 LYS A CA 14
ATOM 5472 C C . LYS A 1 18 ? 1.777 1.014 6.005 1.00 0.00 18 LYS A C 14
ATOM 5473 O O . LYS A 1 18 ? 1.606 1.530 7.108 1.00 0.00 18 LYS A O 14
ATOM 5492 N N . CYS A 1 19 ? 1.141 1.414 4.910 1.00 0.00 19 CYS A N 14
ATOM 5493 C CA . CYS A 1 19 ? 0.183 2.513 4.954 1.00 0.00 19 CYS A CA 14
ATOM 5494 C C . CYS A 1 19 ? -1.119 2.061 5.606 1.00 0.00 19 CYS A C 14
ATOM 5495 O O . CYS A 1 19 ? -1.912 2.882 6.065 1.00 0.00 19 CYS A O 14
ATOM 5502 N N . ASN A 1 20 ? -1.333 0.750 5.641 1.00 0.00 20 ASN A N 14
ATOM 5503 C CA . ASN A 1 20 ? -2.546 0.199 6.236 1.00 0.00 20 ASN A CA 14
ATOM 5504 C C . ASN A 1 20 ? -2.423 0.149 7.755 1.00 0.00 20 ASN A C 14
ATOM 5505 O O . ASN A 1 20 ? -3.366 0.481 8.476 1.00 0.00 20 ASN A O 14
ATOM 5516 N N . ARG A 1 21 ? -1.257 -0.268 8.237 1.00 0.00 21 ARG A N 14
ATOM 5517 C CA . ARG A 1 21 ? -1.022 -0.356 9.672 1.00 0.00 21 ARG A CA 14
ATOM 5518 C C . ARG A 1 21 ? -0.928 1.038 10.286 1.00 0.00 21 ARG A C 14
ATOM 5519 O O . ARG A 1 21 ? -1.539 1.314 11.319 1.00 0.00 21 ARG A O 14
ATOM 5540 N N . GLU A 1 22 ? -0.164 1.913 9.641 1.00 0.00 22 GLU A N 14
ATOM 5541 C CA . GLU A 1 22 ? -0.001 3.279 10.130 1.00 0.00 22 GLU A CA 14
ATOM 5542 C C . GLU A 1 22 ? -1.340 4.008 10.130 1.00 0.00 22 GLU A C 14
ATOM 5543 O O . GLU A 1 22 ? -1.747 4.578 11.143 1.00 0.00 22 GLU A O 14
ATOM 5555 N N . HIS A 1 23 ? -2.020 3.982 8.991 1.00 0.00 23 HIS A N 14
ATOM 5556 C CA . HIS A 1 23 ? -3.317 4.640 8.870 1.00 0.00 23 HIS A CA 14
ATOM 5557 C C . HIS A 1 23 ? -4.437 3.692 9.287 1.00 0.00 23 HIS A C 14
ATOM 5558 O O . HIS A 1 23 ? -5.607 3.926 8.984 1.00 0.00 23 HIS A O 14
ATOM 5573 N N . GLY A 1 24 ? -4.071 2.622 9.987 1.00 0.00 24 GLY A N 14
ATOM 5574 C CA . GLY A 1 24 ? -5.057 1.647 10.444 1.00 0.00 24 GLY A CA 14
ATOM 5575 C C . GLY A 1 24 ? -5.736 2.124 11.723 1.00 0.00 24 GLY A C 14
ATOM 5576 O O . GLY A 1 24 ? -6.635 1.463 12.243 1.00 0.00 24 GLY A O 14
ATOM 5580 N N . HIS A 1 25 ? -5.300 3.275 12.227 1.00 0.00 25 HIS A N 14
ATOM 5581 C CA . HIS A 1 25 ? -5.874 3.830 13.448 1.00 0.00 25 HIS A CA 14
ATOM 5582 C C . HIS A 1 25 ? -7.106 4.670 13.128 1.00 0.00 25 HIS A C 14
ATOM 5583 O O . HIS A 1 25 ? -6.986 5.817 12.698 1.00 0.00 25 HIS A O 14
ATOM 5601 N N . SER A 1 1 ? -2.153 9.183 -1.888 1.00 0.00 1 SER A N 15
ATOM 5602 C CA . SER A 1 1 ? -0.826 9.775 -1.771 1.00 0.00 1 SER A CA 15
ATOM 5603 C C . SER A 1 1 ? 0.099 8.865 -0.971 1.00 0.00 1 SER A C 15
ATOM 5604 O O . SER A 1 1 ? 0.905 9.334 -0.167 1.00 0.00 1 SER A O 15
ATOM 5612 N N . CYS A 1 2 ? -0.024 7.561 -1.195 1.00 0.00 2 CYS A N 15
ATOM 5613 C CA . CYS A 1 2 ? 0.808 6.595 -0.491 1.00 0.00 2 CYS A CA 15
ATOM 5614 C C . CYS A 1 2 ? 0.834 5.264 -1.236 1.00 0.00 2 CYS A C 15
ATOM 5615 O O . CY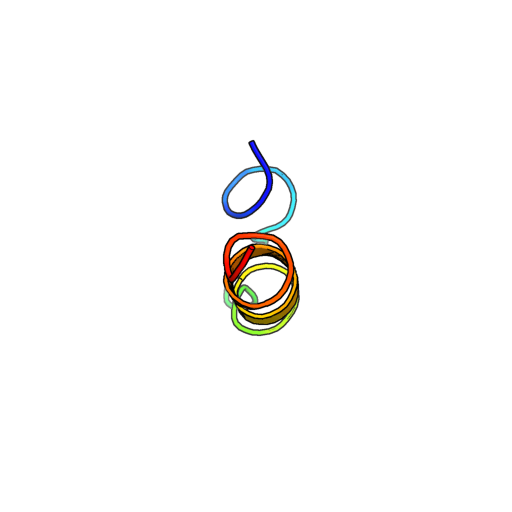S A 1 2 ? 1.811 4.939 -1.909 1.00 0.00 2 CYS A O 15
ATOM 5622 N N . LYS A 1 3 ? -0.245 4.500 -1.107 1.00 0.00 3 LYS A N 15
ATOM 5623 C CA . LYS A 1 3 ? -0.337 3.204 -1.769 1.00 0.00 3 LYS A CA 15
ATOM 5624 C C . LYS A 1 3 ? -0.187 3.364 -3.278 1.00 0.00 3 LYS A C 15
ATOM 5625 O O . LYS A 1 3 ? 0.838 2.996 -3.852 1.00 0.00 3 LYS A O 15
ATOM 5644 N N . LYS A 1 4 ? -1.216 3.914 -3.915 1.00 0.00 4 LYS A N 15
ATOM 5645 C CA . LYS A 1 4 ? -1.188 4.119 -5.358 1.00 0.00 4 LYS A CA 15
ATOM 5646 C C . LYS A 1 4 ? -0.092 5.108 -5.736 1.00 0.00 4 LYS A C 15
ATOM 5647 O O . LYS A 1 4 ? 0.078 5.443 -6.909 1.00 0.00 4 LYS A O 15
ATOM 5666 N N . GLU A 1 5 ? 0.651 5.572 -4.737 1.00 0.00 5 GLU A N 15
ATOM 5667 C CA . GLU A 1 5 ? 1.730 6.523 -4.977 1.00 0.00 5 GLU A CA 15
ATOM 5668 C C . GLU A 1 5 ? 3.078 5.812 -4.985 1.00 0.00 5 GLU A C 15
ATOM 5669 O O . GLU A 1 5 ? 3.932 6.091 -5.826 1.00 0.00 5 GLU A O 15
ATOM 5681 N N . CYS A 1 6 ? 3.262 4.895 -4.041 1.00 0.00 6 CYS A N 15
ATOM 5682 C CA . CYS A 1 6 ? 4.512 4.152 -3.946 1.00 0.00 6 CYS A CA 15
ATOM 5683 C C . CYS A 1 6 ? 4.482 2.930 -4.860 1.00 0.00 6 CYS A C 15
ATOM 5684 O O . CYS A 1 6 ? 5.524 2.445 -5.300 1.00 0.00 6 CYS A O 15
ATOM 5691 N N . SER A 1 7 ? 3.279 2.436 -5.138 1.00 0.00 7 SER A N 15
ATOM 5692 C CA . SER A 1 7 ? 3.124 1.268 -5.998 1.00 0.00 7 SER A CA 15
ATOM 5693 C C . SER A 1 7 ? 4.067 1.354 -7.193 1.00 0.00 7 SER A C 15
ATOM 5694 O O . SER A 1 7 ? 4.434 2.445 -7.628 1.00 0.00 7 SER A O 15
ATOM 5702 N N . GLY A 1 8 ? 4.453 0.195 -7.719 1.00 0.00 8 GLY A N 15
ATOM 5703 C CA . GLY A 1 8 ? 5.353 0.149 -8.867 1.00 0.00 8 GLY A CA 15
ATOM 5704 C C . GLY A 1 8 ? 4.597 -0.243 -10.131 1.00 0.00 8 GLY A C 15
ATOM 5705 O O . GLY A 1 8 ? 3.859 0.563 -10.695 1.00 0.00 8 GLY A O 15
ATOM 5709 N N . SER A 1 9 ? 4.790 -1.486 -10.566 1.00 0.00 9 SER A N 15
ATOM 5710 C CA . SER A 1 9 ? 4.123 -1.983 -11.768 1.00 0.00 9 SER A CA 15
ATOM 5711 C C . SER A 1 9 ? 3.272 -3.206 -11.444 1.00 0.00 9 SER A C 15
ATOM 5712 O O . SER A 1 9 ? 2.155 -3.343 -11.943 1.00 0.00 9 SER A O 15
ATOM 5720 N N . ARG A 1 10 ? 3.807 -4.091 -10.610 1.00 0.00 10 ARG A N 15
ATOM 5721 C CA . ARG A 1 10 ? 3.089 -5.302 -10.231 1.00 0.00 10 ARG A CA 15
ATOM 5722 C C . ARG A 1 10 ? 3.190 -5.542 -8.728 1.00 0.00 10 ARG A C 15
ATOM 5723 O O . ARG A 1 10 ? 2.792 -6.596 -8.233 1.00 0.00 10 ARG A O 15
ATOM 5744 N N . ARG A 1 11 ? 3.723 -4.555 -8.011 1.00 0.00 11 ARG A N 15
ATOM 5745 C CA . ARG A 1 11 ? 3.874 -4.664 -6.563 1.00 0.00 11 ARG A CA 15
ATOM 5746 C C . ARG A 1 11 ? 3.183 -3.500 -5.861 1.00 0.00 11 ARG A C 15
ATOM 5747 O O . ARG A 1 11 ? 3.317 -2.345 -6.268 1.00 0.00 11 ARG A O 15
ATOM 5768 N N . THR A 1 12 ? 2.444 -3.815 -4.804 1.00 0.00 12 THR A N 15
ATOM 5769 C CA . THR A 1 12 ? 1.733 -2.791 -4.049 1.00 0.00 12 THR A CA 15
ATOM 5770 C C . THR A 1 12 ? 1.389 -3.297 -2.654 1.00 0.00 12 THR A C 15
ATOM 5771 O O . THR A 1 12 ? 1.020 -2.517 -1.779 1.00 0.00 12 THR A O 15
ATOM 5782 N N . LYS A 1 13 ? 1.515 -4.605 -2.456 1.00 0.00 13 LYS A N 15
ATOM 5783 C CA . LYS A 1 13 ? 1.209 -5.200 -1.159 1.00 0.00 13 LYS A CA 15
ATOM 5784 C C . LYS A 1 13 ? 2.245 -4.790 -0.118 1.00 0.00 13 LYS A C 15
ATOM 5785 O O . LYS A 1 13 ? 2.183 -5.214 1.035 1.00 0.00 13 LYS A O 15
ATOM 5804 N N . LYS A 1 14 ? 3.196 -3.963 -0.535 1.00 0.00 14 LYS A N 15
ATOM 5805 C CA . LYS A 1 14 ? 4.243 -3.501 0.370 1.00 0.00 14 LYS A CA 15
ATOM 5806 C C . LYS A 1 14 ? 3.842 -2.188 1.034 1.00 0.00 14 LYS A C 15
ATOM 5807 O O . LYS A 1 14 ? 3.486 -2.157 2.214 1.00 0.00 14 LYS A O 15
ATOM 5826 N N . CYS A 1 15 ? 3.906 -1.101 0.271 1.00 0.00 15 CYS A N 15
ATOM 5827 C CA . CYS A 1 15 ? 3.548 0.212 0.795 1.00 0.00 15 CYS A CA 15
ATOM 5828 C C . CYS A 1 15 ? 2.093 0.228 1.255 1.00 0.00 15 CYS A C 15
ATOM 5829 O O . CYS A 1 15 ? 1.747 0.896 2.229 1.00 0.00 15 CYS A O 15
ATOM 5836 N N . MET A 1 16 ? 1.242 -0.509 0.548 1.00 0.00 16 MET A N 15
ATOM 5837 C CA . MET A 1 16 ? -0.172 -0.565 0.895 1.00 0.00 16 MET A CA 15
ATOM 5838 C C . MET A 1 16 ? -0.352 -1.068 2.323 1.00 0.00 16 MET A C 15
ATOM 5839 O O . MET A 1 16 ? -0.988 -0.413 3.148 1.00 0.00 16 MET A O 15
ATOM 5853 N N . GLN A 1 17 ? 0.211 -2.238 2.608 1.00 0.00 17 GLN A N 15
ATOM 5854 C CA . GLN A 1 17 ? 0.103 -2.818 3.941 1.00 0.00 17 GLN A CA 15
ATOM 5855 C C . GLN A 1 17 ? 0.624 -1.846 4.993 1.00 0.00 17 GLN A C 15
ATOM 5856 O O . GLN A 1 17 ? 0.017 -1.674 6.050 1.00 0.00 17 GLN A O 15
ATOM 5870 N N . LYS A 1 18 ? 1.752 -1.213 4.698 1.00 0.00 18 LYS A N 15
ATOM 5871 C CA . LYS A 1 18 ? 2.347 -0.262 5.631 1.00 0.00 18 LYS A CA 15
ATOM 5872 C C . LYS A 1 18 ? 1.397 0.900 5.894 1.00 0.00 18 LYS A C 15
ATOM 5873 O O . LYS A 1 18 ? 1.231 1.334 7.034 1.00 0.00 18 LYS A O 15
ATOM 5892 N N . CYS A 1 19 ? 0.773 1.401 4.835 1.00 0.00 19 CYS A N 15
ATOM 5893 C CA . CYS A 1 19 ? -0.157 2.514 4.969 1.00 0.00 19 CYS A CA 15
ATOM 5894 C C . CYS A 1 19 ? -1.448 2.051 5.633 1.00 0.00 19 CYS A C 15
ATOM 5895 O O . CYS A 1 19 ? -2.115 2.821 6.325 1.00 0.00 19 CYS A O 15
ATOM 5902 N N . ASN A 1 20 ? -1.793 0.787 5.418 1.00 0.00 20 ASN A N 15
ATOM 5903 C CA . ASN A 1 20 ? -3.007 0.228 6.001 1.00 0.00 20 ASN A CA 15
ATOM 590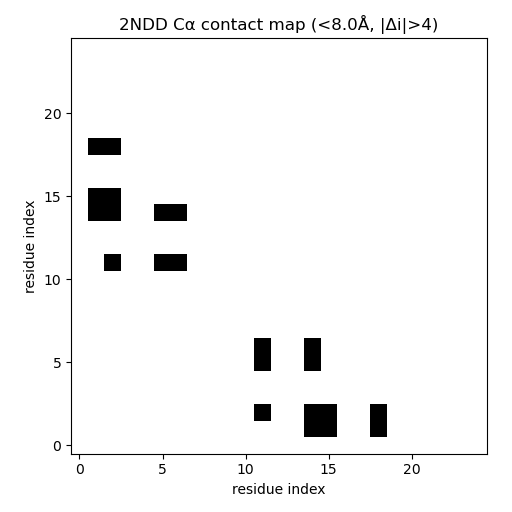4 C C . ASN A 1 20 ? -2.902 0.190 7.523 1.00 0.00 20 ASN A C 15
ATOM 5905 O O . ASN A 1 20 ? -3.868 0.477 8.229 1.00 0.00 20 ASN A O 15
ATOM 5916 N N . ARG A 1 21 ? -1.722 -0.166 8.021 1.00 0.00 21 ARG A N 15
ATOM 5917 C CA . ARG A 1 21 ? -1.503 -0.237 9.461 1.00 0.00 21 ARG A CA 15
ATOM 5918 C C . ARG A 1 21 ? -1.474 1.163 10.067 1.00 0.00 21 ARG A C 15
ATOM 5919 O O . ARG A 1 21 ? -2.015 1.393 11.149 1.00 0.00 21 ARG A O 15
ATOM 5940 N N . GLU A 1 22 ? -0.840 2.094 9.361 1.00 0.00 22 GLU A N 15
ATOM 5941 C CA . GLU A 1 22 ? -0.748 3.469 9.839 1.00 0.00 22 GLU A CA 15
ATOM 5942 C C . GLU A 1 22 ? -2.121 4.133 9.832 1.00 0.00 22 GLU A C 15
ATOM 5943 O O . GLU A 1 22 ? -2.327 5.162 10.476 1.00 0.00 22 GLU A O 15
ATOM 5955 N N . HIS A 1 23 ? -3.057 3.537 9.100 1.00 0.00 23 HIS A N 15
ATOM 5956 C CA . HIS A 1 23 ? -4.409 4.079 9.017 1.00 0.00 23 HIS A CA 15
ATOM 5957 C C . HIS A 1 23 ? -5.237 3.647 10.222 1.00 0.00 23 HIS A C 15
ATOM 5958 O O . HIS A 1 23 ? -6.084 4.396 10.707 1.00 0.00 23 HIS A O 15
ATOM 5973 N N . GLY A 1 24 ? -4.987 2.432 10.700 1.00 0.00 24 GLY A N 15
ATOM 5974 C CA . GLY A 1 24 ? -5.716 1.909 11.849 1.00 0.00 24 GLY A CA 15
ATOM 5975 C C . GLY A 1 24 ? -5.055 2.334 13.156 1.00 0.00 24 GLY A C 15
ATOM 5976 O O . GLY A 1 24 ? -5.595 2.106 14.239 1.00 0.00 24 GLY A O 15
ATOM 5980 N N . HIS A 1 25 ? -3.884 2.953 13.048 1.00 0.00 25 HIS A N 15
ATOM 5981 C CA . HIS A 1 25 ? -3.159 3.405 14.229 1.00 0.00 25 HIS A CA 15
ATOM 5982 C C . HIS A 1 25 ? -3.911 4.540 14.917 1.00 0.00 25 HIS A C 15
ATOM 5983 O O . HIS A 1 25 ? -4.254 4.439 16.095 1.00 0.00 25 HIS A O 15
ATOM 6001 N N . SER A 1 1 ? 0.830 10.125 -0.230 1.00 0.00 1 SER A N 16
ATOM 6002 C CA . SER A 1 1 ? 0.952 9.524 -1.553 1.00 0.00 1 SER A CA 16
ATOM 6003 C C . SER A 1 1 ? 1.505 8.106 -1.449 1.00 0.00 1 SER A C 16
ATOM 6004 O O . SER A 1 1 ? 2.702 7.882 -1.622 1.00 0.00 1 SER A O 16
ATOM 6012 N N . CYS A 1 2 ? 0.623 7.153 -1.164 1.00 0.00 2 CYS A N 16
ATOM 6013 C CA . CYS A 1 2 ? 1.036 5.760 -1.034 1.00 0.00 2 CYS A CA 16
ATOM 6014 C C . CYS A 1 2 ? -0.008 4.833 -1.650 1.00 0.00 2 CYS A C 16
ATOM 6015 O O . CYS A 1 2 ? 0.317 3.744 -2.124 1.00 0.00 2 CYS A O 16
ATOM 6022 N N . LYS A 1 3 ? -1.263 5.272 -1.638 1.00 0.00 3 LYS A N 16
ATOM 6023 C CA . LYS A 1 3 ? -2.348 4.469 -2.190 1.00 0.00 3 LYS A CA 16
ATOM 6024 C C . LYS A 1 3 ? -2.241 4.395 -3.709 1.00 0.00 3 LYS A C 16
ATOM 6025 O O . LYS A 1 3 ? -2.539 5.363 -4.410 1.00 0.00 3 LYS A O 16
ATOM 6044 N N . LYS A 1 4 ? -1.814 3.242 -4.213 1.00 0.00 4 LYS A N 16
ATOM 6045 C CA . LYS A 1 4 ? -1.679 3.052 -5.652 1.00 0.00 4 LYS A CA 16
ATOM 6046 C C . LYS A 1 4 ? -0.637 4.008 -6.225 1.00 0.00 4 LYS A C 16
ATOM 6047 O O . LYS A 1 4 ? -0.388 4.022 -7.430 1.00 0.00 4 LYS A O 16
ATOM 6066 N N . GLU A 1 5 ? -0.030 4.804 -5.351 1.00 0.00 5 GLU A N 16
ATOM 6067 C CA . GLU A 1 5 ? 0.989 5.757 -5.780 1.00 0.00 5 GLU A CA 16
ATOM 6068 C C . GLU A 1 5 ? 2.385 5.204 -5.514 1.00 0.00 5 GLU A C 16
ATOM 6069 O O . GLU A 1 5 ? 3.240 5.197 -6.400 1.00 0.00 5 GLU A O 16
ATOM 6081 N N . CYS A 1 6 ? 2.610 4.740 -4.288 1.00 0.00 6 CYS A N 16
ATOM 6082 C CA . CYS A 1 6 ? 3.906 4.182 -3.919 1.00 0.00 6 CYS A CA 16
ATOM 6083 C C . CYS A 1 6 ? 4.192 2.917 -4.721 1.00 0.00 6 CYS A C 16
ATOM 6084 O O . CYS A 1 6 ? 5.335 2.467 -4.801 1.00 0.00 6 CYS A O 16
ATOM 6091 N N . SER A 1 7 ? 3.147 2.348 -5.314 1.00 0.00 7 SER A N 16
ATOM 6092 C CA . SER A 1 7 ? 3.300 1.137 -6.113 1.00 0.00 7 SER A CA 16
ATOM 6093 C C . SER A 1 7 ? 4.558 1.216 -6.970 1.00 0.00 7 SER A C 16
ATOM 6094 O O . SER A 1 7 ? 5.024 2.305 -7.307 1.00 0.00 7 SER A O 16
ATOM 6102 N N . GLY A 1 8 ? 5.104 0.056 -7.320 1.00 0.00 8 GLY A N 16
ATOM 6103 C CA . GLY A 1 8 ? 6.312 0.007 -8.136 1.00 0.00 8 GLY A CA 16
ATOM 6104 C C . GLY A 1 8 ? 5.972 -0.259 -9.598 1.00 0.00 8 GLY A C 16
ATOM 6105 O O . GLY A 1 8 ? 5.518 0.634 -10.312 1.00 0.00 8 GLY A O 16
ATOM 6109 N N . SER A 1 9 ? 6.197 -1.493 -10.038 1.00 0.00 9 SER A N 16
ATOM 6110 C CA . SER A 1 9 ? 5.913 -1.865 -11.419 1.00 0.00 9 SER A CA 16
ATOM 6111 C C . SER A 1 9 ? 4.735 -2.832 -11.482 1.00 0.00 9 SER A C 16
ATOM 6112 O O . SER A 1 9 ? 4.033 -2.905 -12.490 1.00 0.00 9 SER A O 16
ATOM 6120 N N . ARG A 1 10 ? 4.524 -3.571 -10.398 1.00 0.00 10 ARG A N 16
ATOM 6121 C CA . ARG A 1 10 ? 3.426 -4.530 -10.341 1.00 0.00 10 ARG A CA 16
ATOM 6122 C C . ARG A 1 10 ? 3.074 -4.856 -8.893 1.00 0.00 10 ARG A C 16
ATOM 6123 O O . ARG A 1 10 ? 2.075 -5.522 -8.622 1.00 0.00 10 ARG A O 16
ATOM 6144 N N . ARG A 1 11 ? 3.902 -4.383 -7.967 1.00 0.00 11 ARG A N 16
ATOM 6145 C CA . ARG A 1 11 ? 3.670 -4.634 -6.549 1.00 0.00 11 ARG A CA 16
ATOM 6146 C C . ARG A 1 11 ? 3.113 -3.388 -5.869 1.00 0.00 11 ARG A C 16
ATOM 6147 O O . ARG A 1 11 ? 3.367 -2.265 -6.303 1.00 0.00 11 ARG A O 16
ATOM 6168 N N . THR A 1 12 ? 2.350 -3.596 -4.800 1.00 0.00 12 THR A N 16
ATOM 6169 C CA . THR A 1 12 ? 1.757 -2.482 -4.069 1.00 0.00 12 THR A CA 16
ATOM 6170 C C . THR A 1 12 ? 1.427 -2.894 -2.638 1.00 0.00 12 THR A C 16
ATOM 6171 O O . THR A 1 12 ? 1.434 -2.067 -1.727 1.00 0.00 12 THR A O 16
ATOM 6182 N N . LYS A 1 13 ? 1.139 -4.177 -2.449 1.00 0.00 13 LYS A N 16
ATOM 6183 C CA . LYS A 1 13 ? 0.823 -4.692 -1.121 1.00 0.00 13 LYS A CA 16
ATOM 6184 C C . LYS A 1 13 ? 1.839 -4.194 -0.098 1.00 0.00 13 LYS A C 16
ATOM 6185 O O . LYS A 1 13 ? 1.608 -4.272 1.108 1.00 0.00 13 LYS A O 16
ATOM 6204 N N . LYS A 1 14 ? 2.964 -3.683 -0.588 1.00 0.00 14 LYS A N 16
ATOM 6205 C CA . LYS A 1 14 ? 4.010 -3.178 0.294 1.00 0.00 14 LYS A CA 16
ATOM 6206 C C . LYS A 1 14 ? 3.541 -1.915 1.011 1.00 0.00 14 LYS A C 16
ATOM 6207 O O . LYS A 1 14 ? 3.344 -1.918 2.226 1.00 0.00 14 LYS A O 16
ATOM 6226 N N . CYS A 1 15 ? 3.366 -0.840 0.252 1.00 0.00 15 CYS A N 16
ATOM 6227 C CA . CYS A 1 15 ? 2.924 0.426 0.827 1.00 0.00 15 CYS A CA 16
ATOM 6228 C C . CYS A 1 15 ? 1.451 0.351 1.217 1.00 0.00 15 CYS A C 16
ATOM 6229 O O . CYS A 1 15 ? 1.041 0.905 2.237 1.00 0.00 15 CYS A O 16
ATOM 6236 N N . MET A 1 16 ? 0.661 -0.337 0.400 1.00 0.00 16 MET A N 16
ATOM 6237 C CA . MET A 1 16 ? -0.763 -0.484 0.673 1.00 0.00 16 MET A CA 16
ATOM 6238 C C . MET A 1 16 ? -0.986 -1.020 2.084 1.00 0.00 16 MET A C 16
ATOM 6239 O O . MET A 1 16 ? -1.673 -0.397 2.894 1.00 0.00 16 MET A O 16
ATOM 6253 N N . GLN A 1 17 ? -0.400 -2.177 2.370 1.00 0.00 17 GLN A N 16
ATOM 6254 C CA . GLN A 1 17 ? -0.546 -2.792 3.685 1.00 0.00 17 GLN A CA 16
ATOM 6255 C C . GLN A 1 17 ? 0.030 -1.884 4.767 1.00 0.00 17 GLN A C 16
ATOM 6256 O O . GLN A 1 17 ? -0.571 -1.707 5.828 1.00 0.00 17 GLN A O 16
ATOM 6270 N N . LYS A 1 18 ? 1.196 -1.309 4.492 1.00 0.00 18 LYS A N 16
ATOM 6271 C CA . LYS A 1 18 ? 1.842 -0.416 5.448 1.00 0.00 18 LYS A CA 16
ATOM 6272 C C . LYS A 1 18 ? 0.954 0.789 5.739 1.00 0.00 18 LYS A C 16
ATOM 6273 O O . LYS A 1 18 ? 0.915 1.286 6.864 1.00 0.00 18 LYS A O 16
ATOM 6292 N N . CYS A 1 19 ? 0.242 1.255 4.718 1.00 0.00 19 CYS A N 16
ATOM 6293 C CA . CYS A 1 19 ? -0.640 2.404 4.876 1.00 0.00 19 CYS A CA 16
ATOM 6294 C C . CYS A 1 19 ? -1.882 2.021 5.674 1.00 0.00 19 CYS A C 16
ATOM 6295 O O . CYS A 1 19 ? -2.365 2.797 6.500 1.00 0.00 19 CYS A O 16
ATOM 6302 N N . ASN A 1 20 ? -2.395 0.821 5.421 1.00 0.00 20 ASN A N 16
ATOM 6303 C CA . ASN A 1 20 ? -3.582 0.346 6.123 1.00 0.00 20 ASN A CA 16
ATOM 6304 C C . ASN A 1 20 ? -3.328 0.282 7.625 1.00 0.00 20 ASN A C 16
ATOM 6305 O O . ASN A 1 20 ? -4.223 0.544 8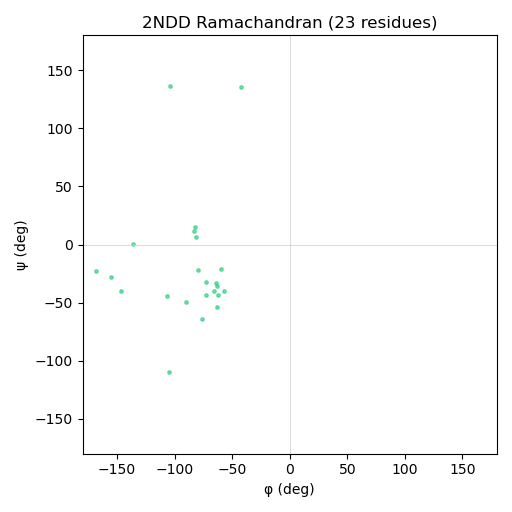.427 1.00 0.00 20 ASN A O 16
ATOM 6316 N N . ARG A 1 21 ? -2.101 -0.066 7.998 1.00 0.00 21 ARG A N 16
ATOM 6317 C CA . ARG A 1 21 ? -1.738 -0.158 9.408 1.00 0.00 21 ARG A CA 16
ATOM 6318 C C . ARG A 1 21 ? -1.499 1.232 9.990 1.00 0.00 21 ARG A C 16
ATOM 6319 O O . ARG A 1 21 ? -2.044 1.578 11.039 1.00 0.00 21 ARG A O 16
ATOM 6340 N N . GLU A 1 22 ? -0.681 2.023 9.305 1.00 0.00 22 GLU A N 16
ATOM 6341 C CA . GLU A 1 22 ? -0.378 3.374 9.762 1.00 0.00 22 GLU A CA 16
ATOM 6342 C C . GLU A 1 22 ? -1.660 4.110 10.144 1.00 0.00 22 GLU A C 16
ATOM 6343 O O . GLU A 1 22 ? -1.651 4.980 11.014 1.00 0.00 22 GLU A O 16
ATOM 6355 N N . HIS A 1 23 ? -2.759 3.754 9.486 1.00 0.00 23 HIS A N 16
ATOM 6356 C CA . HIS A 1 23 ? -4.044 4.381 9.772 1.00 0.00 23 HIS A CA 16
ATOM 6357 C C . HIS A 1 23 ? -4.652 3.801 11.045 1.00 0.00 23 HIS A C 16
ATOM 6358 O O . HIS A 1 23 ? -5.408 4.473 11.745 1.00 0.00 23 HIS A O 16
ATOM 6373 N N . GLY A 1 24 ? -4.315 2.550 11.340 1.00 0.00 24 GLY A N 16
ATOM 6374 C CA . GLY A 1 24 ? -4.834 1.889 12.532 1.00 0.00 24 GLY A CA 16
ATOM 6375 C C . GLY A 1 24 ? -3.783 1.856 13.636 1.00 0.00 24 GLY A C 16
ATOM 6376 O O . GLY A 1 24 ? -3.869 1.050 14.562 1.00 0.00 24 GLY A O 16
ATOM 6380 N N . HIS A 1 25 ? -2.795 2.739 13.533 1.00 0.00 25 HIS A N 16
ATOM 6381 C CA . HIS A 1 25 ? -1.731 2.798 14.528 1.00 0.00 25 HIS A CA 16
ATOM 6382 C C . HIS A 1 25 ? -2.190 3.575 15.757 1.00 0.00 25 HIS A C 16
ATOM 6383 O O . HIS A 1 25 ? -3.064 4.437 15.662 1.00 0.00 25 HIS A O 16
ATOM 6401 N N . SER A 1 1 ? -0.799 9.765 0.294 1.00 0.00 1 SER A N 17
ATOM 6402 C CA . SER A 1 1 ? 0.641 9.598 0.457 1.00 0.00 1 SER A CA 17
ATOM 6403 C C . SER A 1 1 ? 1.019 8.122 0.399 1.00 0.00 1 SER A C 17
ATOM 6404 O O . SER A 1 1 ? 2.125 7.741 0.779 1.00 0.00 1 SER A O 17
ATOM 6412 N N . CYS A 1 2 ? 0.094 7.297 -0.078 1.00 0.00 2 CYS A N 17
ATOM 6413 C CA . CYS A 1 2 ? 0.346 5.866 -0.179 1.00 0.00 2 CYS A CA 17
ATOM 6414 C C . CYS A 1 2 ? -0.604 5.223 -1.181 1.00 0.00 2 CYS A C 17
ATOM 6415 O O . CYS A 1 2 ? -0.409 5.334 -2.389 1.00 0.00 2 CYS A O 17
ATOM 6422 N N . LYS A 1 3 ? -1.634 4.557 -0.665 1.00 0.00 3 LYS A N 17
ATOM 6423 C CA . LYS A 1 3 ? -2.616 3.897 -1.515 1.00 0.00 3 LYS A CA 17
ATOM 6424 C C . LYS A 1 3 ? -1.948 3.278 -2.742 1.00 0.00 3 LYS A C 17
ATOM 6425 O O . LYS A 1 3 ? -1.424 2.165 -2.676 1.00 0.00 3 LYS A O 17
ATOM 6444 N N . LYS A 1 4 ? -1.972 4.009 -3.856 1.00 0.00 4 LYS A N 17
ATOM 6445 C CA . LYS A 1 4 ? -1.366 3.530 -5.097 1.00 0.00 4 LYS A CA 17
ATOM 6446 C C . LYS A 1 4 ? -0.240 4.464 -5.537 1.00 0.00 4 LYS A C 17
ATOM 6447 O O . LYS A 1 4 ? 0.424 4.220 -6.544 1.00 0.00 4 LYS A O 17
ATOM 6466 N N . GLU A 1 5 ? -0.037 5.536 -4.777 1.00 0.00 5 GLU A N 17
ATOM 6467 C CA . GLU A 1 5 ? 1.008 6.504 -5.098 1.00 0.00 5 GLU A CA 17
ATOM 6468 C C . GLU A 1 5 ? 2.389 5.884 -4.906 1.00 0.00 5 GLU A C 17
ATOM 6469 O O . GLU A 1 5 ? 3.407 6.547 -5.105 1.00 0.00 5 GLU A O 17
ATOM 6481 N N . CYS A 1 6 ? 2.412 4.610 -4.520 1.00 0.00 6 CYS A N 17
ATOM 6482 C CA . CYS A 1 6 ? 3.672 3.904 -4.301 1.00 0.00 6 CYS A CA 17
ATOM 6483 C C . CYS A 1 6 ? 3.763 2.677 -5.202 1.00 0.00 6 CYS A C 17
ATOM 6484 O O . CYS A 1 6 ? 4.489 1.728 -4.903 1.00 0.00 6 CYS A O 17
ATOM 6491 N N . SER A 1 7 ? 3.025 2.703 -6.306 1.00 0.00 7 SER A N 17
ATOM 6492 C CA . SER A 1 7 ? 3.033 1.586 -7.245 1.00 0.00 7 SER A CA 17
ATOM 6493 C C . SER A 1 7 ? 4.420 1.413 -7.857 1.00 0.00 7 SER A C 17
ATOM 6494 O O . SER A 1 7 ? 4.964 2.340 -8.456 1.00 0.00 7 SER A O 17
ATOM 6502 N N . GLY A 1 8 ? 4.986 0.220 -7.700 1.00 0.00 8 GLY A N 17
ATOM 6503 C CA . GLY A 1 8 ? 6.310 -0.063 -8.243 1.00 0.00 8 GLY A CA 17
ATOM 6504 C C . GLY A 1 8 ? 6.213 -0.928 -9.495 1.00 0.00 8 GLY A C 17
ATOM 6505 O O . GLY A 1 8 ? 5.741 -0.475 -10.538 1.00 0.00 8 GLY A O 17
ATOM 6509 N N . SER A 1 9 ? 6.665 -2.175 -9.383 1.00 0.00 9 SER A N 17
ATOM 6510 C CA . SER A 1 9 ? 6.628 -3.103 -10.508 1.00 0.00 9 SER A CA 17
ATOM 6511 C C . SER A 1 9 ? 5.589 -4.194 -10.267 1.00 0.00 9 SER A C 17
ATOM 6512 O O . SER A 1 9 ? 5.853 -5.170 -9.564 1.00 0.00 9 SER A O 17
ATOM 6520 N N . ARG A 1 10 ? 4.410 -4.022 -10.853 1.00 0.00 10 ARG A N 17
ATOM 6521 C CA . ARG A 1 10 ? 3.338 -4.999 -10.696 1.00 0.00 10 ARG A CA 17
ATOM 6522 C C . ARG A 1 10 ? 3.109 -5.311 -9.220 1.00 0.00 10 ARG A C 17
ATOM 6523 O O . ARG A 1 10 ? 2.423 -6.276 -8.881 1.00 0.00 10 ARG A O 17
ATOM 6544 N N . ARG A 1 11 ? 3.689 -4.488 -8.349 1.00 0.00 11 ARG A N 17
ATOM 6545 C CA . ARG A 1 11 ? 3.545 -4.682 -6.908 1.00 0.00 11 ARG A CA 17
ATOM 6546 C C . ARG A 1 11 ? 3.091 -3.391 -6.237 1.00 0.00 11 ARG A C 17
ATOM 6547 O O . ARG A 1 11 ? 3.402 -2.294 -6.703 1.00 0.00 11 ARG A O 17
ATOM 6568 N N . THR A 1 12 ? 2.351 -3.531 -5.140 1.00 0.00 12 THR A N 17
ATOM 6569 C CA . THR A 1 12 ? 1.851 -2.372 -4.409 1.00 0.00 12 THR A CA 17
ATOM 6570 C C . THR A 1 12 ? 1.311 -2.799 -3.052 1.00 0.00 12 THR A C 17
ATOM 6571 O O . THR A 1 12 ? 1.271 -2.002 -2.117 1.00 0.00 12 THR A O 17
ATOM 6582 N N . LYS A 1 13 ? 0.901 -4.058 -2.952 1.00 0.00 13 LYS A N 17
ATOM 6583 C CA . LYS A 1 13 ? 0.365 -4.572 -1.697 1.00 0.00 13 LYS A CA 17
ATOM 6584 C C . LYS A 1 13 ? 1.371 -4.385 -0.571 1.00 0.00 13 LYS A C 17
ATOM 6585 O O . LYS A 1 13 ? 1.016 -4.428 0.607 1.00 0.00 13 LYS A O 17
ATOM 6604 N N . LYS A 1 14 ? 2.630 -4.172 -0.939 1.00 0.00 14 LYS A N 17
ATOM 6605 C CA . LYS A 1 14 ? 3.682 -3.976 0.051 1.00 0.00 14 LYS A CA 17
ATOM 6606 C C . LYS A 1 14 ? 3.471 -2.666 0.801 1.00 0.00 14 LYS A C 17
ATOM 6607 O O . LYS A 1 14 ? 3.121 -2.662 1.981 1.00 0.00 14 LYS A O 17
ATOM 6626 N N . CYS A 1 15 ? 3.684 -1.553 0.107 1.00 0.00 15 CYS A N 17
ATOM 6627 C CA . CYS A 1 15 ? 3.512 -0.242 0.717 1.00 0.00 15 CYS A CA 17
ATOM 6628 C C . CYS A 1 15 ? 2.057 -0.020 1.116 1.00 0.00 15 CYS A C 17
ATOM 6629 O O . CYS A 1 15 ? 1.771 0.518 2.184 1.00 0.00 15 CYS A O 17
ATOM 6636 N N . MET A 1 16 ? 1.142 -0.439 0.250 1.00 0.00 16 MET A N 17
ATOM 6637 C CA . MET A 1 16 ? -0.281 -0.278 0.522 1.00 0.00 16 MET A CA 17
ATOM 6638 C C . MET A 1 16 ? -0.630 -0.827 1.898 1.00 0.00 16 MET A C 17
ATOM 6639 O O . MET A 1 16 ? -1.094 -0.096 2.771 1.00 0.00 16 MET A O 17
ATOM 6653 N N . GLN A 1 17 ? -0.409 -2.122 2.0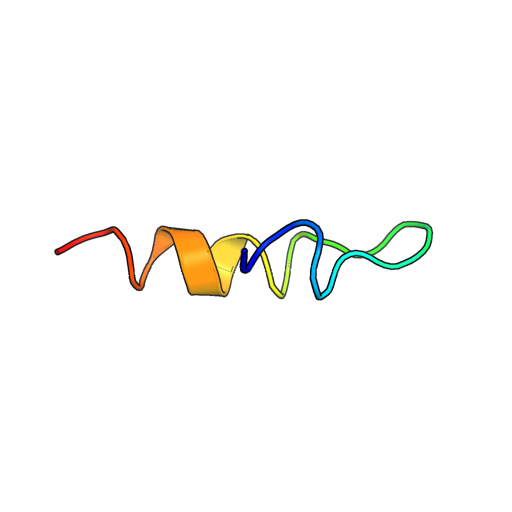86 1.00 0.00 17 GLN A N 17
ATOM 6654 C CA . GLN A 1 17 ? -0.709 -2.759 3.362 1.00 0.00 17 GLN A CA 17
ATOM 6655 C C . GLN A 1 17 ? 0.019 -2.052 4.503 1.00 0.00 17 GLN A C 17
ATOM 6656 O O . GLN A 1 17 ? -0.554 -1.820 5.567 1.00 0.00 17 GLN A O 17
ATOM 6670 N N . LYS A 1 18 ? 1.285 -1.717 4.274 1.00 0.00 18 LYS A N 17
ATOM 6671 C CA . LYS A 1 18 ? 2.084 -1.040 5.291 1.00 0.00 18 LYS A CA 17
ATOM 6672 C C . LYS A 1 18 ? 1.473 0.312 5.650 1.00 0.00 18 LYS A C 17
ATOM 6673 O O . LYS A 1 18 ? 1.411 0.682 6.822 1.00 0.00 18 LYS A O 17
ATOM 6692 N N . CYS A 1 19 ? 1.026 1.044 4.636 1.00 0.00 19 CYS A N 17
ATOM 6693 C CA . CYS A 1 19 ? 0.424 2.352 4.863 1.00 0.00 19 CYS A CA 17
ATOM 6694 C C . CYS A 1 19 ? -0.966 2.196 5.466 1.00 0.00 19 CYS A C 17
ATOM 6695 O O . CYS A 1 19 ? -1.384 2.994 6.304 1.00 0.00 19 CYS A O 17
ATOM 6702 N N . ASN A 1 20 ? -1.674 1.158 5.035 1.00 0.00 20 ASN A N 17
ATOM 6703 C CA . ASN A 1 20 ? -3.017 0.899 5.542 1.00 0.00 20 ASN A CA 17
ATOM 6704 C C . ASN A 1 20 ? -2.974 0.567 7.031 1.00 0.00 20 ASN A C 17
ATOM 6705 O O . ASN A 1 20 ? -3.853 0.972 7.792 1.00 0.00 20 ASN A O 17
ATOM 6716 N N . ARG A 1 21 ? -1.949 -0.175 7.439 1.00 0.00 21 ARG A N 17
ATOM 6717 C CA . ARG A 1 21 ? -1.805 -0.557 8.839 1.00 0.00 21 ARG A CA 17
ATOM 6718 C C . ARG A 1 21 ? -1.420 0.649 9.689 1.00 0.00 21 ARG A C 17
ATOM 6719 O O . ARG A 1 21 ? -2.008 0.891 10.743 1.00 0.00 21 ARG A O 17
ATOM 6740 N N . GLU A 1 22 ? -0.427 1.401 9.226 1.00 0.00 22 GLU A N 17
ATOM 6741 C CA . GLU A 1 22 ? 0.031 2.578 9.957 1.00 0.00 22 GLU A CA 17
ATOM 6742 C C . GLU A 1 22 ? -1.104 3.584 10.118 1.00 0.00 22 GLU A C 17
ATOM 6743 O O . GLU A 1 22 ? -1.016 4.511 10.923 1.00 0.00 22 GLU A O 17
ATOM 6755 N N . HIS A 1 23 ? -2.169 3.395 9.346 1.00 0.00 23 HIS A N 17
ATOM 6756 C CA . HIS A 1 23 ? -3.316 4.294 9.413 1.00 0.00 23 HIS A CA 17
ATOM 6757 C C . HIS A 1 23 ? -4.293 3.836 10.492 1.00 0.00 23 HIS A C 17
ATOM 6758 O O . HIS A 1 23 ? -5.430 4.304 10.554 1.00 0.00 23 HIS A O 17
ATOM 6773 N N . GLY A 1 24 ? -3.840 2.917 11.340 1.00 0.00 24 GLY A N 17
ATOM 6774 C CA . GLY A 1 24 ? -4.682 2.402 12.414 1.00 0.00 24 GLY A CA 17
ATOM 6775 C C . GLY A 1 24 ? -4.606 3.302 13.642 1.00 0.00 24 GLY A C 17
ATOM 6776 O O . GLY A 1 24 ? -4.893 2.872 14.759 1.00 0.00 24 GLY A O 17
ATOM 6780 N N . HIS A 1 25 ? -4.216 4.553 13.426 1.00 0.00 25 HIS A N 17
ATOM 6781 C CA . HIS A 1 25 ? -4.103 5.510 14.521 1.00 0.00 25 HIS A CA 17
ATOM 6782 C C . HIS A 1 25 ? -5.476 6.062 14.894 1.00 0.00 25 HIS A C 17
ATOM 6783 O O . HIS A 1 25 ? -5.691 6.489 16.028 1.00 0.00 25 HIS A O 17
ATOM 6801 N N . SER A 1 1 ? -0.147 9.125 -1.192 1.00 0.00 1 SER A N 18
ATOM 6802 C CA . SER A 1 1 ? 0.933 8.914 -0.235 1.00 0.00 1 SER A CA 18
ATOM 6803 C C . SER A 1 1 ? 1.422 7.471 -0.288 1.00 0.00 1 SER A C 18
ATOM 6804 O O . SER A 1 1 ? 2.616 7.204 -0.158 1.00 0.00 1 SER A O 18
ATOM 6812 N N . CYS A 1 2 ? 0.490 6.542 -0.480 1.00 0.00 2 CYS A N 18
ATOM 6813 C CA . CYS A 1 2 ? 0.837 5.127 -0.547 1.00 0.00 2 CYS A CA 18
ATOM 6814 C C . CYS A 1 2 ? -0.266 4.336 -1.242 1.00 0.00 2 CYS A C 18
ATOM 6815 O O . CYS A 1 2 ? -0.004 3.571 -2.170 1.00 0.00 2 CYS A O 18
ATOM 6822 N N . LYS A 1 3 ? -1.500 4.527 -0.785 1.00 0.00 3 LYS A N 18
ATOM 6823 C CA . LYS A 1 3 ? -2.638 3.826 -1.371 1.00 0.00 3 LYS A CA 18
ATOM 6824 C C . LYS A 1 3 ? -2.634 3.974 -2.889 1.00 0.00 3 LYS A C 18
ATOM 6825 O O . LYS A 1 3 ? -3.360 3.272 -3.593 1.00 0.00 3 LYS A O 18
ATOM 6844 N N . LYS A 1 4 ? -1.811 4.893 -3.386 1.00 0.00 4 LYS A N 18
ATOM 6845 C CA . LYS A 1 4 ? -1.721 5.126 -4.823 1.00 0.00 4 LYS A CA 18
ATOM 6846 C C . LYS A 1 4 ? -0.270 5.336 -5.242 1.00 0.00 4 LYS A C 18
ATOM 6847 O O . LYS A 1 4 ? 0.048 5.339 -6.432 1.00 0.00 4 LYS A O 18
ATOM 6866 N N . GLU A 1 5 ? 0.605 5.510 -4.256 1.00 0.00 5 GLU A N 18
ATOM 6867 C CA . GLU A 1 5 ? 2.023 5.720 -4.532 1.00 0.00 5 GLU A CA 18
ATOM 6868 C C . GLU A 1 5 ? 2.823 4.465 -4.201 1.00 0.00 5 GLU A C 18
ATOM 6869 O O . GLU A 1 5 ? 2.256 3.396 -3.977 1.00 0.00 5 GLU A O 18
ATOM 6881 N N . CYS A 1 6 ? 4.145 4.603 -4.176 1.00 0.00 6 CYS A N 18
ATOM 6882 C CA . CYS A 1 6 ? 5.017 3.474 -3.876 1.00 0.00 6 CYS A CA 18
ATOM 6883 C C . CYS A 1 6 ? 4.774 2.333 -4.860 1.00 0.00 6 CYS A C 18
ATOM 6884 O O . CYS A 1 6 ? 5.360 1.258 -4.735 1.00 0.00 6 CYS A O 18
ATOM 6891 N N . SER A 1 7 ? 3.910 2.578 -5.840 1.00 0.00 7 SER A N 18
ATOM 6892 C CA . SER A 1 7 ? 3.599 1.566 -6.842 1.00 0.00 7 SER A CA 18
ATOM 6893 C C . SER A 1 7 ? 4.834 1.247 -7.680 1.00 0.00 7 SER A C 18
ATOM 6894 O O . SER A 1 7 ? 5.344 2.106 -8.398 1.00 0.00 7 SER A O 18
ATOM 6902 N N . GLY A 1 8 ? 5.309 0.009 -7.581 1.00 0.00 8 GLY A N 18
ATOM 6903 C CA . GLY A 1 8 ? 6.485 -0.408 -8.333 1.00 0.00 8 GLY A CA 18
ATOM 6904 C C . GLY A 1 8 ? 6.095 -1.294 -9.510 1.00 0.00 8 GLY A C 18
ATOM 6905 O O . GLY A 1 8 ? 5.301 -0.896 -10.364 1.00 0.00 8 GLY A O 18
ATOM 6909 N N . SER A 1 9 ? 6.657 -2.495 -9.549 1.00 0.00 9 SER A N 18
ATOM 6910 C CA . SER A 1 9 ? 6.363 -3.432 -10.627 1.00 0.00 9 SER A CA 18
ATOM 6911 C C . SER A 1 9 ? 4.911 -3.889 -10.558 1.00 0.00 9 SER A C 18
ATOM 6912 O O . SER A 1 9 ? 4.625 -5.037 -10.218 1.00 0.00 9 SER A O 18
ATOM 6920 N N . ARG A 1 10 ? 3.996 -2.982 -10.884 1.00 0.00 10 ARG A N 18
ATOM 6921 C CA . ARG A 1 10 ? 2.573 -3.302 -10.857 1.00 0.00 10 ARG A CA 18
ATOM 6922 C C . ARG A 1 10 ? 2.170 -3.843 -9.489 1.00 0.00 10 ARG A C 18
ATOM 6923 O O . ARG A 1 10 ? 1.040 -4.291 -9.297 1.00 0.00 10 ARG A O 18
ATOM 6944 N N . ARG A 1 11 ? 3.102 -3.795 -8.542 1.00 0.00 11 ARG A N 18
ATOM 6945 C CA . ARG A 1 11 ? 2.832 -4.282 -7.193 1.00 0.00 11 ARG A CA 18
ATOM 6946 C C . ARG A 1 11 ? 2.586 -3.113 -6.244 1.00 0.00 11 ARG A C 18
ATOM 6947 O O . ARG A 1 11 ? 3.109 -2.016 -6.443 1.00 0.00 11 ARG A O 18
ATOM 6968 N N . THR A 1 12 ? 1.787 -3.357 -5.211 1.00 0.00 12 THR A N 18
ATOM 6969 C CA . THR A 1 12 ? 1.477 -2.320 -4.234 1.00 0.00 12 THR A CA 18
ATOM 6970 C C . THR A 1 12 ? 1.163 -2.939 -2.878 1.00 0.00 12 THR A C 18
ATOM 6971 O O . THR A 1 12 ? 1.402 -2.327 -1.836 1.00 0.00 12 THR A O 18
ATOM 6982 N N . LYS A 1 13 ? 0.628 -4.155 -2.897 1.00 0.00 13 LYS A N 18
ATOM 6983 C CA . LYS A 1 13 ? 0.287 -4.848 -1.660 1.00 0.00 13 LYS A CA 18
ATOM 6984 C C . LYS A 1 13 ? 1.388 -4.655 -0.622 1.00 0.00 13 LYS A C 18
ATOM 6985 O O . LYS A 1 13 ? 1.145 -4.757 0.579 1.00 0.00 13 LYS A O 18
ATOM 7004 N N . LYS A 1 14 ? 2.598 -4.377 -1.095 1.00 0.00 14 LYS A N 18
ATOM 7005 C CA . LYS A 1 14 ? 3.727 -4.172 -0.195 1.00 0.00 14 LYS A CA 18
ATOM 7006 C C . LYS A 1 14 ? 3.533 -2.899 0.619 1.00 0.00 14 LYS A C 18
ATOM 7007 O O . LYS A 1 14 ? 3.377 -2.943 1.839 1.00 0.00 14 LYS A O 18
ATOM 7026 N N . CYS A 1 15 ? 3.542 -1.764 -0.069 1.00 0.00 15 CYS A N 18
ATOM 7027 C CA . CYS A 1 15 ? 3.366 -0.479 0.593 1.00 0.00 15 CYS A CA 18
ATOM 7028 C C . CYS A 1 15 ? 1.933 -0.328 1.094 1.00 0.00 15 CYS A C 18
ATOM 7029 O O . CYS A 1 15 ? 1.703 0.110 2.221 1.00 0.00 15 CYS A O 18
ATOM 7036 N N . MET A 1 16 ? 0.975 -0.697 0.250 1.00 0.00 16 MET A N 18
ATOM 7037 C CA . MET A 1 16 ? -0.432 -0.598 0.617 1.00 0.00 16 MET A CA 18
ATOM 7038 C C . MET A 1 16 ? -0.668 -1.202 1.994 1.00 0.00 16 MET A C 18
ATOM 7039 O O . MET A 1 16 ? -1.245 -0.562 2.871 1.00 0.00 16 MET A O 18
ATOM 7053 N N . GLN A 1 17 ? -0.222 -2.437 2.178 1.00 0.00 17 GLN A N 18
ATOM 7054 C CA . GLN A 1 17 ? -0.395 -3.115 3.455 1.00 0.00 17 GLN A CA 18
ATOM 7055 C C . GLN A 1 17 ? 0.344 -2.369 4.560 1.00 0.00 17 GLN A C 18
ATOM 7056 O O . GLN A 1 17 ? -0.215 -2.111 5.625 1.00 0.00 17 GLN A O 18
ATOM 7070 N N . LYS A 1 18 ? 1.600 -2.024 4.297 1.00 0.00 18 LYS A N 18
ATOM 7071 C CA . LYS A 1 18 ? 2.406 -1.305 5.278 1.00 0.00 18 LYS A CA 18
ATOM 7072 C C . LYS A 1 18 ? 1.787 0.054 5.587 1.00 0.00 18 LYS A C 18
ATOM 7073 O O . LYS A 1 18 ? 2.049 0.640 6.638 1.00 0.00 18 LYS A O 18
ATOM 7092 N N . CYS A 1 19 ? 0.966 0.549 4.668 1.00 0.00 19 CYS A N 18
ATOM 7093 C CA . CYS A 1 19 ? 0.316 1.840 4.858 1.00 0.00 19 CYS A CA 18
ATOM 7094 C C . CYS A 1 19 ? -1.032 1.660 5.544 1.00 0.00 19 CYS A C 18
ATOM 7095 O O . CYS A 1 19 ? -1.375 2.399 6.466 1.00 0.00 19 CYS A O 18
ATOM 7102 N N . ASN A 1 20 ? -1.792 0.670 5.092 1.00 0.00 20 ASN A N 18
ATOM 7103 C CA . ASN A 1 20 ? -3.100 0.398 5.671 1.00 0.00 20 ASN A CA 18
ATOM 7104 C C . ASN A 1 20 ? -2.971 0.077 7.157 1.00 0.00 20 ASN A C 18
ATOM 7105 O O . ASN A 1 20 ? -3.900 0.300 7.933 1.00 0.00 20 ASN A O 18
ATOM 7116 N N . ARG A 1 21 ? -1.811 -0.446 7.546 1.00 0.00 21 ARG A N 18
ATOM 7117 C CA . ARG A 1 21 ? -1.573 -0.792 8.942 1.00 0.00 21 ARG A CA 18
ATOM 7118 C C . ARG A 1 21 ? -1.568 0.460 9.813 1.00 0.00 21 ARG A C 18
ATOM 7119 O O . ARG A 1 21 ? -1.804 0.389 11.019 1.00 0.00 21 ARG A O 18
ATOM 7140 N N . GLU A 1 22 ? -1.298 1.607 9.196 1.00 0.00 22 GLU A N 18
ATOM 7141 C CA . GLU A 1 22 ? -1.266 2.868 9.927 1.00 0.00 22 GLU A CA 18
ATOM 7142 C C . GLU A 1 22 ? -2.670 3.451 10.045 1.00 0.00 22 GLU A C 18
ATOM 7143 O O . GLU A 1 22 ? -2.839 4.645 10.295 1.00 0.00 22 GLU A O 18
ATOM 7155 N N . HIS A 1 23 ? -3.673 2.600 9.861 1.00 0.00 23 HIS A N 18
ATOM 7156 C CA . HIS A 1 23 ? -5.061 3.040 9.947 1.00 0.00 23 HIS A CA 18
ATOM 7157 C C . HIS A 1 23 ? -5.339 3.669 11.308 1.00 0.00 23 HIS A C 18
ATOM 7158 O O . HIS A 1 23 ? -6.388 4.277 11.520 1.00 0.00 23 HIS A O 18
ATOM 7173 N N . GLY A 1 24 ? -4.392 3.518 12.228 1.00 0.00 24 GLY A N 18
ATOM 7174 C CA . GLY A 1 24 ? -4.548 4.076 13.567 1.00 0.00 24 GLY A CA 18
ATOM 7175 C C . GLY A 1 24 ? -3.854 5.428 13.681 1.00 0.00 24 GLY A C 18
ATOM 7176 O O . GLY A 1 24 ? -3.558 5.894 14.781 1.00 0.00 24 GLY A O 18
ATOM 7180 N N . HIS A 1 25 ? -3.595 6.053 12.536 1.00 0.00 25 HIS A N 18
ATOM 7181 C CA . HIS A 1 25 ? -2.934 7.354 12.521 1.00 0.00 25 HIS A CA 18
ATOM 7182 C C . HIS A 1 25 ? -3.705 8.356 13.374 1.00 0.00 25 HIS A C 18
ATOM 7183 O O . HIS A 1 25 ? -3.185 9.419 13.712 1.00 0.00 25 HIS A O 18
ATOM 7201 N N . SER A 1 1 ? -0.618 9.914 -1.568 1.00 0.00 1 SER A N 19
ATOM 7202 C CA . SER A 1 1 ? 0.764 10.039 -1.121 1.00 0.00 1 SER A CA 19
ATOM 7203 C C . SER A 1 1 ? 1.427 8.667 -1.039 1.00 0.00 1 SER A C 19
ATOM 7204 O O . SER A 1 1 ? 2.640 8.541 -1.208 1.00 0.00 1 SER A O 19
ATOM 7212 N N . CYS A 1 2 ? 0.623 7.641 -0.779 1.00 0.00 2 CYS A N 19
ATOM 7213 C CA . CYS A 1 2 ? 1.144 6.283 -0.678 1.00 0.00 2 CYS A CA 19
ATOM 7214 C C . CYS A 1 2 ? 0.156 5.284 -1.274 1.00 0.00 2 CYS A C 19
ATOM 7215 O O . CYS A 1 2 ? 0.554 4.303 -1.902 1.00 0.00 2 CYS A O 19
ATOM 7222 N N . LYS A 1 3 ? -1.132 5.541 -1.072 1.00 0.00 3 LYS A N 19
ATOM 7223 C CA . LYS A 1 3 ? -2.168 4.656 -1.595 1.00 0.00 3 LYS A CA 19
ATOM 7224 C C . LYS A 1 3 ? -2.246 4.758 -3.115 1.00 0.00 3 LYS A C 19
ATOM 7225 O O . LYS A 1 3 ? -2.403 5.846 -3.667 1.00 0.00 3 LYS A O 19
ATOM 7244 N N . LYS A 1 4 ? -2.134 3.616 -3.785 1.00 0.00 4 LYS A N 19
ATOM 7245 C CA . LYS A 1 4 ? -2.195 3.588 -5.242 1.00 0.00 4 LYS A CA 19
ATOM 7246 C C . LYS A 1 4 ? -1.224 4.601 -5.840 1.00 0.00 4 LYS A C 19
ATOM 7247 O O . LYS A 1 4 ? -1.329 4.949 -7.016 1.00 0.00 4 LYS A O 19
ATOM 7266 N N . GLU A 1 5 ? -0.285 5.069 -5.022 1.00 0.00 5 GLU A N 19
ATOM 7267 C CA . GLU A 1 5 ? 0.702 6.046 -5.475 1.00 0.00 5 GLU A CA 19
ATOM 7268 C C . GLU A 1 5 ? 2.119 5.528 -5.248 1.00 0.00 5 GLU A C 19
ATOM 7269 O O . GLU A 1 5 ? 3.093 6.187 -5.613 1.00 0.00 5 GLU A O 19
ATOM 7281 N N . CYS A 1 6 ? 2.224 4.345 -4.646 1.00 0.00 6 CYS A N 19
ATOM 7282 C CA . CYS A 1 6 ? 3.526 3.744 -4.374 1.00 0.00 6 CYS A CA 19
ATOM 7283 C C . CYS A 1 6 ? 3.730 2.493 -5.224 1.00 0.00 6 CYS A C 19
ATOM 7284 O O . CYS A 1 6 ? 4.850 2.001 -5.363 1.00 0.00 6 CYS A O 19
ATOM 7291 N N . SER A 1 7 ? 2.642 1.984 -5.791 1.00 0.00 7 SER A N 19
ATOM 7292 C CA . SER A 1 7 ? 2.716 0.790 -6.626 1.00 0.00 7 SER A CA 19
ATOM 7293 C C . SER A 1 7 ? 3.922 0.861 -7.557 1.00 0.00 7 SER A C 19
ATOM 7294 O O . SER A 1 7 ? 4.174 1.889 -8.188 1.00 0.00 7 SER A O 19
ATOM 7302 N N . GLY A 1 8 ? 4.665 -0.239 -7.639 1.00 0.00 8 GLY A N 19
ATOM 7303 C CA . GLY A 1 8 ? 5.843 -0.290 -8.497 1.00 0.00 8 GLY A CA 19
ATOM 7304 C C . GLY A 1 8 ? 5.472 -0.744 -9.904 1.00 0.00 8 GLY A C 19
ATOM 7305 O O . GLY A 1 8 ? 4.935 0.033 -10.693 1.00 0.00 8 GLY A O 19
ATOM 7309 N N . SER A 1 9 ? 5.765 -2.007 -10.208 1.00 0.00 9 SER A N 19
ATOM 7310 C CA . SER A 1 9 ? 5.462 -2.565 -11.524 1.00 0.00 9 SER A CA 19
ATOM 7311 C C . SER A 1 9 ? 4.449 -3.698 -11.407 1.00 0.00 9 SER A C 19
ATOM 7312 O O . SER A 1 9 ? 3.920 -4.175 -12.410 1.00 0.00 9 SER A O 19
ATOM 7320 N N . ARG A 1 10 ? 4.182 -4.122 -10.177 1.00 0.00 10 ARG A N 19
ATOM 7321 C CA . ARG A 1 10 ? 3.229 -5.199 -9.944 1.00 0.00 10 ARG A CA 19
ATOM 7322 C C . ARG A 1 10 ? 3.023 -5.421 -8.449 1.00 0.00 10 ARG A C 19
ATOM 7323 O O . ARG A 1 10 ? 2.189 -6.230 -8.042 1.00 0.00 10 ARG A O 19
ATOM 7344 N N . ARG A 1 11 ? 3.790 -4.698 -7.638 1.00 0.00 11 ARG A N 19
ATOM 7345 C CA . ARG A 1 11 ? 3.687 -4.822 -6.188 1.00 0.00 11 ARG A CA 19
ATOM 7346 C C . ARG A 1 11 ? 3.008 -3.592 -5.595 1.00 0.00 11 ARG A C 19
ATOM 7347 O O . ARG A 1 11 ? 3.196 -2.474 -6.074 1.00 0.00 11 ARG A O 19
ATOM 7368 N N . THR A 1 12 ? 2.217 -3.807 -4.548 1.00 0.00 12 THR A N 19
ATOM 7369 C CA . THR A 1 12 ? 1.512 -2.710 -3.896 1.00 0.00 12 THR A CA 19
ATOM 7370 C C . THR A 1 12 ? 1.542 -2.878 -2.380 1.00 0.00 12 THR A C 19
ATOM 7371 O O . THR A 1 12 ? 1.464 -1.900 -1.635 1.00 0.00 12 THR A O 19
ATOM 7382 N N . LYS A 1 13 ? 1.655 -4.121 -1.929 1.00 0.00 13 LYS A N 19
ATOM 7383 C CA . LYS A 1 13 ? 1.690 -4.403 -0.499 1.00 0.00 13 LYS A CA 19
ATOM 7384 C C . LYS A 1 13 ? 3.019 -3.965 0.105 1.00 0.00 13 LYS A C 19
ATOM 7385 O O . LYS A 1 13 ? 3.293 -4.215 1.280 1.00 0.00 13 LYS A O 19
ATOM 7404 N N . LYS A 1 14 ? 3.840 -3.311 -0.705 1.00 0.00 14 LYS A N 19
ATOM 7405 C CA . LYS A 1 14 ? 5.139 -2.836 -0.240 1.00 0.00 14 LYS A CA 19
ATOM 7406 C C . LYS A 1 14 ? 4.973 -1.606 0.645 1.00 0.00 14 LYS A C 19
ATOM 7407 O O . LYS A 1 14 ? 5.527 -1.539 1.743 1.00 0.00 14 LYS A O 19
ATOM 7426 N N . CYS A 1 15 ? 4.203 -0.633 0.160 1.00 0.00 15 CYS A N 19
ATOM 7427 C CA . CYS A 1 15 ? 3.966 0.596 0.913 1.00 0.00 15 CYS A CA 19
ATOM 7428 C C . CYS A 1 15 ? 2.546 0.617 1.473 1.00 0.00 15 CYS A C 19
ATOM 7429 O O . CYS A 1 15 ? 2.291 1.193 2.529 1.00 0.00 15 CYS A O 19
ATOM 7436 N N . MET A 1 16 ? 1.622 -0.015 0.757 1.00 0.00 16 MET A N 19
ATOM 7437 C CA . MET A 1 16 ? 0.232 -0.059 1.195 1.00 0.00 16 MET A CA 19
ATOM 7438 C C . MET A 1 16 ? 0.119 -0.723 2.565 1.00 0.00 16 MET A C 19
ATOM 7439 O O . MET A 1 16 ? -0.663 -0.293 3.410 1.00 0.00 16 MET A O 19
ATOM 7453 N N . GLN A 1 17 ? 0.904 -1.771 2.776 1.00 0.00 17 GLN A N 19
ATOM 7454 C CA . GLN A 1 17 ? 0.878 -2.486 4.048 1.00 0.00 17 GLN A CA 19
ATOM 7455 C C . GLN A 1 17 ? 1.152 -1.535 5.209 1.00 0.00 17 GLN A C 19
ATOM 7456 O O . GLN A 1 17 ? 0.436 -1.538 6.212 1.00 0.00 17 GLN A O 19
ATOM 7470 N N . LYS A 1 18 ? 2.191 -0.725 5.061 1.00 0.00 18 LYS A N 19
ATOM 7471 C CA . LYS A 1 18 ? 2.563 0.230 6.099 1.00 0.00 18 LYS A CA 19
ATOM 7472 C C . LYS A 1 18 ? 1.478 1.284 6.265 1.00 0.00 18 LYS A C 19
ATOM 7473 O O . LYS A 1 18 ? 1.203 1.734 7.378 1.00 0.00 18 LYS A O 19
ATOM 7492 N N . CYS A 1 19 ? 0.863 1.671 5.156 1.00 0.00 19 CYS A N 19
ATOM 7493 C CA . CYS A 1 19 ? -0.194 2.670 5.193 1.00 0.00 19 CYS A CA 19
ATOM 7494 C C . CYS A 1 19 ? -1.458 2.074 5.797 1.00 0.00 19 CYS A C 19
ATOM 7495 O O . CYS A 1 19 ? -2.198 2.754 6.510 1.00 0.00 19 CYS A O 19
ATOM 7502 N N . ASN A 1 20 ? -1.700 0.800 5.508 1.00 0.00 20 ASN A N 19
ATOM 7503 C CA . ASN A 1 20 ? -2.880 0.121 6.029 1.00 0.00 20 ASN A CA 19
ATOM 7504 C C . ASN A 1 20 ? -2.855 0.104 7.554 1.00 0.00 20 ASN A C 19
ATOM 7505 O O . ASN A 1 20 ? -3.865 0.377 8.203 1.00 0.00 20 ASN A O 19
ATOM 7516 N N . ARG A 1 21 ? -1.697 -0.221 8.120 1.00 0.00 21 ARG A N 19
ATOM 7517 C CA . ARG A 1 21 ? -1.559 -0.270 9.568 1.00 0.00 21 ARG A CA 19
ATOM 7518 C C . ARG A 1 21 ? -1.625 1.135 10.157 1.00 0.00 21 ARG A C 19
ATOM 7519 O O . ARG A 1 21 ? -2.307 1.370 11.154 1.00 0.00 21 ARG A O 19
ATOM 7540 N N . GLU A 1 22 ? -0.907 2.066 9.533 1.00 0.00 22 GLU A N 19
ATOM 7541 C CA . GLU A 1 22 ? -0.888 3.444 10.005 1.00 0.00 22 GLU A CA 19
ATOM 7542 C C . GLU A 1 22 ? -2.283 4.051 9.931 1.00 0.00 22 GLU A C 19
ATOM 7543 O O . GLU A 1 22 ? -2.750 4.680 10.881 1.00 0.00 22 GLU A O 19
ATOM 7555 N N . HIS A 1 23 ? -2.944 3.855 8.796 1.00 0.00 23 HIS A N 19
ATOM 7556 C CA . HIS A 1 23 ? -4.288 4.387 8.604 1.00 0.00 23 HIS A CA 19
ATOM 7557 C C . HIS A 1 23 ? -5.334 3.380 9.071 1.00 0.00 23 HIS A C 19
ATOM 7558 O O . HIS A 1 23 ? -6.508 3.480 8.712 1.00 0.00 2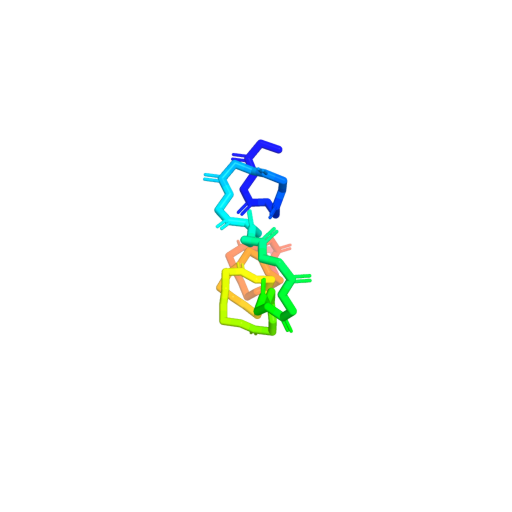3 HIS A O 19
ATOM 7573 N N . GLY A 1 24 ? -4.901 2.411 9.872 1.00 0.00 24 GLY A N 19
ATOM 7574 C CA . GLY A 1 24 ? -5.805 1.387 10.385 1.00 0.00 24 GLY A CA 19
ATOM 7575 C C . GLY A 1 24 ? -5.619 1.198 11.886 1.00 0.00 24 GLY A C 19
ATOM 7576 O O . GLY A 1 24 ? -6.241 0.327 12.494 1.00 0.00 24 GLY A O 19
ATOM 7580 N N . HIS A 1 25 ? -4.759 2.021 12.478 1.00 0.00 25 HIS A N 19
ATOM 7581 C CA . HIS A 1 25 ? -4.501 1.935 13.911 1.00 0.00 25 HIS A CA 19
ATOM 7582 C C . HIS A 1 25 ? -5.803 2.040 14.697 1.00 0.00 25 HIS A C 19
ATOM 7583 O O . HIS A 1 25 ? -6.664 2.860 14.376 1.00 0.00 25 HIS A O 19
ATOM 7601 N N . SER A 1 1 ? -0.012 9.971 0.524 1.00 0.00 1 SER A N 20
ATOM 7602 C CA . SER A 1 1 ? 0.973 8.976 0.115 1.00 0.00 1 SER A CA 20
ATOM 7603 C C . SER A 1 1 ? 0.611 7.604 0.677 1.00 0.00 1 SER A C 20
ATOM 7604 O O . SER A 1 1 ? 1.219 7.138 1.640 1.00 0.00 1 SER A O 20
ATOM 7612 N N . CYS A 1 2 ? -0.384 6.963 0.069 1.00 0.00 2 CYS A N 20
ATOM 7613 C CA . CYS A 1 2 ? -0.817 5.644 0.519 1.00 0.00 2 CYS A CA 20
ATOM 7614 C C . CYS A 1 2 ? -1.492 4.885 -0.617 1.00 0.00 2 CYS A C 20
ATOM 7615 O O . CYS A 1 2 ? -1.617 3.660 -0.572 1.00 0.00 2 CYS A O 20
ATOM 7622 N N . LYS A 1 3 ? -1.919 5.617 -1.642 1.00 0.00 3 LYS A N 20
ATOM 7623 C CA . LYS A 1 3 ? -2.574 5.001 -2.789 1.00 0.00 3 LYS A CA 20
ATOM 7624 C C . LYS A 1 3 ? -1.562 4.729 -3.898 1.00 0.00 3 LYS A C 20
ATOM 7625 O O . LYS A 1 3 ? -1.205 3.579 -4.159 1.00 0.00 3 LYS A O 20
ATOM 7644 N N . LYS A 1 4 ? -1.102 5.795 -4.549 1.00 0.00 4 LYS A N 20
ATOM 7645 C CA . LYS A 1 4 ? -0.131 5.658 -5.627 1.00 0.00 4 LYS A CA 20
ATOM 7646 C C . LYS A 1 4 ? 1.278 5.929 -5.113 1.00 0.00 4 LYS A C 20
ATOM 7647 O O . LYS A 1 4 ? 2.014 6.739 -5.677 1.00 0.00 4 LYS A O 20
ATOM 7666 N N . GLU A 1 5 ? 1.646 5.241 -4.039 1.00 0.00 5 GLU A N 20
ATOM 7667 C CA . GLU A 1 5 ? 2.968 5.408 -3.448 1.00 0.00 5 GLU A CA 20
ATOM 7668 C C . GLU A 1 5 ? 3.963 4.426 -4.072 1.00 0.00 5 GLU A C 20
ATOM 7669 O O . GLU A 1 5 ? 4.484 4.672 -5.161 1.00 0.00 5 GLU A O 20
ATOM 7681 N N . CYS A 1 6 ? 4.226 3.320 -3.384 1.00 0.00 6 CYS A N 20
ATOM 7682 C CA . CYS A 1 6 ? 5.159 2.320 -3.885 1.00 0.00 6 CYS A CA 20
ATOM 7683 C C . CYS A 1 6 ? 4.593 1.625 -5.119 1.00 0.00 6 CYS A C 20
ATOM 7684 O O . CYS A 1 6 ? 5.168 0.658 -5.617 1.00 0.00 6 CYS A O 20
ATOM 7691 N N . SER A 1 7 ? 3.462 2.123 -5.606 1.00 0.00 7 SER A N 20
ATOM 7692 C CA . SER A 1 7 ? 2.826 1.540 -6.783 1.00 0.00 7 SER A CA 20
ATOM 7693 C C . SER A 1 7 ? 3.847 1.341 -7.898 1.00 0.00 7 SER A C 20
ATOM 7694 O O . SER A 1 7 ? 4.287 2.302 -8.529 1.00 0.00 7 SER A O 20
ATOM 7702 N N . GLY A 1 8 ? 4.220 0.088 -8.134 1.00 0.00 8 GLY A N 20
ATOM 7703 C CA . GLY A 1 8 ? 5.193 -0.222 -9.175 1.00 0.00 8 GLY A CA 20
ATOM 7704 C C . GLY A 1 8 ? 4.498 -0.613 -10.474 1.00 0.00 8 GLY A C 20
ATOM 7705 O O . GLY A 1 8 ? 3.800 0.199 -11.082 1.00 0.00 8 GLY A O 20
ATOM 7709 N N . SER A 1 9 ? 4.697 -1.861 -10.891 1.00 0.00 9 SER A N 20
ATOM 7710 C CA . SER A 1 9 ? 4.088 -2.358 -12.120 1.00 0.00 9 SER A CA 20
ATOM 7711 C C . SER A 1 9 ? 3.168 -3.538 -11.823 1.00 0.00 9 SER A C 20
ATOM 7712 O O . SER A 1 9 ? 2.287 -3.865 -12.619 1.00 0.00 9 SER A O 20
ATOM 7720 N N . ARG A 1 10 ? 3.380 -4.175 -10.676 1.00 0.00 10 ARG A N 20
ATOM 7721 C CA . ARG A 1 10 ? 2.563 -5.319 -10.285 1.00 0.00 10 ARG A CA 20
ATOM 7722 C C . ARG A 1 10 ? 2.574 -5.496 -8.770 1.00 0.00 10 ARG A C 20
ATOM 7723 O O . ARG A 1 10 ? 1.852 -6.334 -8.230 1.00 0.00 10 ARG A O 20
ATOM 7744 N N . ARG A 1 11 ? 3.398 -4.700 -8.092 1.00 0.00 11 ARG A N 20
ATOM 7745 C CA . ARG A 1 11 ? 3.498 -4.771 -6.637 1.00 0.00 11 ARG A CA 20
ATOM 7746 C C . ARG A 1 11 ? 2.944 -3.503 -5.997 1.00 0.00 11 ARG A C 20
ATOM 7747 O O . ARG A 1 11 ? 2.895 -2.447 -6.629 1.00 0.00 11 ARG A O 20
ATOM 7768 N N . THR A 1 12 ? 2.528 -3.614 -4.739 1.00 0.00 12 THR A N 20
ATOM 7769 C CA . THR A 1 12 ? 1.979 -2.469 -4.023 1.00 0.00 12 THR A CA 20
ATOM 7770 C C . THR A 1 12 ? 1.913 -2.753 -2.525 1.00 0.00 12 THR A C 20
ATOM 7771 O O . THR A 1 12 ? 1.968 -1.835 -1.707 1.00 0.00 12 THR A O 20
ATOM 7782 N N . LYS A 1 13 ? 1.794 -4.030 -2.177 1.00 0.00 13 LYS A N 20
ATOM 7783 C CA . LYS A 1 13 ? 1.720 -4.427 -0.776 1.00 0.00 13 LYS A CA 20
ATOM 7784 C C . LYS A 1 13 ? 3.068 -4.224 -0.092 1.00 0.00 13 LYS A C 20
ATOM 7785 O O . LYS A 1 13 ? 3.243 -4.570 1.076 1.00 0.00 13 LYS A O 20
ATOM 7804 N N . LYS A 1 14 ? 4.017 -3.663 -0.831 1.00 0.00 14 LYS A N 20
ATOM 7805 C CA . LYS A 1 14 ? 5.349 -3.418 -0.290 1.00 0.00 14 LYS A CA 20
ATOM 7806 C C . LYS A 1 14 ? 5.302 -2.355 0.803 1.00 0.00 14 LYS A C 20
ATOM 7807 O O . LYS A 1 14 ? 5.891 -2.525 1.870 1.00 0.00 14 LYS A O 20
ATOM 7826 N N . CYS A 1 15 ? 4.597 -1.261 0.526 1.00 0.00 15 CYS A N 20
ATOM 7827 C CA . CYS A 1 15 ? 4.476 -0.170 1.490 1.00 0.00 15 CYS A CA 20
ATOM 7828 C C . CYS A 1 15 ? 3.010 0.100 1.816 1.00 0.00 15 CYS A C 20
ATOM 7829 O O . CYS A 1 15 ? 2.692 0.690 2.849 1.00 0.00 15 CYS A O 20
ATOM 7836 N N . MET A 1 16 ? 2.122 -0.336 0.929 1.00 0.00 16 MET A N 20
ATOM 7837 C CA . MET A 1 16 ? 0.691 -0.134 1.136 1.00 0.00 16 MET A CA 20
ATOM 7838 C C . MET A 1 16 ? 0.216 -0.903 2.365 1.00 0.00 16 MET A C 20
ATOM 7839 O O . MET A 1 16 ? -0.639 -0.429 3.113 1.00 0.00 16 MET A O 20
ATOM 7853 N N . GLN A 1 17 ? 0.775 -2.091 2.570 1.00 0.00 17 GLN A N 20
ATOM 7854 C CA . GLN A 1 17 ? 0.398 -2.917 3.713 1.00 0.00 17 GLN A CA 20
ATOM 7855 C C . GLN A 1 17 ? 0.576 -2.147 5.017 1.00 0.00 17 GLN A C 20
ATOM 7856 O O . GLN A 1 17 ? -0.369 -1.984 5.788 1.00 0.00 17 GLN A O 20
ATOM 7870 N N . LYS A 1 18 ? 1.795 -1.680 5.262 1.00 0.00 18 LYS A N 20
ATOM 7871 C CA . LYS A 1 18 ? 2.082 -0.932 6.481 1.00 0.00 18 LYS A CA 20
ATOM 7872 C C . LYS A 1 18 ? 1.154 0.273 6.598 1.00 0.00 18 LYS A C 20
ATOM 7873 O O . LYS A 1 18 ? 0.703 0.614 7.691 1.00 0.00 18 LYS A O 20
ATOM 7892 N N . CYS A 1 19 ? 0.871 0.909 5.465 1.00 0.00 19 CYS A N 20
ATOM 7893 C CA . CYS A 1 19 ? -0.005 2.075 5.453 1.00 0.00 19 CYS A CA 20
ATOM 7894 C C . CYS A 1 19 ? -1.461 1.653 5.616 1.00 0.00 19 CYS A C 20
ATOM 7895 O O . CYS A 1 19 ? -2.280 2.405 6.145 1.00 0.00 19 CYS A O 20
ATOM 7902 N N . ASN A 1 20 ? -1.777 0.448 5.157 1.00 0.00 20 ASN A N 20
ATOM 7903 C CA . ASN A 1 20 ? -3.138 -0.065 5.258 1.00 0.00 20 ASN A CA 20
ATOM 7904 C C . ASN A 1 20 ? -3.429 -0.524 6.682 1.00 0.00 20 ASN A C 20
ATOM 7905 O O . ASN A 1 20 ? -4.559 -0.416 7.162 1.00 0.00 20 ASN A O 20
ATOM 7916 N N . ARG A 1 21 ? -2.403 -1.034 7.353 1.00 0.00 21 ARG A N 20
ATOM 7917 C CA . ARG A 1 21 ? -2.555 -1.507 8.724 1.00 0.00 21 ARG A CA 20
ATOM 7918 C C . ARG A 1 21 ? -2.590 -0.332 9.699 1.00 0.00 21 ARG A C 20
ATOM 7919 O O . ARG A 1 21 ? -3.426 -0.288 10.602 1.00 0.00 21 ARG A O 20
ATOM 7940 N N . GLU A 1 22 ? -1.677 0.617 9.510 1.00 0.00 22 GLU A N 20
ATOM 7941 C CA . GLU A 1 22 ? -1.613 1.787 10.379 1.00 0.00 22 GLU A CA 20
ATOM 7942 C C . GLU A 1 22 ? -2.598 2.855 9.914 1.00 0.00 22 GLU A C 20
ATOM 7943 O O . GLU A 1 22 ? -2.508 4.014 10.317 1.00 0.00 22 GLU A O 20
ATOM 7955 N N . HIS A 1 23 ? -3.536 2.455 9.065 1.00 0.00 23 HIS A N 20
ATOM 7956 C CA . HIS A 1 23 ? -4.534 3.385 8.549 1.00 0.00 23 HIS A CA 20
ATOM 7957 C C . HIS A 1 23 ? -5.416 3.904 9.678 1.00 0.00 23 HIS A C 20
ATOM 7958 O O . HIS A 1 23 ? -6.348 4.675 9.449 1.00 0.00 23 HIS A O 20
ATOM 7973 N N . GLY A 1 24 ? -5.111 3.479 10.899 1.00 0.00 24 GLY A N 20
ATOM 7974 C CA . GLY A 1 24 ? -5.884 3.908 12.059 1.00 0.00 24 GLY A CA 20
ATOM 7975 C C . GLY A 1 24 ? -5.452 5.300 12.508 1.00 0.00 24 GLY A C 20
ATOM 7976 O O . GLY A 1 24 ? -5.865 5.779 13.564 1.00 0.00 24 GLY A O 20
ATOM 7980 N N . HIS A 1 25 ? -4.623 5.944 11.694 1.00 0.00 25 HIS A N 20
ATOM 7981 C CA . HIS A 1 25 ? -4.139 7.282 12.011 1.00 0.00 25 HIS A CA 20
ATOM 7982 C C . HIS A 1 25 ? -5.309 8.231 12.253 1.00 0.00 25 HIS A C 20
ATOM 7983 O O . HIS A 1 25 ? -6.409 8.008 11.749 1.00 0.00 25 HIS A O 20
#

Organism: Heterometrus laoticus (NCBI:txid217256)

GO terms:
  GO:0005576 extracellular region (C, EXP)

Sequence (25 aa):
SCKKECSGSRRTKKCMQKCNREHGHSCKKECSGSRRTKKCMQKCNREHGHSCKKECSGSRRTKKCMQKCNREHGHSCKKECSGSRRTKKCMQKCNREHGHSCKKECSGSRRTKKCMQKCNREHGHSCKKECSGSRRTKKCMQKCNREHGHSCKKECSGSRRTKKCMQKCNREHGHSCKKECSGSRRTKKCMQKCNREHGHSCKKECSGSRRTKKCMQKCNREHGHSCKKECSGSRRTKKCMQKCNREHGHSCKKECSGSRRTKKCMQKCNREHGHSCKKECSGSRRTKKCMQKCNREHGHSCKKECSGSRRTKKCMQKCNREHGHSCKKECSGSRRTKKCMQKCNREHGHSCKKECSGSRRTKKCMQKCNREHGHSCKKECSGSRRTKKCMQKCNREHGHSCKKECSGSRRTKKCMQKCNREHGHSCKKECSGSRRTKKCMQKCNREHGHSCKKECSGSRRTKKCMQKCNREHGHSCKKECSGSRRTKKCMQKCNREHGH

Solvent-accessible surface area: 2544 Å² total; per-residue (Å²): 123,40,74,158,132,46,46,61,105,225,130,41,161,132,13,68,105,121,3,86,196,127,107,56,190